Protein AF-A0A9P9BJK0-F1 (afdb_monomer_lite)

InterPro domains:
  IPR025870 Glyoxalase-like domain [PF13468] (67-119)
  IPR029068 Glyoxalase/Bleomycin resistance protein/Dihydroxybiphenyl dioxygenase [G3DSA:3.10.180.10] (59-170)

Secondary structure (DSSP, 8-state):
---PPPPPP------------TTEEEEEEEEEEE--GGGTTTSTTS----------TTHHHHTTTPPPPPHHHHHHS--EEEEEETTSSEEEEEEE-TTS-EEEEEEE-HHHHH--TTS-SS---GGGSTTTTSPTTEEEEEEEEEEETTSSSS-SSTTHHHHHIIIIIHHHHHHHHHHHHHHTS--SS--PPPS-------EEEE---EEEEEE-TTS-EEEEEEE-EEEE-TT------------------------PPP---EEP-TTSSPEEEEESS-HHHH--TTTS----TTT-EEEEEEEEEPPPTT--HHHHHHHHHHHSPBP---TT--HHHHHHH-TTEEEE--TTTTSSS--EEEEE--TTS-SS-PPTT-EEEEEEES-GGGTT-EEEEEEETTEEEEEEEEE-

Radius of gyration: 24.3 Å; chains: 1; bounding box: 73×77×83 Å

pLDDT: mean 75.07, std 24.51, range [24.98, 98.81]

Structure (mmCIF, N/CA/C/O backbone):
data_AF-A0A9P9BJK0-F1
#
_entry.id   AF-A0A9P9BJK0-F1
#
loop_
_atom_site.group_PDB
_atom_site.id
_atom_site.type_symbol
_atom_site.label_atom_id
_atom_site.label_alt_id
_atom_site.label_comp_id
_atom_site.label_asym_id
_atom_site.label_entity_id
_atom_site.label_seq_id
_atom_site.pdbx_PDB_ins_code
_atom_site.Cartn_x
_atom_site.Cartn_y
_atom_site.Cartn_z
_atom_site.occupancy
_atom_site.B_iso_or_equiv
_atom_site.auth_seq_id
_atom_site.auth_comp_id
_atom_site.auth_asym_id
_atom_site.auth_atom_id
_atom_site.pdbx_PDB_model_num
ATOM 1 N N . MET A 1 1 ? -26.603 -53.904 -31.105 1.00 40.66 1 MET A N 1
ATOM 2 C CA . MET A 1 1 ? -25.327 -53.683 -31.814 1.00 40.66 1 MET A CA 1
ATOM 3 C C . MET A 1 1 ? -24.809 -52.328 -31.373 1.00 40.66 1 MET A C 1
ATOM 5 O O . MET A 1 1 ? -25.394 -51.319 -31.738 1.00 40.66 1 MET A O 1
ATOM 9 N N . SER A 1 2 ? -23.832 -52.330 -30.464 1.00 31.14 2 SER A N 1
ATOM 10 C CA . SER A 1 2 ? -23.212 -51.124 -29.909 1.00 31.14 2 SER A CA 1
ATOM 11 C C . SER A 1 2 ? -22.466 -50.357 -30.995 1.00 31.14 2 SER A C 1
ATOM 13 O O . SER A 1 2 ? -21.632 -50.941 -31.680 1.00 31.14 2 SER A O 1
ATOM 15 N N . SER A 1 3 ? -22.735 -49.059 -31.120 1.00 31.17 3 SER A N 1
ATOM 16 C CA . SER A 1 3 ? -21.904 -48.137 -31.893 1.00 31.17 3 SER A CA 1
ATOM 17 C C . SER A 1 3 ? -21.030 -47.353 -30.920 1.00 31.17 3 SER A C 1
ATOM 19 O O . SER A 1 3 ? -21.527 -46.511 -30.175 1.00 31.17 3 SER A O 1
ATOM 21 N N . SER A 1 4 ? -19.735 -47.669 -30.903 1.00 29.45 4 SER A N 1
ATOM 22 C CA . SER A 1 4 ? -18.706 -46.916 -30.189 1.00 29.45 4 SER A CA 1
ATOM 23 C C . SER A 1 4 ? -18.395 -45.621 -30.941 1.00 29.45 4 SER A C 1
ATOM 25 O O . SER A 1 4 ? -17.955 -45.671 -32.089 1.00 29.45 4 SER A O 1
ATOM 27 N N . LEU A 1 5 ? -18.573 -44.473 -30.292 1.00 34.66 5 LEU A N 1
ATOM 28 C CA . LEU A 1 5 ? -18.016 -43.199 -30.743 1.00 34.66 5 LEU A CA 1
ATOM 29 C C . LEU A 1 5 ? -16.669 -42.986 -30.041 1.00 34.66 5 LEU A C 1
ATOM 31 O O . LEU A 1 5 ? -16.600 -42.959 -28.814 1.00 34.66 5 LEU A O 1
ATOM 35 N N . GLN A 1 6 ? -15.599 -42.876 -30.829 1.00 30.94 6 GLN A N 1
ATOM 36 C CA . GLN A 1 6 ? -14.299 -42.380 -30.374 1.00 30.94 6 GLN A CA 1
ATOM 37 C C . GLN A 1 6 ? -14.385 -40.864 -30.118 1.00 30.94 6 GLN A C 1
ATOM 39 O O . GLN A 1 6 ? -15.042 -40.170 -30.896 1.00 30.94 6 GLN A O 1
ATOM 44 N N . PRO A 1 7 ? -13.698 -40.312 -29.102 1.00 33.72 7 PRO A N 1
ATOM 45 C CA . PRO A 1 7 ? -13.546 -38.871 -28.975 1.00 33.72 7 PRO A CA 1
ATOM 46 C C . PRO A 1 7 ? -12.413 -38.368 -29.880 1.00 33.72 7 PRO A C 1
ATOM 48 O O . PRO A 1 7 ? -11.285 -38.862 -29.837 1.00 33.72 7 PRO A O 1
ATOM 51 N N . GLY A 1 8 ? -12.745 -37.378 -30.711 1.00 28.53 8 GLY A N 1
ATOM 52 C CA . GLY A 1 8 ? -11.813 -36.660 -31.572 1.00 28.53 8 GLY A CA 1
ATOM 53 C C . GLY A 1 8 ? -10.809 -35.835 -30.768 1.00 28.53 8 GLY A C 1
ATOM 54 O O . GLY A 1 8 ? -11.146 -35.169 -29.791 1.00 28.53 8 GLY A O 1
ATOM 55 N N . SER A 1 9 ? -9.559 -35.904 -31.207 1.00 27.81 9 SER A N 1
ATOM 56 C CA . SER A 1 9 ? -8.412 -35.190 -30.669 1.00 27.81 9 SER A CA 1
ATOM 57 C C . SER A 1 9 ? -8.407 -33.707 -31.048 1.00 27.81 9 SER A C 1
ATOM 59 O O . SER A 1 9 ? -8.573 -33.375 -32.218 1.00 27.81 9 SER A O 1
ATOM 61 N N . GLY A 1 10 ? -8.013 -32.863 -30.093 1.00 27.25 10 GLY A N 1
ATOM 62 C CA . GLY A 1 10 ? -7.001 -31.831 -30.341 1.00 27.25 10 GLY A CA 1
ATOM 63 C C . GLY A 1 10 ? -7.488 -30.476 -30.854 1.00 27.25 10 GLY A C 1
ATOM 64 O O . GLY A 1 10 ? -7.574 -30.244 -32.052 1.00 27.25 10 GLY A O 1
ATOM 65 N N . GLY A 1 11 ? -7.646 -29.535 -29.924 1.00 25.84 11 GLY A N 1
ATOM 66 C CA . GLY A 1 11 ? -7.784 -28.105 -30.210 1.00 25.84 11 GLY A CA 1
ATOM 67 C C . GLY A 1 11 ? -7.512 -27.252 -28.971 1.00 25.84 11 GLY A C 1
ATOM 68 O O . GLY A 1 11 ? -8.298 -26.377 -28.637 1.00 25.84 11 GLY A O 1
ATOM 69 N N . GLY A 1 12 ? -6.449 -27.562 -28.222 1.00 26.33 12 GLY A N 1
ATOM 70 C CA . GLY A 1 12 ? -6.067 -26.798 -27.035 1.00 26.33 12 GLY A CA 1
ATOM 71 C C . GLY A 1 12 ? -5.415 -25.472 -27.417 1.00 26.33 12 GLY A C 1
ATOM 72 O O . GLY A 1 12 ? -4.215 -25.430 -27.692 1.00 26.33 12 GLY A O 1
ATOM 73 N N . SER A 1 13 ? -6.191 -24.388 -27.404 1.00 30.02 13 SER A N 1
ATOM 74 C CA . SER A 1 13 ? -5.662 -23.023 -27.387 1.00 30.02 13 SER A CA 1
ATOM 75 C C . SER A 1 13 ? -4.800 -22.835 -26.139 1.00 30.02 13 SER A C 1
ATOM 77 O O . SER A 1 13 ? -5.299 -22.795 -25.015 1.00 30.02 13 SER A O 1
ATOM 79 N N . LYS A 1 14 ? -3.482 -22.732 -26.331 1.00 29.55 14 LYS A N 1
ATOM 80 C CA . LYS A 1 14 ? -2.535 -22.346 -25.281 1.00 29.55 14 LYS A CA 1
ATOM 81 C C . LYS A 1 14 ? -2.847 -20.913 -24.837 1.00 29.55 14 LYS A C 1
ATOM 83 O O . LYS A 1 14 ? -2.420 -19.965 -25.493 1.00 29.55 14 LYS A O 1
ATOM 88 N N . LYS A 1 15 ? -3.556 -20.750 -23.714 1.00 31.53 15 LYS A N 1
ATOM 89 C CA . LYS A 1 15 ? -3.546 -19.495 -22.949 1.00 31.53 15 LYS A CA 1
ATOM 90 C C . LYS A 1 15 ? -2.091 -19.213 -22.557 1.00 31.53 15 LYS A C 1
ATOM 92 O O . LYS A 1 15 ? -1.472 -20.011 -21.855 1.00 31.53 15 LYS A O 1
ATOM 97 N N . LYS A 1 16 ? -1.529 -18.099 -23.030 1.00 31.39 16 LYS A N 1
ATOM 98 C CA . LYS A 1 16 ? -0.279 -17.543 -22.495 1.00 31.39 16 LYS A CA 1
ATOM 99 C C . LYS A 1 16 ? -0.582 -16.954 -21.112 1.00 31.39 16 LYS A C 1
ATOM 101 O O . LYS A 1 16 ? -0.797 -15.757 -20.992 1.00 31.39 16 LYS A O 1
ATOM 106 N N . GLY A 1 17 ? -0.646 -17.805 -20.090 1.00 33.47 17 GLY A N 1
ATOM 107 C CA . GLY A 1 17 ? -0.447 -17.367 -18.710 1.00 33.47 17 GLY A CA 1
ATOM 108 C C . GLY A 1 17 ? 1.030 -17.023 -18.521 1.00 33.47 17 GLY A C 1
ATOM 109 O O . GLY A 1 17 ? 1.893 -17.732 -19.052 1.00 33.47 17 GLY A O 1
ATOM 110 N N . GLY A 1 18 ? 1.324 -15.918 -17.835 1.00 35.09 18 GLY A N 1
ATOM 111 C CA . GLY A 1 18 ? 2.690 -15.551 -17.468 1.00 35.09 18 GLY A CA 1
ATOM 112 C C . GLY A 1 18 ? 3.369 -16.726 -16.766 1.00 35.09 18 GLY A C 1
ATOM 113 O O . GLY A 1 18 ? 2.823 -17.288 -15.822 1.00 35.09 18 GLY A O 1
ATOM 114 N N . ARG A 1 19 ? 4.529 -17.159 -17.269 1.00 38.47 19 ARG A N 1
ATOM 115 C CA . ARG A 1 19 ? 5.331 -18.206 -16.622 1.00 38.47 19 ARG A CA 1
ATOM 116 C C . ARG A 1 19 ? 5.977 -17.608 -15.376 1.00 38.47 19 ARG A C 1
ATOM 118 O O . ARG A 1 19 ? 7.073 -17.065 -15.478 1.00 38.47 19 ARG A O 1
ATOM 125 N N . SER A 1 20 ? 5.319 -17.725 -14.229 1.00 42.66 20 SER A N 1
ATOM 126 C CA . SER A 1 20 ? 6.030 -17.881 -12.963 1.00 42.66 20 SER A CA 1
ATOM 127 C C . SER A 1 20 ? 6.443 -19.352 -12.818 1.00 42.66 20 SER A C 1
ATOM 129 O O . SER A 1 20 ? 5.767 -20.253 -13.325 1.00 42.66 20 SER A O 1
ATOM 131 N N . GLY A 1 21 ? 7.619 -19.607 -12.241 1.00 44.94 21 GLY A N 1
ATOM 132 C CA . GLY A 1 21 ? 8.039 -20.966 -11.885 1.00 44.94 21 GLY A CA 1
ATOM 133 C C . GLY A 1 21 ? 7.062 -21.586 -10.883 1.00 44.94 21 GLY A C 1
ATOM 134 O O . GLY A 1 21 ? 6.375 -20.851 -10.174 1.00 44.94 21 GLY A O 1
ATOM 135 N N . GLU A 1 22 ? 6.975 -22.921 -10.856 1.00 54.06 22 GLU A N 1
ATOM 136 C CA . GLU A 1 22 ? 6.134 -23.674 -9.910 1.00 54.06 22 GLU A CA 1
ATOM 137 C C . GLU A 1 22 ? 6.225 -23.074 -8.494 1.00 54.06 22 GLU A C 1
ATOM 139 O O . GLU A 1 22 ? 7.300 -23.047 -7.900 1.00 54.06 22 GLU A O 1
ATOM 144 N N . GLY A 1 23 ? 5.098 -22.564 -7.982 1.00 65.50 23 GLY A N 1
ATOM 145 C CA . GLY A 1 23 ? 4.943 -22.119 -6.595 1.00 65.50 23 GLY A CA 1
ATOM 146 C C . GLY A 1 23 ? 5.220 -20.645 -6.277 1.00 65.50 23 GLY A C 1
ATOM 147 O O . GLY A 1 23 ? 5.189 -20.310 -5.099 1.00 65.50 23 GLY A O 1
ATOM 148 N N . ARG A 1 24 ? 5.475 -19.750 -7.249 1.00 77.94 24 ARG A N 1
ATOM 149 C CA . ARG A 1 24 ? 5.655 -18.298 -6.988 1.00 77.94 24 ARG A CA 1
ATOM 150 C C . ARG A 1 24 ? 4.616 -17.440 -7.713 1.00 77.94 24 ARG A C 1
ATOM 152 O O . ARG A 1 24 ? 4.350 -17.663 -8.895 1.00 77.94 24 ARG A O 1
ATOM 159 N N . ARG A 1 25 ? 4.053 -16.426 -7.046 1.00 87.06 25 ARG A N 1
ATOM 160 C CA . ARG A 1 25 ? 3.060 -15.491 -7.613 1.00 87.06 25 ARG A CA 1
ATOM 161 C C . ARG A 1 25 ? 3.339 -14.051 -7.186 1.00 87.06 25 ARG A C 1
ATOM 163 O O . ARG A 1 25 ? 3.670 -13.804 -6.035 1.00 87.06 25 ARG A O 1
ATOM 170 N N . VAL A 1 26 ? 3.172 -13.094 -8.098 1.00 93.44 26 VAL A N 1
ATOM 171 C CA . VAL A 1 26 ? 3.159 -11.667 -7.739 1.00 93.44 26 VAL A CA 1
ATOM 172 C C . VAL A 1 26 ? 1.790 -11.346 -7.155 1.00 93.44 26 VAL A C 1
ATOM 174 O O . VAL A 1 26 ? 0.772 -11.645 -7.776 1.00 93.44 26 VAL A O 1
ATOM 177 N N . THR A 1 27 ? 1.763 -10.768 -5.959 1.00 95.62 27 THR A N 1
ATOM 178 C CA . THR A 1 27 ? 0.516 -10.406 -5.272 1.00 95.62 27 THR A CA 1
ATOM 179 C C . THR A 1 27 ? 0.618 -9.010 -4.676 1.00 95.62 27 THR A C 1
ATOM 181 O O . THR A 1 27 ? 1.721 -8.517 -4.426 1.00 95.62 27 THR A O 1
ATOM 184 N N . LEU A 1 28 ? -0.527 -8.366 -4.451 1.00 97.81 28 LEU A N 1
ATOM 185 C CA . LEU A 1 28 ? -0.598 -7.154 -3.647 1.00 97.81 28 LEU A CA 1
ATOM 186 C C . LEU A 1 28 ? -0.147 -7.477 -2.217 1.00 97.81 28 LEU A C 1
ATOM 188 O O . LEU A 1 28 ? -0.668 -8.397 -1.592 1.00 97.81 28 LEU A O 1
ATOM 192 N N . ASP A 1 29 ? 0.812 -6.712 -1.701 1.00 97.44 29 ASP A N 1
ATOM 193 C CA . ASP A 1 29 ? 1.295 -6.854 -0.329 1.00 97.44 29 ASP A CA 1
ATOM 194 C C . ASP A 1 29 ? 0.461 -5.989 0.616 1.00 97.44 29 ASP A C 1
ATOM 196 O O . ASP A 1 29 ? -0.205 -6.499 1.518 1.00 97.44 29 ASP A O 1
ATOM 200 N N . HIS A 1 30 ? 0.479 -4.675 0.383 1.00 98.38 30 HIS A N 1
ATOM 201 C CA . HIS A 1 30 ? -0.236 -3.709 1.207 1.00 98.38 30 HIS A CA 1
ATOM 202 C C . HIS A 1 30 ? -0.473 -2.369 0.517 1.00 98.38 30 HIS A C 1
ATOM 204 O O . HIS A 1 30 ? 0.153 -2.033 -0.489 1.00 98.38 30 HIS A O 1
ATOM 210 N N . ILE A 1 31 ? -1.369 -1.591 1.120 1.00 98.75 31 ILE A N 1
ATOM 211 C CA . ILE A 1 31 ? -1.639 -0.187 0.801 1.00 98.75 31 ILE A CA 1
ATOM 212 C C . ILE A 1 31 ? -1.102 0.681 1.938 1.00 98.75 31 ILE A C 1
ATOM 214 O O . ILE A 1 31 ? -1.378 0.392 3.102 1.00 98.75 31 ILE A O 1
ATOM 218 N N . VAL A 1 32 ? -0.385 1.757 1.616 1.00 98.56 32 VAL A N 1
ATOM 219 C CA . VAL A 1 32 ? 0.161 2.700 2.601 1.00 98.56 32 VAL A CA 1
ATOM 220 C C . VAL A 1 32 ? -0.735 3.932 2.684 1.00 98.56 32 VAL A C 1
ATOM 222 O O . VAL A 1 32 ? -0.887 4.673 1.711 1.00 98.56 32 VAL A O 1
ATOM 225 N N . VAL A 1 33 ? -1.303 4.179 3.862 1.00 98.38 33 VAL A N 1
ATOM 226 C CA . VAL A 1 33 ? -2.181 5.322 4.137 1.00 98.38 33 VAL A CA 1
ATOM 227 C C . VAL A 1 33 ? -1.510 6.232 5.156 1.00 98.38 33 VAL A C 1
ATOM 229 O O . VAL A 1 33 ? -1.344 5.862 6.318 1.00 98.38 33 VAL A O 1
ATOM 232 N N . LEU A 1 34 ? -1.124 7.435 4.731 1.00 97.31 34 LEU A N 1
ATOM 233 C CA . LEU A 1 34 ? -0.498 8.413 5.616 1.00 97.31 34 LEU A CA 1
ATOM 234 C C . LEU A 1 34 ? -1.572 9.105 6.456 1.00 97.31 34 LEU A C 1
ATOM 236 O O . LEU A 1 34 ? -2.495 9.705 5.909 1.00 97.31 34 LEU A O 1
ATOM 240 N N . VAL A 1 35 ? -1.431 9.072 7.776 1.00 96.25 35 VAL A N 1
ATOM 241 C CA . VAL A 1 35 ? -2.333 9.713 8.740 1.00 96.25 35 VAL A CA 1
ATOM 242 C C . VAL A 1 35 ? -1.565 10.636 9.689 1.00 96.25 35 VAL A C 1
ATOM 244 O O . VAL A 1 35 ? -0.353 10.476 9.863 1.00 96.25 35 VAL A O 1
ATOM 247 N N . PRO A 1 36 ? -2.241 11.604 10.331 1.00 94.31 36 PRO A N 1
ATOM 248 C CA . PRO A 1 36 ? -1.652 12.355 11.429 1.00 94.31 36 PRO A CA 1
ATOM 249 C C . PRO A 1 36 ? -1.253 11.412 12.570 1.00 94.31 36 PRO A C 1
ATOM 251 O O . PRO A 1 36 ? -1.964 10.455 12.863 1.00 94.31 36 PRO A O 1
ATOM 254 N N . TYR A 1 37 ? -0.165 11.707 13.283 1.00 92.38 37 TYR A N 1
ATOM 255 C CA . TYR A 1 37 ? 0.352 10.820 14.340 1.00 92.38 37 TYR A CA 1
ATOM 256 C C . TYR A 1 37 ? -0.679 10.456 15.422 1.00 92.38 37 TYR A C 1
ATOM 258 O O . TYR A 1 37 ? -0.718 9.329 15.916 1.00 92.38 37 TYR A O 1
ATOM 266 N N . HIS A 1 38 ? -1.574 11.387 15.749 1.00 90.56 38 HIS A N 1
ATOM 267 C CA . HIS A 1 38 ? -2.605 11.179 16.760 1.00 90.56 38 HIS A CA 1
ATOM 268 C C . HIS A 1 38 ? -3.638 10.093 16.373 1.00 90.56 38 HIS A C 1
ATOM 270 O O . HIS A 1 38 ? -4.240 9.484 17.253 1.00 90.56 38 HIS A O 1
ATOM 276 N N . PHE A 1 39 ? -3.773 9.750 15.083 1.00 93.62 39 PHE A N 1
ATOM 277 C CA . PHE A 1 39 ? -4.601 8.623 14.623 1.00 93.62 39 PHE A CA 1
ATOM 278 C C . PHE A 1 39 ? -4.053 7.262 15.055 1.00 93.62 39 PHE A C 1
ATOM 280 O O . PHE A 1 39 ? -4.802 6.292 15.120 1.00 93.62 39 PHE A O 1
ATOM 287 N N . LEU A 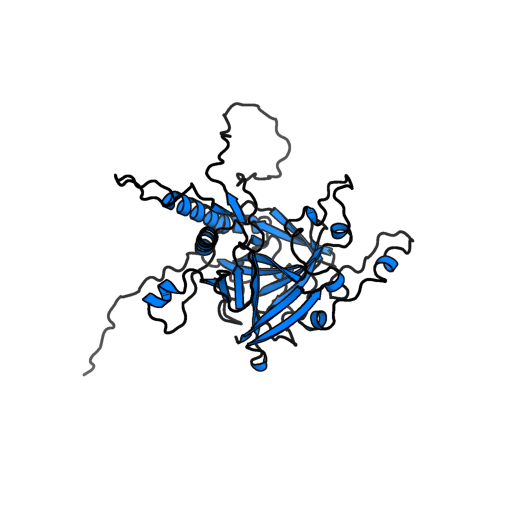1 40 ? -2.759 7.176 15.361 1.00 91.31 40 LEU A N 1
ATOM 288 C CA . LEU A 1 40 ? -2.155 5.953 15.880 1.00 91.31 40 LEU A CA 1
ATOM 289 C C . LEU A 1 40 ? -2.277 5.875 17.414 1.00 91.31 40 LEU A C 1
ATOM 291 O O . LEU A 1 40 ? -2.224 4.795 18.004 1.00 91.31 40 L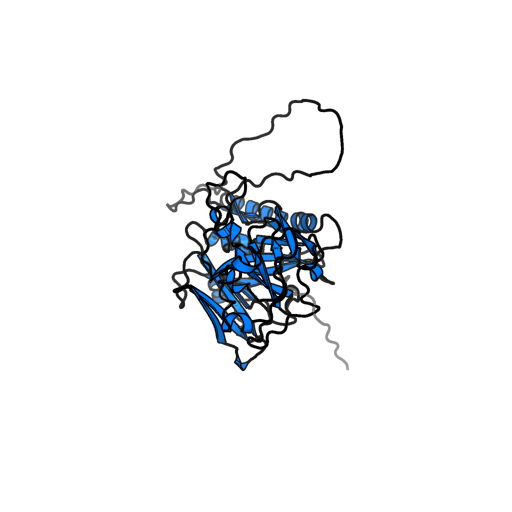EU A O 1
ATOM 295 N N . SER A 1 41 ? -2.466 7.018 18.082 1.00 82.69 41 SER A N 1
ATOM 296 C CA . SER A 1 41 ? -2.494 7.109 19.543 1.00 82.69 41 SER A CA 1
ATOM 297 C C . SER A 1 41 ? -3.682 6.364 20.153 1.00 82.69 41 SER A C 1
ATOM 299 O O . SER A 1 41 ? -4.844 6.584 19.809 1.00 82.69 41 SER A O 1
ATOM 301 N N . GLY A 1 42 ? -3.386 5.483 21.112 1.00 78.50 42 GLY A N 1
ATOM 302 C CA . GLY A 1 42 ? -4.397 4.687 21.812 1.00 78.50 42 GLY A CA 1
ATOM 303 C C . GLY A 1 42 ? -4.936 3.492 21.016 1.00 78.50 42 GLY A C 1
ATOM 304 O O . GLY A 1 42 ? -5.929 2.899 21.449 1.00 78.50 42 GLY A O 1
ATOM 305 N N . LEU A 1 43 ? -4.308 3.149 19.885 1.00 85.94 43 LEU A N 1
ATOM 306 C CA . LEU A 1 43 ? -4.501 1.887 19.170 1.00 85.94 43 LEU A CA 1
ATOM 307 C C . LEU A 1 43 ? -3.471 0.831 19.620 1.00 85.94 43 LEU A C 1
ATOM 309 O O . LEU A 1 43 ? -2.445 1.177 20.216 1.00 85.94 43 LEU A O 1
ATOM 313 N N . PRO A 1 44 ? -3.734 -0.469 19.387 1.00 73.12 44 PRO A N 1
ATOM 314 C CA . PRO A 1 44 ? -2.834 -1.538 19.801 1.00 73.12 44 PRO A CA 1
ATOM 315 C C . PRO A 1 44 ? -1.431 -1.379 19.209 1.00 73.12 44 PRO A C 1
ATOM 317 O O . PRO A 1 44 ? -1.273 -1.182 18.008 1.00 73.12 44 PRO A O 1
ATOM 320 N N . GLY A 1 45 ? -0.406 -1.566 20.041 1.00 59.97 45 GLY A N 1
ATOM 321 C CA . GLY A 1 45 ? 0.947 -1.817 19.553 1.00 59.97 45 GLY A CA 1
ATOM 322 C C . GLY A 1 45 ? 1.801 -0.605 19.196 1.00 59.97 45 GLY A C 1
ATOM 323 O O . GLY A 1 45 ? 2.821 -0.783 18.538 1.00 59.97 45 GLY A O 1
ATOM 324 N N . LEU A 1 46 ? 1.460 0.595 19.660 1.00 57.91 46 LEU A N 1
ATOM 325 C CA . LEU A 1 46 ? 2.480 1.630 19.819 1.00 57.91 46 LEU A CA 1
ATOM 326 C C . LEU A 1 46 ? 3.223 1.406 21.132 1.00 57.91 46 LEU A C 1
ATOM 328 O O . LEU A 1 46 ? 2.612 1.008 22.129 1.00 57.91 46 LEU A O 1
ATOM 332 N N . SER A 1 47 ? 4.536 1.657 21.156 1.00 47.56 47 SER A N 1
ATOM 333 C CA . SER A 1 47 ? 5.260 1.621 22.422 1.00 47.56 47 SER A CA 1
ATOM 334 C C . SER A 1 47 ? 4.630 2.663 23.343 1.00 47.56 47 SER A C 1
ATOM 336 O O . SER A 1 47 ? 4.721 3.864 23.084 1.00 47.56 47 SER A O 1
ATOM 338 N N . ALA A 1 48 ? 4.010 2.225 24.438 1.00 43.84 48 ALA A N 1
ATOM 339 C CA . ALA A 1 48 ? 3.984 3.075 25.612 1.00 43.84 48 ALA A CA 1
ATOM 340 C C . ALA A 1 48 ? 5.458 3.352 25.910 1.00 43.84 48 ALA A C 1
ATOM 342 O O . ALA A 1 48 ? 6.200 2.407 26.174 1.00 43.84 48 ALA A O 1
ATOM 343 N N . SER A 1 49 ? 5.894 4.601 25.736 1.00 40.84 49 SER A N 1
ATOM 344 C CA . SER A 1 49 ? 7.242 5.056 26.078 1.00 40.84 49 SER A CA 1
ATOM 345 C C . SER A 1 49 ? 7.718 4.343 27.350 1.00 40.84 49 SER A C 1
ATOM 347 O O . SER A 1 49 ? 7.135 4.510 28.422 1.00 40.84 49 SER A O 1
ATOM 349 N N . GLY A 1 50 ? 8.703 3.457 27.195 1.00 34.84 50 GLY A N 1
ATOM 350 C CA . GLY A 1 50 ? 9.064 2.466 28.201 1.00 34.84 50 GLY A CA 1
ATOM 351 C C . GLY A 1 50 ? 10.572 2.353 28.376 1.00 34.84 50 GLY A C 1
ATOM 352 O O . GLY A 1 50 ? 11.204 1.504 27.760 1.00 34.84 50 GLY A O 1
ATOM 353 N N . ASN A 1 51 ? 11.090 3.164 29.302 1.00 35.31 51 ASN A N 1
ATOM 354 C CA . ASN A 1 51 ? 12.344 3.018 30.052 1.00 35.31 51 ASN A CA 1
ATOM 355 C C . ASN A 1 51 ? 13.698 3.296 29.368 1.00 35.31 51 ASN A C 1
ATOM 357 O O . ASN A 1 51 ? 14.446 2.393 29.004 1.00 35.31 51 ASN A O 1
ATOM 361 N N . GLY A 1 52 ? 14.126 4.558 29.462 1.00 28.64 52 GLY A N 1
ATOM 362 C CA . GLY A 1 52 ? 15.465 4.877 29.963 1.00 28.64 52 GLY A CA 1
ATOM 363 C C . GLY A 1 52 ? 15.339 5.383 31.402 1.00 28.64 52 GLY A C 1
ATOM 364 O O . GLY A 1 52 ? 14.624 6.349 31.647 1.00 28.64 52 GLY A O 1
ATOM 365 N N . GLY A 1 53 ? 15.975 4.711 32.365 1.00 31.14 53 GLY A N 1
ATOM 366 C CA . GLY A 1 53 ? 15.977 5.120 33.769 1.00 31.14 53 GLY A CA 1
ATOM 367 C C . GLY A 1 53 ? 16.586 6.510 33.952 1.00 31.14 53 GLY A C 1
ATOM 368 O O . GLY A 1 53 ? 17.800 6.673 33.926 1.00 31.14 53 GLY A O 1
ATOM 369 N N . GLY A 1 54 ? 15.726 7.497 34.163 1.00 27.88 54 GLY A N 1
ATOM 370 C CA . GLY A 1 54 ? 16.065 8.855 34.552 1.00 27.88 54 GLY A CA 1
ATOM 371 C C . GLY A 1 54 ? 14.787 9.503 35.053 1.00 27.88 54 GLY A C 1
ATOM 372 O O . GLY A 1 54 ? 13.818 9.622 34.311 1.00 27.88 54 GLY A O 1
ATOM 373 N N . ALA A 1 55 ? 14.745 9.829 36.340 1.00 36.53 55 ALA A N 1
ATOM 374 C CA . ALA A 1 55 ? 13.636 10.555 36.927 1.00 36.53 55 ALA A CA 1
ATOM 375 C C . ALA A 1 55 ? 13.604 11.974 36.340 1.00 36.53 55 ALA A C 1
ATOM 377 O O . ALA A 1 55 ? 14.258 12.859 36.869 1.00 36.53 55 ALA A O 1
ATOM 378 N N . ASP A 1 56 ? 12.864 12.170 35.253 1.00 34.09 56 ASP A N 1
ATOM 379 C CA . ASP A 1 56 ? 12.361 13.479 34.846 1.00 34.09 56 ASP A CA 1
ATOM 380 C C . ASP A 1 56 ? 11.002 13.297 34.161 1.00 34.09 56 ASP A C 1
ATOM 382 O O . ASP A 1 56 ? 10.858 12.627 33.139 1.00 34.09 56 ASP A O 1
ATOM 386 N N . GLY A 1 57 ? 9.966 13.857 34.786 1.00 32.28 57 GLY A N 1
ATOM 387 C CA . GLY A 1 57 ? 8.552 13.670 34.453 1.00 32.28 57 GLY A CA 1
ATOM 388 C C . GLY A 1 57 ? 8.075 14.361 33.171 1.00 32.28 57 GLY A C 1
ATOM 389 O O . GLY A 1 57 ? 6.931 14.796 33.122 1.00 32.28 57 GLY A O 1
ATOM 390 N N . THR A 1 58 ? 8.911 14.478 32.140 1.00 38.56 58 THR A N 1
ATOM 391 C CA . THR A 1 58 ? 8.613 15.269 30.933 1.00 38.56 58 THR A CA 1
ATOM 392 C C . THR A 1 58 ? 7.998 14.448 29.791 1.00 38.56 58 THR A C 1
ATOM 394 O O . THR A 1 58 ? 7.150 14.964 29.066 1.00 38.56 58 THR A O 1
ATOM 397 N N . ALA A 1 59 ? 8.309 13.151 29.662 1.00 38.62 59 ALA A N 1
ATOM 398 C CA . ALA A 1 59 ? 7.766 12.309 28.581 1.00 38.62 59 ALA A CA 1
ATOM 399 C C . ALA A 1 59 ? 6.287 11.915 28.786 1.00 38.62 59 ALA A C 1
ATOM 401 O O . ALA A 1 59 ? 5.512 11.896 27.832 1.00 38.62 59 ALA A O 1
ATOM 402 N N . ALA A 1 60 ? 5.858 11.681 30.032 1.00 35.06 60 ALA A N 1
ATOM 403 C CA . ALA A 1 60 ? 4.447 11.434 30.356 1.00 35.06 60 ALA A CA 1
ATOM 404 C C . ALA A 1 60 ? 3.575 12.702 30.227 1.00 35.06 60 ALA A C 1
ATOM 406 O O . ALA A 1 60 ? 2.362 12.606 30.068 1.00 35.06 60 ALA A O 1
ATOM 407 N N . GLN A 1 61 ? 4.190 13.889 30.255 1.00 33.25 61 GLN A N 1
ATOM 408 C CA . GLN A 1 61 ? 3.515 15.169 30.023 1.00 33.25 61 GLN A CA 1
ATOM 409 C C . GLN A 1 61 ? 3.445 15.562 28.541 1.00 33.25 61 GLN A C 1
ATOM 411 O O . GLN A 1 61 ? 2.545 16.311 28.174 1.00 33.25 61 GLN A O 1
ATOM 416 N N . ALA A 1 62 ? 4.301 15.015 27.669 1.00 39.56 62 ALA A N 1
ATOM 417 C CA . ALA A 1 62 ? 4.217 15.249 26.222 1.00 39.56 62 ALA A CA 1
ATOM 418 C C . ALA A 1 62 ? 3.005 14.554 25.563 1.00 39.56 62 ALA A C 1
ATOM 420 O O . ALA A 1 62 ? 2.490 15.038 24.559 1.00 39.56 62 ALA A O 1
ATOM 421 N N . ALA A 1 63 ? 2.501 13.464 26.155 1.00 43.44 63 ALA A N 1
ATOM 422 C CA . ALA A 1 63 ? 1.268 12.796 25.723 1.00 43.44 63 ALA A CA 1
ATOM 423 C C . ALA A 1 63 ? -0.016 13.458 26.267 1.00 43.44 63 ALA A C 1
ATOM 425 O O . ALA A 1 63 ? -1.112 13.146 25.812 1.00 43.44 63 ALA A O 1
ATOM 426 N N . ALA A 1 64 ? 0.093 14.392 27.221 1.00 38.06 64 ALA A N 1
ATOM 427 C CA . ALA A 1 64 ? -1.046 14.967 27.947 1.00 38.06 64 ALA A CA 1
ATOM 428 C C . ALA A 1 64 ? -1.847 16.032 27.161 1.00 38.06 64 ALA A C 1
ATOM 430 O O . ALA A 1 64 ? -2.622 16.781 27.751 1.00 38.06 64 ALA A O 1
ATOM 431 N N . GLY A 1 65 ? -1.681 16.099 25.838 1.00 43.72 65 GLY A N 1
ATOM 432 C CA . GLY A 1 65 ? -2.407 17.026 24.964 1.00 43.72 65 GLY A CA 1
ATOM 433 C C . GLY A 1 65 ? -2.600 16.544 23.525 1.00 43.72 65 GLY A C 1
ATOM 434 O O . GLY A 1 65 ? -3.044 17.335 22.699 1.00 43.72 65 GLY A O 1
ATOM 435 N N . GLN A 1 66 ? -2.263 15.289 23.201 1.00 54.59 66 GLN A N 1
ATOM 436 C CA . GLN A 1 66 ? -2.588 14.718 21.892 1.00 54.59 66 GLN A CA 1
ATOM 437 C C . GLN A 1 66 ? -3.989 14.109 21.944 1.00 54.59 66 GLN A C 1
ATOM 439 O O . GLN A 1 66 ? -4.281 13.262 22.787 1.00 54.59 66 GLN A O 1
ATOM 444 N N . GLU A 1 67 ? -4.864 14.586 21.062 1.00 66.69 67 GLU A N 1
ATOM 445 C CA . GLU A 1 67 ? -6.212 14.054 20.889 1.00 66.69 67 GLU A CA 1
ATOM 446 C C . GLU A 1 67 ? -6.117 12.570 20.506 1.00 66.69 67 GLU A C 1
ATOM 448 O O . GLU A 1 67 ? -5.274 12.186 19.699 1.00 66.69 67 GLU A O 1
ATOM 453 N N . ALA A 1 68 ? -6.913 11.700 21.127 1.00 78.38 68 ALA A N 1
ATOM 454 C CA . ALA A 1 68 ? -6.923 10.293 20.736 1.00 78.38 68 ALA A CA 1
ATOM 455 C C . A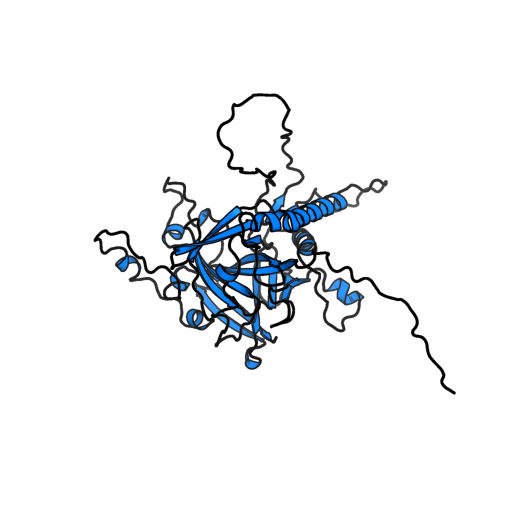LA A 1 68 ? -7.404 10.153 19.283 1.00 78.38 68 ALA A C 1
ATOM 457 O O . ALA A 1 68 ? -8.096 11.031 18.765 1.00 78.38 68 ALA A O 1
ATOM 458 N N . ALA A 1 69 ? -7.089 9.024 18.644 1.00 88.81 69 ALA A N 1
ATOM 459 C CA . ALA A 1 69 ? -7.639 8.714 17.331 1.00 88.81 69 ALA A CA 1
ATOM 460 C C . ALA A 1 69 ? -9.176 8.892 17.329 1.00 88.81 69 ALA A C 1
ATOM 462 O O . ALA A 1 69 ? -9.826 8.428 18.276 1.00 88.81 69 ALA A O 1
ATOM 463 N N . PRO A 1 70 ? -9.774 9.527 16.302 1.00 91.62 70 PRO A N 1
ATOM 464 C CA . PRO A 1 70 ? -11.218 9.732 16.254 1.00 91.62 70 PRO A CA 1
ATOM 465 C C . PRO A 1 70 ? -11.997 8.419 16.385 1.00 91.62 70 PRO A C 1
ATOM 467 O O . PRO A 1 70 ? -11.572 7.386 15.865 1.00 91.62 70 PRO A O 1
ATOM 470 N N . GLU A 1 71 ? -13.158 8.456 17.043 1.00 92.25 71 GLU A N 1
ATOM 471 C CA . GLU A 1 71 ? -13.993 7.267 17.287 1.00 92.25 71 GLU A CA 1
ATOM 472 C C . GLU A 1 71 ? -14.308 6.510 15.992 1.00 92.25 71 GLU A C 1
ATOM 474 O O . GLU A 1 71 ? -14.051 5.310 15.909 1.00 92.25 71 GLU A O 1
ATOM 479 N N . TRP A 1 72 ? -14.723 7.229 14.941 1.00 94.50 72 TRP A N 1
ATOM 480 C CA . TRP A 1 72 ? -14.997 6.634 13.630 1.00 94.50 72 TRP A CA 1
ATOM 481 C C . TRP A 1 72 ? -13.809 5.832 13.089 1.00 94.50 72 TRP A C 1
ATOM 483 O O . TRP A 1 72 ? -14.012 4.804 12.454 1.00 94.50 72 TRP A O 1
ATOM 493 N N . PHE A 1 73 ? -12.576 6.288 13.336 1.00 95.62 73 PHE A N 1
ATOM 494 C CA . PHE A 1 73 ? -11.364 5.632 12.858 1.00 95.62 73 PHE A CA 1
ATOM 495 C C . PHE A 1 73 ? -11.063 4.393 13.693 1.00 95.62 73 PHE A C 1
ATOM 497 O O . PHE A 1 73 ? -10.839 3.323 13.135 1.00 95.62 73 PHE A O 1
ATOM 504 N N . ARG A 1 74 ? -11.131 4.521 15.025 1.00 93.94 74 ARG A N 1
ATOM 505 C CA . ARG A 1 74 ? -10.921 3.420 15.982 1.00 93.94 74 ARG A CA 1
ATOM 506 C C . ARG A 1 74 ? -11.876 2.254 15.749 1.00 93.94 74 ARG A C 1
ATOM 508 O O . ARG A 1 74 ? -11.503 1.110 15.984 1.00 93.94 74 ARG A O 1
ATOM 515 N N . GLU A 1 75 ? -13.094 2.554 15.317 1.00 94.50 75 GLU A N 1
ATOM 516 C CA . GLU A 1 75 ? -14.144 1.568 15.076 1.00 94.50 75 GLU A CA 1
ATOM 517 C C . GLU A 1 75 ? -14.185 1.062 13.631 1.00 94.50 75 GLU A C 1
ATOM 519 O O . GLU A 1 75 ? -14.841 0.057 13.361 1.00 94.50 75 GLU A O 1
ATOM 524 N N . LEU A 1 76 ? -13.497 1.717 12.691 1.00 96.50 76 LEU A N 1
ATOM 525 C CA . LEU A 1 76 ? -13.573 1.363 11.274 1.00 96.50 76 LEU A CA 1
ATOM 526 C C . LEU A 1 76 ? -13.071 -0.062 11.006 1.00 96.50 76 LEU A C 1
ATOM 528 O O . LEU A 1 76 ? -13.682 -0.814 10.245 1.00 96.50 76 LEU A O 1
ATOM 532 N N . PHE A 1 77 ? -11.969 -0.440 11.652 1.00 97.06 77 PHE A N 1
ATOM 533 C CA . PHE A 1 77 ? -11.316 -1.731 11.474 1.00 97.06 77 PHE A CA 1
ATOM 534 C C . PHE A 1 77 ? -10.858 -2.321 12.803 1.00 97.06 77 PHE A C 1
ATOM 536 O O . PHE A 1 77 ? -10.725 -1.637 13.816 1.00 97.06 77 PHE A O 1
ATOM 543 N N . THR A 1 78 ? -10.537 -3.611 12.772 1.00 95.62 78 THR A N 1
ATOM 544 C CA . THR A 1 78 ? -9.734 -4.222 13.829 1.00 95.62 78 THR A CA 1
ATOM 545 C C . THR A 1 78 ? -8.264 -3.960 13.537 1.00 95.62 78 THR A C 1
ATOM 547 O O . THR A 1 78 ? -7.714 -4.473 12.566 1.00 95.62 78 THR A O 1
ATOM 550 N N . PHE A 1 79 ? -7.635 -3.153 14.389 1.00 94.56 79 PHE A N 1
ATOM 551 C CA . PHE A 1 79 ? -6.223 -2.810 14.267 1.00 94.56 79 PHE A CA 1
ATOM 552 C C . PHE A 1 79 ? -5.327 -3.853 14.932 1.00 94.56 79 PHE A C 1
ATOM 554 O O . PHE A 1 79 ? -5.579 -4.301 16.052 1.00 94.56 79 PHE A O 1
ATOM 561 N N . SER A 1 80 ? -4.244 -4.189 14.244 1.00 91.81 80 SER A N 1
ATOM 562 C CA . SER A 1 80 ? -3.155 -5.025 14.728 1.00 91.81 80 SER A CA 1
ATOM 563 C C . SER A 1 80 ? -1.914 -4.175 15.027 1.00 91.81 80 SER A C 1
ATOM 565 O O . SER A 1 80 ? -1.662 -3.192 14.320 1.00 91.81 80 SER A O 1
ATOM 567 N N . PRO A 1 81 ? -1.111 -4.559 16.039 1.00 89.19 81 PRO A N 1
ATOM 568 C CA . PRO A 1 81 ? 0.171 -3.928 16.329 1.00 89.19 81 PRO A CA 1
ATOM 569 C C . PRO A 1 81 ? 1.075 -3.806 15.103 1.00 89.19 81 PRO A C 1
ATOM 571 O O . PRO A 1 81 ? 1.338 -4.795 14.415 1.00 89.19 81 PRO A O 1
ATOM 574 N N . GLY A 1 82 ? 1.581 -2.598 14.874 1.00 89.12 82 GLY A N 1
ATOM 575 C CA . GLY A 1 82 ? 2.669 -2.336 13.941 1.00 89.12 82 GLY A CA 1
ATOM 576 C C . GLY A 1 82 ? 3.997 -2.172 14.681 1.00 89.12 82 GLY A C 1
ATOM 577 O O . GLY A 1 82 ? 4.439 -3.074 15.400 1.00 89.12 82 GLY A O 1
ATOM 578 N N . GLY A 1 83 ? 4.646 -1.027 14.490 1.00 88.69 83 GLY A N 1
ATOM 579 C CA . GLY A 1 83 ? 5.875 -0.645 15.175 1.00 88.69 83 GLY A CA 1
ATOM 580 C C . GLY A 1 83 ? 6.564 0.560 14.539 1.00 88.69 83 GLY A C 1
ATOM 581 O O . GLY A 1 83 ? 6.049 1.183 13.610 1.00 88.69 83 GLY A O 1
ATOM 582 N N . ARG A 1 84 ? 7.764 0.869 15.037 1.00 90.00 84 ARG A N 1
ATOM 583 C CA . ARG A 1 84 ? 8.619 1.927 14.487 1.00 90.00 84 ARG A CA 1
ATOM 584 C C . ARG A 1 84 ? 9.509 1.374 13.385 1.00 90.00 84 ARG A C 1
ATOM 586 O O . ARG A 1 84 ? 10.152 0.334 13.574 1.00 90.00 84 ARG A O 1
ATOM 593 N N . HIS A 1 85 ? 9.548 2.069 12.251 1.00 90.19 85 HIS A N 1
ATOM 594 C CA . HIS A 1 85 ? 10.440 1.724 11.150 1.00 90.19 85 HIS A CA 1
ATOM 595 C C . HIS A 1 85 ? 11.905 1.942 11.523 1.00 90.19 85 HIS A C 1
ATOM 597 O O . HIS A 1 85 ? 12.230 2.739 12.403 1.00 90.19 85 HIS A O 1
ATOM 603 N N . ALA A 1 86 ? 12.794 1.200 10.862 1.00 87.12 86 ALA A N 1
ATOM 604 C CA . ALA A 1 86 ? 14.224 1.183 11.168 1.00 87.12 86 ALA A CA 1
ATOM 605 C C . ALA A 1 86 ? 14.906 2.561 11.052 1.00 87.12 86 ALA A C 1
ATOM 607 O O . ALA A 1 86 ? 15.892 2.808 11.743 1.00 87.12 86 ALA A O 1
ATOM 608 N N . ASP A 1 87 ? 14.371 3.464 10.224 1.00 83.88 87 ASP A N 1
ATOM 609 C CA . ASP A 1 87 ? 14.841 4.850 10.100 1.00 83.88 87 ASP A CA 1
ATOM 610 C C . ASP A 1 87 ? 14.451 5.742 11.293 1.00 83.88 87 ASP A C 1
ATOM 612 O O . ASP A 1 87 ? 14.975 6.843 11.458 1.00 83.88 87 ASP A O 1
ATOM 616 N N . GLY A 1 88 ? 13.533 5.269 12.136 1.00 88.44 88 GLY A N 1
ATOM 617 C CA . GLY A 1 88 ? 12.997 5.991 13.275 1.00 88.44 88 GLY A CA 1
ATOM 618 C C . GLY A 1 88 ? 12.070 7.153 12.912 1.00 88.44 88 GLY A C 1
ATOM 619 O O . GLY A 1 88 ? 11.638 7.851 13.827 1.00 88.44 88 GLY A O 1
ATOM 620 N N . LEU A 1 89 ? 11.748 7.382 11.639 1.00 90.94 89 LEU A N 1
ATOM 621 C CA . LEU A 1 89 ? 10.993 8.559 11.198 1.00 90.94 89 LEU A CA 1
ATOM 622 C C . LEU A 1 89 ? 9.485 8.344 11.214 1.00 90.94 89 LEU A C 1
ATOM 624 O O . LEU A 1 89 ? 8.726 9.309 11.311 1.00 90.94 89 LEU A O 1
ATOM 628 N N . THR A 1 90 ? 9.053 7.091 11.095 1.00 93.00 90 THR A N 1
ATOM 629 C CA . THR A 1 90 ? 7.642 6.731 10.979 1.00 93.00 90 THR A CA 1
ATOM 630 C C . THR A 1 90 ? 7.271 5.548 11.868 1.00 93.00 90 THR A C 1
ATOM 632 O O . THR A 1 90 ? 8.097 4.685 12.181 1.00 93.00 90 THR A O 1
ATOM 635 N N . GLU A 1 91 ? 6.006 5.523 12.272 1.00 93.25 91 GLU A N 1
ATOM 636 C CA . GLU A 1 91 ? 5.365 4.435 13.009 1.00 93.25 91 GLU A CA 1
ATOM 637 C C . GLU A 1 91 ? 4.084 4.018 12.294 1.00 93.25 91 GLU A C 1
ATOM 639 O O . GLU A 1 91 ? 3.473 4.827 11.591 1.00 93.25 91 GLU A O 1
ATOM 644 N N . ASN A 1 92 ? 3.682 2.759 12.466 1.00 94.44 92 ASN A N 1
ATOM 645 C CA . ASN A 1 92 ? 2.478 2.223 11.848 1.00 94.44 92 ASN A CA 1
ATOM 646 C C . ASN A 1 92 ? 1.588 1.434 12.815 1.00 94.44 92 ASN A C 1
ATOM 648 O O . ASN A 1 92 ? 2.021 0.917 13.846 1.00 94.44 92 ASN A O 1
ATOM 652 N N . VAL A 1 93 ? 0.328 1.304 12.410 1.00 94.44 93 VAL A N 1
ATOM 653 C CA . VAL A 1 93 ? -0.605 0.255 12.837 1.00 94.44 93 VAL A CA 1
ATOM 654 C C . VAL A 1 93 ? -1.164 -0.422 11.591 1.00 94.44 93 VAL A C 1
ATOM 656 O O . VAL A 1 93 ? -1.184 0.163 10.506 1.00 94.44 93 VAL A O 1
ATOM 659 N N . LEU A 1 94 ? -1.609 -1.666 11.733 1.00 95.75 94 LEU A N 1
ATOM 660 C CA . LEU A 1 94 ? -1.988 -2.493 10.590 1.00 95.75 94 LEU A CA 1
ATOM 661 C C . LEU A 1 94 ? -3.464 -2.860 10.643 1.00 95.75 94 LEU A C 1
ATOM 663 O O . LEU A 1 94 ? -4.008 -3.101 11.717 1.00 95.75 94 LEU A O 1
ATOM 667 N N . VAL A 1 95 ? -4.082 -2.993 9.478 1.00 97.50 95 VAL A N 1
ATOM 668 C CA . VAL A 1 95 ? -5.369 -3.675 9.303 1.00 97.50 95 VAL A CA 1
ATOM 669 C C . VAL A 1 95 ? -5.111 -4.883 8.421 1.00 97.50 95 VAL A C 1
ATOM 671 O O . VAL A 1 95 ? -4.759 -4.726 7.256 1.00 97.50 95 VAL A O 1
ATOM 674 N N . LEU A 1 96 ? -5.210 -6.080 8.993 1.00 97.38 96 LEU A N 1
ATOM 675 C CA . LEU A 1 96 ? -4.906 -7.330 8.300 1.00 97.38 96 LEU A CA 1
ATOM 676 C C . LEU A 1 96 ? -6.180 -7.875 7.665 1.00 97.38 96 LEU A C 1
ATOM 678 O O . LEU A 1 96 ? -7.186 -7.972 8.353 1.00 97.38 96 LEU A O 1
ATOM 682 N N . PHE A 1 97 ? -6.137 -8.307 6.409 1.00 97.81 97 PHE A N 1
ATOM 683 C CA . PHE A 1 97 ? -7.290 -8.932 5.766 1.00 97.81 97 PHE A CA 1
ATOM 684 C C . PHE A 1 97 ? -7.135 -10.447 5.631 1.00 97.81 97 PHE A C 1
ATOM 686 O O . PHE A 1 97 ? -6.022 -10.969 5.546 1.00 97.81 97 PHE A O 1
ATOM 693 N N . LYS A 1 98 ? -8.267 -11.162 5.538 1.00 95.25 98 LYS A N 1
ATOM 694 C CA . LYS A 1 98 ? -8.295 -12.618 5.293 1.00 95.25 98 LYS A CA 1
ATOM 695 C C . LYS A 1 98 ? -7.561 -13.013 4.013 1.00 95.25 98 LYS A C 1
ATOM 697 O O . LYS A 1 98 ? -6.964 -14.076 3.968 1.00 95.25 98 LYS A O 1
ATOM 702 N N . SER A 1 99 ? -7.561 -12.142 3.008 1.00 95.12 99 SER A N 1
ATOM 703 C CA . SER A 1 99 ? -6.840 -12.330 1.744 1.00 95.12 99 SER A CA 1
ATOM 704 C C . SER A 1 99 ? -5.309 -12.342 1.853 1.00 95.12 99 SER A C 1
ATOM 706 O O . SER A 1 99 ? -4.638 -12.689 0.882 1.00 95.12 99 SER A O 1
ATOM 708 N N . GLY A 1 100 ? -4.747 -11.952 3.003 1.00 94.12 100 GLY A N 1
ATOM 709 C CA . GLY A 1 100 ? -3.305 -11.823 3.238 1.00 94.12 100 GLY A CA 1
ATOM 710 C C . GLY A 1 100 ? -2.700 -10.474 2.830 1.00 94.12 100 GLY A C 1
ATOM 711 O O . GLY A 1 100 ? -1.517 -10.228 3.092 1.00 94.12 100 GLY A O 1
ATOM 712 N N . VAL A 1 101 ? -3.511 -9.597 2.231 1.00 96.88 101 VAL A N 1
ATOM 713 C CA . VAL A 1 101 ? -3.217 -8.169 2.031 1.00 96.88 101 VAL A CA 1
ATOM 714 C C . VAL A 1 101 ? -3.441 -7.417 3.349 1.00 96.88 101 VAL A C 1
ATOM 716 O O . VAL A 1 101 ? -4.273 -7.825 4.161 1.00 96.88 101 VAL A O 1
ATOM 719 N N . TYR A 1 102 ? -2.750 -6.298 3.571 1.00 97.69 102 TYR A N 1
ATOM 720 C CA . TYR A 1 102 ? -3.035 -5.410 4.703 1.00 97.69 102 TYR A CA 1
ATOM 721 C C . TYR A 1 102 ? -3.083 -3.925 4.316 1.00 97.69 102 TYR A C 1
ATOM 723 O O . TYR A 1 102 ? -2.532 -3.512 3.296 1.00 97.69 102 TYR A O 1
ATOM 731 N N . LEU A 1 103 ? -3.747 -3.105 5.134 1.00 98.50 103 LEU A N 1
ATOM 732 C CA . LEU A 1 103 ? -3.555 -1.652 5.122 1.00 98.50 103 LEU A CA 1
ATOM 733 C C . LEU A 1 103 ? -2.513 -1.286 6.170 1.00 98.50 103 LEU A C 1
ATOM 735 O O . LEU A 1 103 ? -2.577 -1.741 7.315 1.00 98.50 103 LEU A O 1
ATOM 739 N N . GLU A 1 104 ? -1.579 -0.434 5.784 1.00 97.88 104 GLU A N 1
ATOM 740 C CA . GLU A 1 104 ? -0.609 0.177 6.671 1.00 97.88 104 GLU A CA 1
ATOM 741 C C . GLU A 1 104 ? -1.004 1.628 6.923 1.00 97.88 104 GLU A C 1
ATOM 743 O O . GLU A 1 104 ? -0.792 2.497 6.076 1.00 97.88 104 GLU A O 1
ATOM 748 N N . PHE A 1 105 ? -1.572 1.899 8.096 1.00 97.81 105 PHE A N 1
ATOM 749 C CA . PHE A 1 105 ? -1.767 3.271 8.541 1.00 97.81 105 PHE A CA 1
ATOM 750 C C . PHE A 1 105 ? -0.474 3.748 9.173 1.00 97.81 105 PHE A C 1
ATOM 752 O O . PHE A 1 105 ? -0.080 3.264 10.236 1.00 97.81 105 PHE A O 1
ATOM 759 N N . ILE A 1 106 ? 0.186 4.679 8.497 1.00 96.25 106 ILE A N 1
ATOM 760 C CA . ILE A 1 106 ? 1.508 5.168 8.861 1.00 96.25 106 ILE A CA 1
ATOM 761 C C . ILE A 1 106 ? 1.450 6.642 9.241 1.00 96.25 106 ILE A C 1
ATOM 763 O O . ILE A 1 106 ? 0.705 7.417 8.645 1.00 96.25 106 ILE A O 1
ATOM 767 N N . ALA A 1 107 ? 2.269 7.053 10.201 1.00 95.50 107 ALA A N 1
ATOM 768 C CA . ALA A 1 107 ? 2.459 8.453 10.544 1.00 95.50 107 ALA A CA 1
ATOM 769 C C . ALA A 1 107 ? 3.935 8.771 10.785 1.00 95.50 107 ALA A C 1
ATOM 771 O O . ALA A 1 107 ? 4.702 7.927 11.247 1.00 95.50 107 ALA A O 1
ATOM 772 N N . PHE A 1 108 ? 4.326 10.017 10.515 1.00 94.38 108 PHE A N 1
ATOM 773 C CA . PHE A 1 108 ? 5.611 10.538 10.978 1.00 94.38 108 PHE A CA 1
ATOM 774 C C . PHE A 1 108 ? 5.597 10.691 12.495 1.00 94.38 108 PHE A C 1
ATOM 776 O O . PHE A 1 108 ? 4.611 11.174 13.054 1.00 94.38 108 PHE A O 1
ATOM 783 N N . THR A 1 109 ? 6.695 10.328 13.158 1.00 91.19 109 THR A N 1
ATOM 784 C CA . THR A 1 109 ? 6.809 10.543 14.605 1.00 91.19 109 THR A CA 1
ATOM 785 C C . THR A 1 109 ? 6.801 12.043 14.917 1.00 91.19 109 THR A C 1
ATOM 787 O O . THR A 1 109 ? 7.181 12.853 14.060 1.00 91.19 109 THR A O 1
ATOM 790 N N . PRO A 1 110 ? 6.423 12.453 16.141 1.00 89.25 110 PRO A N 1
ATOM 791 C CA . PRO A 1 110 ? 6.475 13.854 16.542 1.00 89.25 110 PRO A CA 1
ATOM 792 C C . PRO A 1 110 ? 7.861 14.479 16.329 1.00 89.25 110 PRO A C 1
ATOM 794 O O . PRO A 1 110 ? 7.960 15.624 15.888 1.00 89.25 110 PRO A O 1
ATOM 797 N N . GLU A 1 111 ? 8.937 13.719 16.564 1.00 88.38 111 GLU A N 1
ATOM 798 C CA . GLU A 1 111 ? 10.307 14.186 16.333 1.00 88.38 111 GLU A CA 1
ATOM 799 C C . GLU A 1 111 ? 10.592 14.390 14.844 1.00 88.38 111 GLU A C 1
ATOM 801 O O . GLU A 1 111 ? 11.139 15.422 14.462 1.00 88.38 111 GLU A O 1
ATOM 806 N N . ALA A 1 112 ? 10.196 13.444 13.989 1.00 88.38 112 ALA A N 1
ATOM 807 C CA . ALA A 1 112 ? 10.405 13.553 12.549 1.00 88.38 112 ALA A CA 1
ATOM 808 C C . ALA A 1 112 ? 9.584 14.692 11.928 1.00 88.38 112 ALA A C 1
ATOM 810 O O . ALA A 1 112 ? 10.066 15.366 11.014 1.00 88.38 112 ALA A O 1
ATOM 811 N N . ALA A 1 113 ? 8.368 14.926 12.429 1.00 86.38 113 ALA A N 1
ATOM 812 C CA . ALA A 1 113 ? 7.504 16.022 12.003 1.00 86.38 113 ALA A CA 1
ATOM 813 C C . ALA A 1 113 ? 8.028 17.394 12.464 1.00 86.38 113 ALA A C 1
ATOM 815 O O . ALA A 1 113 ? 7.945 18.362 11.709 1.00 86.38 113 ALA A O 1
ATOM 816 N N . GLY A 1 114 ? 8.585 17.477 13.679 1.00 79.94 114 GLY A N 1
ATOM 817 C CA . GLY A 1 114 ? 9.145 18.705 14.253 1.00 79.94 114 GLY A CA 1
ATOM 818 C C . GLY A 1 114 ? 10.584 19.023 13.825 1.00 79.94 114 GLY A C 1
ATOM 819 O O . GLY A 1 114 ? 11.040 20.155 14.002 1.00 79.94 114 GLY A O 1
ATOM 820 N N . ALA A 1 115 ? 11.314 18.055 13.264 1.00 71.56 115 ALA A N 1
ATOM 821 C CA . ALA A 1 115 ? 12.688 18.243 12.814 1.00 71.56 115 ALA A CA 1
ATOM 822 C C . ALA A 1 115 ? 12.762 19.251 11.654 1.00 71.56 115 ALA A C 1
ATOM 824 O O . ALA A 1 115 ? 12.325 18.988 10.532 1.00 71.56 115 ALA A O 1
ATOM 825 N N . THR A 1 116 ? 13.364 20.413 11.917 1.00 55.22 116 THR A N 1
ATOM 826 C CA . THR A 1 116 ? 13.743 21.372 10.872 1.00 55.22 116 THR A CA 1
ATOM 827 C C . THR A 1 116 ? 15.095 20.978 10.278 1.00 55.22 116 THR A C 1
ATOM 829 O O . THR A 1 116 ? 15.963 20.460 10.980 1.00 55.22 116 THR A O 1
ATOM 832 N N . ALA A 1 117 ? 15.313 21.272 8.993 1.00 51.34 117 ALA A N 1
ATOM 833 C CA . ALA A 1 117 ? 16.558 20.984 8.268 1.00 51.34 117 ALA A CA 1
ATOM 834 C C . ALA A 1 117 ? 17.839 21.612 8.883 1.00 51.34 117 ALA A C 1
ATOM 836 O O . ALA A 1 117 ? 18.935 21.391 8.375 1.00 51.34 117 ALA A O 1
ATOM 837 N N . ALA A 1 118 ? 17.715 22.401 9.958 1.00 45.03 118 ALA A N 1
ATOM 838 C CA . ALA A 1 118 ? 18.790 23.150 10.604 1.00 45.03 118 ALA A CA 1
ATOM 839 C C . ALA A 1 118 ? 19.504 22.404 11.751 1.00 45.03 118 ALA A C 1
ATOM 841 O O . ALA A 1 118 ? 20.546 22.868 12.217 1.00 45.03 118 ALA A O 1
ATOM 842 N N . ALA A 1 119 ? 18.990 21.265 12.226 1.00 44.78 119 ALA A N 1
ATOM 843 C CA . ALA A 1 119 ? 19.677 20.478 13.248 1.00 44.78 119 ALA A CA 1
ATOM 844 C C . ALA A 1 119 ? 20.739 19.595 12.575 1.00 44.78 119 ALA A C 1
ATOM 846 O O . ALA A 1 119 ? 20.419 18.535 12.048 1.00 44.78 119 ALA A O 1
ATOM 847 N N . GLY A 1 120 ? 21.996 20.055 12.562 1.00 38.91 120 GLY A N 1
ATOM 848 C CA . GLY A 1 120 ? 23.169 19.443 11.913 1.00 38.91 120 GLY A CA 1
ATOM 849 C C . GLY A 1 120 ? 23.596 18.048 12.403 1.00 38.91 120 GLY A C 1
ATOM 850 O O . GLY A 1 120 ? 24.787 17.768 12.487 1.00 38.91 120 GLY A O 1
ATOM 851 N N . GLY A 1 121 ? 22.648 17.169 12.720 1.00 40.28 121 GLY A N 1
ATOM 852 C CA . GLY A 1 121 ? 22.842 15.773 13.085 1.00 40.28 121 GLY A CA 1
ATOM 853 C C . GLY A 1 121 ? 22.186 14.830 12.081 1.00 40.28 121 GLY A C 1
ATOM 854 O O . GLY A 1 121 ? 21.302 14.089 12.474 1.00 40.28 121 GLY A O 1
ATOM 855 N N . GLY A 1 122 ? 22.583 14.881 10.803 1.00 45.19 122 GLY A N 1
ATOM 856 C CA . GLY A 1 122 ? 22.480 13.796 9.801 1.00 45.19 122 GLY A CA 1
ATOM 857 C C . GLY A 1 122 ? 21.118 13.151 9.462 1.00 45.19 122 GLY A C 1
ATOM 858 O O . GLY A 1 122 ? 21.041 12.442 8.464 1.00 45.19 122 GLY A O 1
ATOM 859 N N . GLY A 1 123 ? 20.055 13.367 10.234 1.00 52.94 123 GLY A N 1
ATOM 860 C CA . GLY A 1 123 ? 18.743 12.760 10.045 1.00 52.94 123 GLY A CA 1
ATOM 861 C C . GLY A 1 123 ? 17.857 13.636 9.172 1.00 52.94 123 GLY A C 1
ATOM 862 O O . GLY A 1 123 ? 17.519 14.761 9.536 1.00 52.94 123 GLY A O 1
ATOM 863 N N . LYS A 1 124 ? 17.454 13.114 8.015 1.00 66.69 124 LYS A N 1
ATOM 864 C CA . LYS A 1 124 ? 16.389 13.704 7.206 1.00 66.69 124 LYS A CA 1
ATOM 865 C C . LYS A 1 124 ? 15.081 13.569 7.997 1.00 66.69 124 LYS A C 1
ATOM 867 O O . LYS A 1 124 ? 14.564 12.469 8.106 1.00 66.69 124 LYS A O 1
ATOM 872 N N . GLY A 1 125 ? 14.564 14.656 8.578 1.00 83.56 125 GLY A N 1
ATOM 873 C CA . GLY A 1 125 ? 13.201 14.688 9.135 1.00 83.56 125 GLY A CA 1
ATOM 874 C C . GLY A 1 125 ? 12.145 14.420 8.054 1.00 83.56 125 GLY A C 1
ATOM 875 O O . GLY A 1 125 ? 12.494 14.092 6.917 1.00 83.56 125 GLY A O 1
ATOM 876 N N . ARG A 1 126 ? 10.855 14.630 8.351 1.00 90.88 126 ARG A N 1
ATOM 877 C CA . ARG A 1 126 ? 9.748 14.387 7.399 1.00 90.88 126 ARG A CA 1
ATOM 878 C C . ARG A 1 126 ? 10.056 14.886 5.984 1.00 90.88 126 ARG A C 1
ATOM 880 O O . ARG A 1 126 ? 9.859 14.150 5.029 1.00 90.88 126 ARG A O 1
ATOM 887 N N . GLN A 1 127 ? 10.595 16.099 5.853 1.00 87.56 127 GLN A N 1
ATOM 888 C CA . GLN A 1 127 ? 10.877 16.739 4.560 1.00 87.56 127 GLN A CA 1
ATOM 889 C C . GLN A 1 127 ? 11.842 15.959 3.655 1.00 87.56 127 GLN A C 1
ATOM 891 O O . GLN A 1 127 ? 11.766 16.096 2.440 1.00 87.56 127 GLN A O 1
ATOM 896 N N . GLY A 1 128 ? 12.757 15.169 4.220 1.00 85.00 128 GLY A N 1
ATOM 897 C CA . GLY A 1 128 ? 13.702 14.375 3.433 1.00 85.00 128 GLY A CA 1
ATOM 898 C C . GLY A 1 128 ? 13.286 12.914 3.249 1.00 85.00 128 GLY A C 1
ATOM 899 O O . GLY A 1 128 ? 14.056 12.143 2.680 1.00 85.00 128 GLY A O 1
ATOM 900 N N . HIS A 1 129 ? 12.102 12.534 3.733 1.00 89.50 129 HIS A N 1
ATOM 901 C CA . HIS A 1 129 ? 11.518 11.212 3.540 1.00 89.50 129 HIS A CA 1
ATOM 902 C C . HIS A 1 129 ? 10.706 11.162 2.232 1.00 89.50 129 HIS A C 1
ATOM 904 O O . HIS A 1 129 ? 10.077 12.152 1.861 1.00 89.50 129 HIS A O 1
ATOM 910 N N . LYS A 1 130 ? 10.645 10.004 1.555 1.00 90.00 130 LYS A N 1
ATOM 911 C CA . LYS A 1 130 ? 9.929 9.840 0.266 1.00 90.00 130 LYS A CA 1
ATOM 912 C C . LYS A 1 130 ? 8.438 10.209 0.328 1.00 90.00 130 LYS A C 1
ATOM 914 O O . LYS A 1 130 ? 7.890 10.746 -0.624 1.00 90.00 130 LYS A O 1
ATOM 919 N N . TRP A 1 131 ? 7.800 9.983 1.477 1.00 92.75 131 TRP A N 1
ATOM 920 C CA . TRP A 1 131 ? 6.403 10.368 1.741 1.00 92.75 131 TRP A CA 1
ATOM 921 C C . TRP A 1 131 ? 6.256 11.755 2.389 1.00 92.75 131 TRP A C 1
ATOM 923 O O . TRP A 1 131 ? 5.163 12.159 2.771 1.00 92.75 131 TRP A O 1
ATOM 933 N N . GLY A 1 132 ? 7.353 12.497 2.549 1.00 90.94 132 GLY A N 1
ATOM 934 C CA . GLY A 1 132 ? 7.399 13.747 3.304 1.00 90.94 132 GLY A CA 1
ATOM 935 C C . GLY A 1 132 ? 6.493 14.848 2.772 1.00 90.94 132 GLY A C 1
ATOM 936 O O . GLY A 1 132 ? 5.882 15.577 3.557 1.00 90.94 132 GLY A O 1
ATOM 937 N N . GLY A 1 133 ? 6.403 14.935 1.442 1.00 89.81 133 GLY A N 1
ATOM 938 C CA . GLY A 1 133 ? 5.579 15.906 0.722 1.00 89.81 133 GLY A CA 1
ATOM 939 C C . GLY A 1 133 ? 4.102 15.528 0.614 1.00 89.81 133 GLY A C 1
ATOM 940 O O . GLY A 1 133 ? 3.312 16.346 0.148 1.00 89.81 133 GLY A O 1
ATOM 941 N N . PHE A 1 134 ? 3.713 14.323 1.041 1.00 91.62 134 PHE A N 1
ATOM 942 C CA . PHE A 1 134 ? 2.332 13.879 0.921 1.00 91.62 134 PHE A CA 1
ATOM 943 C C . PHE A 1 134 ? 1.433 14.501 1.980 1.00 91.62 134 PHE A C 1
ATOM 945 O O . PHE A 1 134 ? 1.814 14.784 3.126 1.00 91.62 134 PHE A O 1
ATOM 952 N N . ALA A 1 135 ? 0.189 14.666 1.558 1.00 90.94 135 ALA A N 1
ATOM 953 C CA . ALA A 1 135 ? -0.919 15.015 2.406 1.00 90.94 135 ALA A CA 1
ATOM 954 C C . ALA A 1 135 ? -1.245 13.871 3.378 1.00 90.94 135 ALA A C 1
ATOM 956 O O . ALA A 1 135 ? -1.500 12.748 2.957 1.00 90.94 135 ALA A O 1
ATOM 957 N N . GLU A 1 136 ? -1.313 14.156 4.676 1.00 93.94 136 GLU A N 1
ATOM 958 C CA . GLU A 1 136 ? -1.986 13.252 5.616 1.00 93.94 136 GLU A CA 1
ATOM 959 C C . GLU A 1 136 ? -3.468 13.121 5.245 1.00 93.94 136 GLU A C 1
ATOM 961 O O . GLU A 1 136 ? -4.083 14.092 4.799 1.00 93.94 136 GLU A O 1
ATOM 966 N N . GLY A 1 137 ? -4.027 11.927 5.430 1.00 94.31 137 GLY A N 1
ATOM 967 C CA . GLY A 1 137 ? -5.360 11.552 4.977 1.00 94.31 137 GLY A CA 1
ATOM 968 C C . GLY A 1 137 ? -5.415 11.051 3.533 1.00 94.31 137 GLY A C 1
ATOM 969 O O . GLY A 1 137 ? -6.455 11.198 2.903 1.00 94.31 137 GLY A O 1
ATOM 970 N N . SER A 1 138 ? -4.321 10.497 3.001 1.00 92.50 138 SER A N 1
ATOM 971 C CA . SER A 1 138 ? -4.259 9.985 1.625 1.00 92.50 138 SER A CA 1
ATOM 972 C C . SER A 1 138 ? -3.549 8.634 1.537 1.00 92.50 138 SER A C 1
ATOM 974 O O . SER A 1 138 ? -2.738 8.281 2.400 1.00 92.50 138 SER A O 1
ATOM 976 N N . VAL A 1 139 ? -3.858 7.873 0.485 1.00 96.75 139 VAL A N 1
ATOM 977 C CA . VAL A 1 139 ? -3.045 6.726 0.072 1.00 96.75 139 VAL A CA 1
ATOM 978 C C . VAL A 1 139 ? -1.795 7.280 -0.606 1.00 96.75 139 VAL A C 1
ATOM 980 O O . VAL A 1 139 ? -1.893 7.976 -1.613 1.00 96.75 139 VAL A O 1
ATOM 983 N N . VAL A 1 140 ? -0.626 7.004 -0.033 1.00 96.00 140 VAL A N 1
ATOM 984 C CA . VAL A 1 140 ? 0.648 7.605 -0.471 1.00 96.00 140 VAL A CA 1
ATOM 985 C C . VAL A 1 140 ? 1.528 6.639 -1.248 1.00 96.00 140 VAL A C 1
ATOM 987 O O . VAL A 1 140 ? 2.452 7.060 -1.940 1.00 96.00 140 VAL A O 1
ATOM 990 N N . ASP A 1 141 ? 1.272 5.341 -1.103 1.00 97.75 141 ASP A N 1
ATOM 991 C CA . ASP A 1 141 ? 2.024 4.291 -1.772 1.00 97.75 141 ASP A CA 1
ATOM 992 C C . ASP A 1 141 ? 1.274 2.960 -1.708 1.00 97.75 141 ASP A C 1
ATOM 994 O O . ASP A 1 141 ? 0.306 2.799 -0.960 1.00 97.75 141 ASP A O 1
ATOM 998 N N . TRP A 1 142 ? 1.747 1.985 -2.469 1.00 98.62 142 TRP A N 1
ATOM 999 C CA . TRP A 1 142 ? 1.266 0.611 -2.395 1.00 98.62 142 TRP A CA 1
ATOM 1000 C C . TRP A 1 142 ? 2.360 -0.345 -2.855 1.00 98.62 142 TRP A C 1
ATOM 1002 O O . TRP A 1 142 ? 3.249 0.023 -3.626 1.00 98.62 142 TRP A O 1
ATOM 1012 N N . ALA A 1 143 ? 2.312 -1.571 -2.346 1.00 98.44 143 ALA A N 1
ATOM 1013 C CA . ALA A 1 143 ? 3.379 -2.536 -2.529 1.00 98.44 143 ALA A CA 1
ATOM 1014 C C . ALA A 1 143 ? 2.883 -3.846 -3.119 1.00 98.44 143 ALA A C 1
ATOM 1016 O O . ALA A 1 143 ? 1.787 -4.312 -2.808 1.00 98.44 143 ALA A O 1
ATOM 1017 N N . VAL A 1 144 ? 3.750 -4.484 -3.895 1.00 98.31 144 VAL A N 1
ATOM 1018 C CA . VAL A 1 144 ? 3.612 -5.883 -4.303 1.00 98.31 144 VAL A CA 1
ATOM 1019 C C . VAL A 1 144 ? 4.696 -6.734 -3.656 1.00 98.31 144 VAL A C 1
ATOM 1021 O O . VAL A 1 144 ? 5.728 -6.231 -3.210 1.00 98.31 144 VAL A O 1
ATOM 1024 N N . THR A 1 145 ? 4.469 -8.038 -3.608 1.00 95.62 145 THR A N 1
ATOM 1025 C CA . THR A 1 145 ? 5.438 -9.013 -3.106 1.00 95.62 145 THR A CA 1
ATOM 1026 C C . THR A 1 145 ? 5.471 -10.256 -3.989 1.00 95.62 145 THR A C 1
ATOM 1028 O O . THR A 1 145 ? 4.574 -10.479 -4.811 1.00 95.62 145 THR A O 1
ATOM 1031 N N . VAL A 1 146 ? 6.507 -11.072 -3.808 1.00 92.75 146 VAL A N 1
ATOM 1032 C CA . VAL A 1 146 ? 6.572 -12.429 -4.348 1.00 92.75 146 VAL A CA 1
ATOM 1033 C C . VAL A 1 146 ? 6.022 -13.365 -3.277 1.00 92.75 146 VAL A C 1
ATOM 1035 O O . VAL A 1 146 ? 6.618 -13.563 -2.225 1.00 92.75 146 VAL A O 1
ATOM 1038 N N . PHE A 1 147 ? 4.840 -13.916 -3.527 1.00 88.00 147 PHE A N 1
ATOM 1039 C CA . PHE A 1 147 ? 4.199 -14.868 -2.634 1.00 88.00 147 PHE A CA 1
ATOM 1040 C C . PHE A 1 147 ? 4.512 -16.302 -3.063 1.00 88.00 147 PHE A C 1
ATOM 1042 O O . PHE A 1 147 ? 4.471 -16.621 -4.255 1.00 88.00 147 PHE A O 1
ATOM 1049 N N . HIS A 1 148 ? 4.807 -17.165 -2.092 1.00 84.06 148 HIS A N 1
ATOM 1050 C CA . HIS A 1 148 ? 5.134 -18.571 -2.314 1.00 84.06 148 HIS A CA 1
ATOM 1051 C C . HIS A 1 148 ? 3.968 -19.474 -1.890 1.00 84.06 148 HIS A C 1
ATOM 1053 O O . HIS A 1 148 ? 3.473 -19.383 -0.765 1.00 84.06 148 HIS A O 1
ATOM 1059 N N . ASP A 1 149 ? 3.506 -20.337 -2.798 1.00 69.62 149 ASP A N 1
ATOM 1060 C CA . ASP A 1 149 ? 2.446 -21.306 -2.514 1.00 69.62 149 ASP A CA 1
ATOM 1061 C C . ASP A 1 149 ? 2.958 -22.373 -1.524 1.00 69.62 149 ASP A C 1
ATOM 1063 O O . ASP A 1 149 ? 4.099 -22.822 -1.615 1.00 69.62 149 ASP A O 1
ATOM 1067 N N . GLY A 1 150 ? 2.108 -22.823 -0.593 1.00 59.09 150 GLY A N 1
ATOM 1068 C CA . GLY A 1 150 ? 2.465 -23.874 0.376 1.00 59.09 150 GLY A CA 1
ATOM 1069 C C . GLY A 1 150 ? 2.861 -23.391 1.776 1.00 59.09 150 GLY A C 1
ATOM 1070 O O . GLY A 1 150 ? 3.154 -24.229 2.626 1.00 59.09 150 GLY A O 1
ATOM 1071 N N . GLY A 1 151 ? 2.774 -22.086 2.044 1.00 51.16 151 GLY A N 1
ATOM 1072 C CA . GLY A 1 151 ? 2.759 -21.536 3.401 1.00 51.16 151 GLY A CA 1
ATOM 1073 C C . GLY A 1 151 ? 3.796 -20.445 3.628 1.00 51.16 151 GLY A C 1
ATOM 1074 O O . GLY A 1 151 ? 4.936 -20.761 3.934 1.00 51.16 151 GLY A O 1
ATOM 1075 N N . GLY A 1 152 ? 3.338 -19.189 3.563 1.00 46.84 152 GLY A N 1
ATOM 1076 C CA . GLY A 1 152 ? 4.036 -18.010 4.085 1.00 46.84 152 GLY A CA 1
ATOM 1077 C C . GLY A 1 152 ? 5.238 -17.573 3.248 1.00 46.84 152 GLY A C 1
ATOM 1078 O O . GLY A 1 152 ? 6.106 -18.364 2.910 1.00 46.84 152 GLY A O 1
ATOM 1079 N N . GLY A 1 153 ? 5.288 -16.295 2.879 1.00 45.06 153 GLY A N 1
ATOM 1080 C CA . GLY A 1 153 ? 6.416 -15.719 2.143 1.00 45.06 153 GLY A CA 1
ATOM 1081 C C . GLY A 1 153 ? 7.776 -15.972 2.810 1.00 45.06 153 GLY A C 1
ATOM 1082 O O . GLY A 1 153 ? 7.891 -15.946 4.036 1.00 45.06 153 GLY A O 1
ATOM 1083 N N . GLY A 1 154 ? 8.786 -16.171 1.957 1.00 44.34 154 GLY A N 1
ATOM 1084 C CA . GLY A 1 154 ? 10.187 -16.414 2.306 1.00 44.34 154 GLY A CA 1
ATOM 1085 C C . GLY A 1 154 ? 10.475 -17.839 2.787 1.00 44.34 154 GLY A C 1
ATOM 1086 O O . GLY A 1 154 ? 9.986 -18.268 3.828 1.00 44.34 154 GLY A O 1
ATOM 1087 N N . GLU A 1 155 ? 11.350 -18.570 2.083 1.00 44.88 155 GLU A N 1
ATOM 1088 C CA . GLU A 1 155 ? 12.085 -19.650 2.755 1.00 44.88 155 GLU A CA 1
ATOM 1089 C C . GLU A 1 155 ? 12.795 -19.045 3.975 1.00 44.88 155 GLU A C 1
ATOM 1091 O O . GLU A 1 155 ? 13.405 -17.980 3.878 1.00 44.88 155 GLU A O 1
ATOM 1096 N N . SER A 1 156 ? 12.736 -19.708 5.131 1.00 42.84 156 SER A N 1
ATOM 1097 C CA . SER A 1 156 ? 13.493 -19.266 6.300 1.00 42.84 156 SER A CA 1
ATOM 1098 C C . SER A 1 156 ? 14.993 -19.281 5.976 1.00 42.84 156 SER A C 1
ATOM 1100 O O . SER A 1 156 ? 15.580 -20.357 5.837 1.00 42.84 156 SER A O 1
ATOM 1102 N N . GLY A 1 157 ? 15.631 -18.116 5.874 1.00 47.47 157 GLY A N 1
ATOM 1103 C CA . GLY A 1 157 ? 17.068 -18.039 5.625 1.00 47.47 157 GLY A CA 1
ATOM 1104 C C . GLY A 1 157 ? 17.534 -16.665 5.158 1.00 47.47 157 GLY A C 1
ATOM 1105 O O . GLY A 1 157 ? 16.806 -15.934 4.498 1.00 47.47 157 GLY A O 1
ATOM 1106 N N . THR A 1 158 ? 18.781 -16.331 5.486 1.00 54.25 158 THR A N 1
ATOM 1107 C CA . THR A 1 158 ? 19.434 -15.110 5.001 1.00 54.25 158 THR A CA 1
ATOM 1108 C C . THR A 1 158 ? 19.473 -15.097 3.471 1.00 54.25 158 THR A C 1
ATOM 1110 O O . THR A 1 158 ? 20.018 -16.032 2.876 1.00 54.25 158 THR A O 1
ATOM 1113 N N . GLY A 1 159 ? 18.973 -14.037 2.843 1.00 65.44 159 GLY A N 1
ATOM 1114 C CA . GLY A 1 159 ? 18.979 -13.837 1.395 1.00 65.44 159 GLY A CA 1
ATOM 1115 C C . GLY A 1 159 ? 17.663 -14.157 0.683 1.00 65.44 159 GLY A C 1
ATOM 1116 O O . GLY A 1 159 ? 17.656 -14.140 -0.548 1.00 65.44 159 GLY A O 1
ATOM 1117 N N . ALA A 1 160 ? 16.567 -14.414 1.406 1.00 82.00 160 ALA A N 1
ATOM 1118 C CA . ALA A 1 160 ? 15.247 -14.645 0.810 1.00 82.00 160 ALA A CA 1
ATOM 1119 C C . ALA A 1 160 ? 14.805 -13.463 -0.072 1.00 82.00 160 ALA A C 1
ATOM 1121 O O . ALA A 1 160 ? 14.502 -13.653 -1.252 1.00 82.00 160 ALA A O 1
ATOM 1122 N N . ALA A 1 161 ? 14.924 -12.232 0.436 1.00 88.06 161 ALA A N 1
ATOM 1123 C CA . ALA A 1 161 ? 14.581 -11.028 -0.316 1.00 88.06 161 ALA A CA 1
ATOM 1124 C C . ALA A 1 161 ? 15.427 -10.872 -1.591 1.00 88.06 161 ALA A C 1
ATOM 1126 O O . ALA A 1 161 ? 14.951 -10.421 -2.637 1.00 88.06 161 ALA A O 1
ATOM 1127 N N . LYS A 1 162 ? 16.703 -11.271 -1.522 1.00 90.94 162 LYS A N 1
ATOM 1128 C CA . LYS A 1 162 ? 17.613 -11.232 -2.669 1.00 90.94 162 LYS A CA 1
ATOM 1129 C C . LYS A 1 162 ? 17.227 -12.251 -3.742 1.00 90.94 162 LYS A C 1
ATOM 1131 O O . LYS A 1 162 ? 17.341 -11.936 -4.925 1.00 90.94 162 LYS A O 1
ATOM 1136 N N . ASN A 1 163 ? 16.779 -13.441 -3.350 1.00 91.25 163 ASN A N 1
ATOM 1137 C CA . ASN A 1 163 ? 16.339 -14.464 -4.296 1.00 91.25 163 ASN A CA 1
ATOM 1138 C C . ASN A 1 163 ? 15.096 -13.996 -5.061 1.00 91.25 163 ASN A C 1
ATOM 1140 O O . ASN A 1 163 ? 15.095 -14.028 -6.290 1.00 91.25 163 ASN A O 1
ATOM 1144 N N . ASP A 1 164 ? 14.097 -13.457 -4.359 1.00 92.38 164 ASP A N 1
ATOM 1145 C CA . ASP A 1 164 ? 12.890 -12.905 -4.989 1.00 92.38 164 ASP A CA 1
ATOM 1146 C C . ASP A 1 164 ? 13.224 -11.748 -5.939 1.00 92.38 164 ASP A C 1
ATOM 1148 O O . ASP A 1 164 ? 12.696 -11.655 -7.054 1.00 92.38 164 ASP A O 1
ATOM 1152 N N . TYR A 1 165 ? 14.165 -10.889 -5.543 1.00 93.44 165 TYR A N 1
ATOM 1153 C CA . TYR A 1 165 ? 14.666 -9.831 -6.412 1.00 93.44 165 TYR A CA 1
ATOM 1154 C C . TYR A 1 165 ? 15.317 -10.374 -7.685 1.00 93.44 165 TYR A C 1
ATOM 1156 O O . TYR A 1 165 ? 14.972 -9.944 -8.786 1.00 93.44 165 TYR A O 1
ATOM 1164 N N . ASP A 1 166 ? 16.257 -11.310 -7.558 1.00 93.81 166 ASP A N 1
ATOM 1165 C CA . ASP A 1 166 ? 17.019 -11.828 -8.693 1.00 93.81 166 ASP A CA 1
ATOM 1166 C C . ASP A 1 166 ? 16.167 -12.666 -9.650 1.00 93.81 166 ASP A C 1
ATOM 1168 O O . ASP A 1 166 ? 16.406 -12.640 -10.860 1.00 93.81 166 ASP A O 1
ATOM 1172 N N . GLU A 1 167 ? 15.174 -13.386 -9.132 1.00 92.25 167 GLU A N 1
ATOM 1173 C CA . GLU A 1 167 ? 14.352 -14.307 -9.916 1.00 92.25 167 GLU A CA 1
ATOM 1174 C C . GLU A 1 167 ? 13.076 -13.675 -10.481 1.00 92.25 167 GLU A C 1
ATOM 1176 O O . GLU A 1 167 ? 12.564 -14.152 -11.498 1.00 92.25 167 GLU A O 1
ATOM 1181 N N . VAL A 1 168 ? 12.564 -12.602 -9.867 1.00 92.94 168 VAL A N 1
ATOM 1182 C CA . VAL A 1 168 ? 11.300 -11.968 -10.279 1.00 92.94 168 VAL A CA 1
ATOM 1183 C C . VAL A 1 168 ? 11.499 -10.508 -10.670 1.00 92.94 168 VAL A C 1
ATOM 1185 O O . VAL A 1 168 ? 11.261 -10.142 -11.826 1.00 92.94 168 VAL A O 1
ATOM 1188 N N . VAL A 1 169 ? 11.971 -9.675 -9.741 1.00 94.00 169 VAL A N 1
ATOM 1189 C CA . VAL A 1 169 ? 12.004 -8.212 -9.916 1.00 94.00 169 VAL A CA 1
ATOM 1190 C C . VAL A 1 169 ? 13.003 -7.789 -10.996 1.00 94.00 169 VAL A C 1
ATOM 1192 O O . VAL A 1 169 ? 12.664 -7.045 -11.919 1.00 94.00 169 VAL A O 1
ATOM 1195 N N . ARG A 1 170 ? 14.229 -8.316 -10.949 1.00 94.00 170 ARG A N 1
ATOM 1196 C CA . ARG A 1 170 ? 15.288 -8.017 -11.920 1.00 94.00 170 ARG A CA 1
ATOM 1197 C C . ARG A 1 170 ? 14.895 -8.454 -13.344 1.00 94.00 170 ARG A C 1
ATOM 1199 O O . ARG A 1 170 ? 15.063 -7.647 -14.264 1.00 94.00 170 ARG A O 1
ATOM 1206 N N . PRO A 1 171 ? 14.337 -9.659 -13.580 1.00 94.75 171 PRO A N 1
ATOM 1207 C CA . PRO A 1 171 ? 13.807 -10.030 -14.890 1.00 94.75 171 PRO A CA 1
ATOM 1208 C C . PRO A 1 171 ? 12.685 -9.119 -15.400 1.00 94.75 171 PRO A C 1
ATOM 1210 O O . PRO A 1 171 ? 12.643 -8.862 -16.603 1.00 94.75 171 PRO A O 1
ATOM 1213 N N . ILE A 1 172 ? 11.798 -8.618 -14.530 1.00 93.94 172 ILE A N 1
ATOM 1214 C CA . ILE A 1 172 ? 10.780 -7.619 -14.909 1.00 93.94 172 ILE A CA 1
ATOM 1215 C C . ILE A 1 172 ? 11.466 -6.354 -15.438 1.00 93.94 172 ILE A C 1
ATOM 1217 O O . ILE A 1 172 ? 11.213 -5.958 -16.576 1.00 93.94 172 ILE A O 1
ATOM 1221 N N . THR A 1 173 ? 12.411 -5.785 -14.681 1.00 93.06 173 THR A N 1
ATOM 1222 C CA . THR A 1 173 ? 13.194 -4.611 -15.112 1.00 93.06 173 THR A CA 1
ATOM 1223 C C . THR A 1 173 ? 13.861 -4.831 -16.472 1.00 93.06 173 THR A C 1
ATOM 1225 O O . THR A 1 173 ? 13.774 -3.981 -17.360 1.00 93.06 173 THR A O 1
ATOM 1228 N N . GLN A 1 174 ? 14.485 -5.993 -16.685 1.00 92.38 174 GLN A N 1
ATOM 1229 C CA . GLN A 1 174 ? 15.128 -6.320 -17.961 1.00 92.38 174 GLN A CA 1
ATOM 1230 C C . GLN A 1 174 ? 14.134 -6.363 -19.129 1.00 92.38 174 GLN A C 1
ATOM 1232 O O . GLN A 1 174 ? 14.451 -5.864 -20.212 1.00 92.38 174 GLN A O 1
ATOM 1237 N N . ARG A 1 175 ? 12.933 -6.925 -18.934 1.00 93.50 175 ARG A N 1
ATOM 1238 C CA . ARG A 1 175 ? 11.904 -6.984 -19.984 1.00 93.50 175 ARG A CA 1
ATOM 1239 C C . ARG A 1 175 ? 11.355 -5.605 -20.329 1.00 93.50 175 ARG A C 1
ATOM 1241 O O . ARG A 1 175 ? 11.264 -5.301 -21.519 1.00 93.50 175 ARG A O 1
ATOM 1248 N N . VAL A 1 176 ? 11.113 -4.748 -19.333 1.00 90.62 176 VAL A N 1
ATOM 1249 C CA . VAL A 1 176 ? 10.696 -3.354 -19.564 1.00 90.62 176 VAL A CA 1
ATOM 1250 C C . VAL A 1 176 ? 11.751 -2.599 -20.383 1.00 90.62 176 VAL A C 1
ATOM 1252 O O . VAL A 1 176 ? 11.423 -1.990 -21.404 1.00 90.62 176 VAL A O 1
ATOM 1255 N N . LEU A 1 177 ? 13.033 -2.699 -20.007 1.00 89.75 177 LEU A N 1
ATOM 1256 C CA . LEU A 1 177 ? 14.139 -2.063 -20.736 1.00 89.75 177 LEU A CA 1
ATOM 1257 C C . LEU A 1 177 ? 14.259 -2.568 -22.181 1.00 89.75 177 LEU A C 1
ATOM 1259 O O . LEU A 1 177 ? 14.437 -1.777 -23.110 1.00 89.75 177 LEU A O 1
ATOM 1263 N N . LEU A 1 178 ? 14.151 -3.882 -22.392 1.00 87.81 178 LEU A N 1
ATOM 1264 C CA . LEU A 1 178 ? 14.186 -4.484 -23.728 1.00 87.81 178 LEU A CA 1
ATOM 1265 C C . LEU A 1 178 ? 12.976 -4.069 -24.577 1.00 87.81 178 LEU A C 1
ATOM 1267 O O . LEU A 1 178 ? 13.122 -3.803 -25.770 1.00 87.81 178 LEU A O 1
ATOM 1271 N N . GLY A 1 179 ? 11.785 -3.999 -23.978 1.00 85.50 179 GLY A N 1
ATOM 1272 C CA . GLY A 1 179 ? 10.573 -3.490 -24.617 1.00 85.50 179 GLY A CA 1
ATOM 1273 C C . GLY A 1 179 ? 10.733 -2.041 -25.066 1.00 85.50 179 GLY A C 1
ATOM 1274 O O . GLY A 1 179 ? 10.479 -1.730 -26.228 1.00 85.50 179 GLY A O 1
ATOM 1275 N N . HIS A 1 180 ? 11.245 -1.184 -24.182 1.00 83.50 180 HIS A N 1
ATOM 1276 C CA . HIS A 1 180 ? 11.477 0.227 -24.476 1.00 83.50 180 HIS A CA 1
ATOM 1277 C C . HIS A 1 180 ? 12.449 0.432 -25.653 1.00 83.50 180 HIS A C 1
ATOM 1279 O O . HIS A 1 180 ? 12.139 1.193 -26.570 1.00 83.50 180 HIS A O 1
ATOM 1285 N N . ARG A 1 181 ? 13.574 -0.304 -25.685 1.00 81.69 181 ARG A N 1
ATOM 1286 C CA . ARG A 1 181 ? 14.556 -0.238 -26.789 1.00 81.69 181 ARG A CA 1
ATOM 1287 C C . ARG A 1 181 ? 13.962 -0.631 -28.140 1.00 81.69 181 ARG A C 1
ATOM 1289 O O . ARG A 1 181 ? 14.259 0.021 -29.131 1.00 81.69 181 ARG A O 1
ATOM 1296 N N . ARG A 1 182 ? 13.117 -1.668 -28.186 1.00 79.38 182 ARG A N 1
ATOM 1297 C CA . ARG A 1 182 ? 12.464 -2.109 -29.434 1.00 79.38 182 ARG A CA 1
ATOM 1298 C C . ARG A 1 182 ? 11.499 -1.067 -29.994 1.00 79.38 182 ARG A C 1
ATOM 1300 O O . ARG A 1 182 ? 11.411 -0.937 -31.204 1.00 79.38 182 ARG A O 1
ATOM 1307 N N . HIS A 1 183 ? 10.805 -0.324 -29.133 1.00 70.88 183 HIS A N 1
ATOM 1308 C CA . HIS A 1 183 ? 9.891 0.739 -29.563 1.00 70.88 183 HIS A CA 1
ATOM 1309 C C . HIS A 1 183 ? 10.597 2.019 -30.031 1.00 70.88 183 HIS A C 1
ATOM 1311 O O . HIS A 1 183 ? 9.978 2.817 -30.724 1.00 70.88 183 HIS A O 1
ATOM 1317 N N . HIS A 1 184 ? 11.860 2.223 -29.648 1.00 66.44 184 HIS A N 1
ATOM 1318 C CA . HIS A 1 184 ? 12.652 3.410 -29.999 1.00 66.44 184 HIS A CA 1
ATOM 1319 C C . HIS A 1 184 ? 13.766 3.122 -31.017 1.00 66.44 184 HIS A C 1
ATOM 1321 O O . HIS A 1 184 ? 14.598 3.991 -31.280 1.00 66.44 184 HIS A O 1
ATOM 1327 N N . GLN A 1 185 ? 13.816 1.918 -31.592 1.00 55.16 185 GLN A N 1
ATOM 1328 C CA . GLN A 1 185 ? 14.724 1.634 -32.696 1.00 55.16 185 GLN A CA 1
ATOM 1329 C C . GLN A 1 185 ? 14.183 2.339 -33.954 1.00 55.16 185 GLN A C 1
ATOM 1331 O O . GLN A 1 185 ? 13.009 2.154 -34.266 1.00 55.16 185 GLN A O 1
ATOM 1336 N N . PRO A 1 186 ? 14.979 3.169 -34.656 1.00 51.66 186 PRO A N 1
ATOM 1337 C CA . PRO A 1 186 ? 14.528 3.772 -35.902 1.00 51.66 186 PRO A CA 1
ATOM 1338 C C . PRO A 1 186 ? 14.255 2.653 -36.908 1.00 51.66 186 PRO A C 1
ATOM 1340 O O . PRO A 1 186 ? 15.106 1.780 -37.093 1.00 51.66 186 PRO A O 1
ATOM 1343 N N . ASP A 1 187 ? 13.073 2.671 -37.522 1.00 48.91 187 ASP A N 1
ATOM 1344 C CA . ASP A 1 187 ? 12.745 1.767 -38.617 1.00 48.91 187 ASP A CA 1
ATOM 1345 C C . ASP A 1 187 ? 13.812 1.926 -39.710 1.00 48.91 187 ASP A C 1
ATOM 1347 O O . ASP A 1 187 ? 13.975 2.998 -40.301 1.00 48.91 187 ASP A O 1
ATOM 1351 N N . ASP A 1 188 ? 14.574 0.862 -39.956 1.00 46.75 188 ASP A N 1
ATOM 1352 C CA . ASP A 1 188 ? 15.542 0.778 -41.047 1.00 46.75 188 ASP A CA 1
ATOM 1353 C C . ASP A 1 188 ? 14.782 0.549 -42.358 1.00 46.75 188 ASP A C 1
ATOM 1355 O O . ASP A 1 188 ? 14.860 -0.523 -42.935 1.00 46.75 188 ASP A O 1
ATOM 1359 N N . GLU A 1 189 ? 13.955 1.515 -42.775 1.00 44.78 189 GLU A N 1
ATOM 1360 C CA . GLU A 1 189 ? 13.336 1.561 -44.106 1.00 44.78 189 GLU A CA 1
ATOM 1361 C C . GLU A 1 189 ? 12.699 2.944 -44.381 1.00 44.78 189 GLU A C 1
ATOM 1363 O O . GLU A 1 189 ? 11.524 3.198 -44.146 1.00 44.78 189 GLU A O 1
ATOM 1368 N N . GLY A 1 190 ? 13.499 3.877 -44.909 1.00 45.41 190 GLY A N 1
ATOM 1369 C CA . GLY A 1 190 ? 13.108 4.793 -45.998 1.00 45.41 190 GLY A CA 1
ATOM 1370 C C . GLY A 1 190 ? 11.859 5.696 -45.907 1.00 45.41 190 GLY A C 1
ATOM 1371 O O . GLY A 1 190 ? 11.491 6.268 -46.937 1.00 45.41 190 GLY A O 1
ATOM 1372 N N . GLN A 1 191 ? 11.204 5.887 -44.762 1.00 40.62 191 GLN A N 1
ATOM 1373 C CA . GLN A 1 191 ? 10.055 6.796 -44.640 1.00 40.62 191 GLN A CA 1
ATOM 1374 C C . GLN A 1 191 ? 10.365 7.969 -43.700 1.00 40.62 191 GLN A C 1
ATOM 1376 O O . GLN A 1 191 ? 10.642 7.793 -42.518 1.00 40.62 191 GLN A O 1
ATOM 1381 N N . GLN A 1 192 ? 10.319 9.194 -44.236 1.00 37.56 192 GLN A N 1
ATOM 1382 C CA . GLN A 1 192 ? 10.399 10.414 -43.428 1.00 37.56 192 GLN A CA 1
ATOM 1383 C C . GLN A 1 192 ? 9.277 10.424 -42.376 1.00 37.56 192 GLN A C 1
ATOM 1385 O O . GLN A 1 192 ? 8.117 10.218 -42.745 1.00 37.56 192 GLN A O 1
ATOM 1390 N N . PRO A 1 193 ? 9.568 10.716 -41.096 1.00 41.16 193 PRO A N 1
ATOM 1391 C CA . PRO A 1 193 ? 8.529 10.799 -40.086 1.00 41.16 193 PRO A CA 1
ATOM 1392 C C . PRO A 1 193 ? 7.705 12.075 -40.292 1.00 41.16 193 PRO A C 1
ATOM 1394 O O . PRO A 1 193 ? 8.221 13.195 -40.249 1.00 41.16 193 PRO A O 1
ATOM 1397 N N . GLY A 1 194 ? 6.400 11.897 -40.505 1.00 34.75 194 GLY A N 1
ATOM 1398 C CA . GLY A 1 194 ? 5.413 12.953 -40.313 1.00 34.75 194 GLY A CA 1
ATOM 1399 C C . GLY A 1 194 ? 5.438 13.412 -38.854 1.00 34.75 194 GLY A C 1
ATOM 1400 O O . GLY A 1 194 ? 5.536 12.595 -37.942 1.00 34.75 194 GLY A O 1
ATOM 1401 N N . GLY A 1 195 ? 5.406 14.727 -38.646 1.00 34.69 195 GLY A N 1
ATOM 1402 C CA . GLY A 1 195 ? 5.630 15.367 -37.353 1.00 34.69 195 GLY A CA 1
ATOM 1403 C C . GLY A 1 195 ? 4.739 14.844 -36.223 1.00 34.69 195 GLY A C 1
ATOM 1404 O O . GLY A 1 195 ? 3.556 15.155 -36.151 1.00 34.69 195 GLY A O 1
ATOM 1405 N N . GLY A 1 196 ? 5.363 14.124 -35.298 1.00 32.09 196 GLY A N 1
ATOM 1406 C CA . GLY A 1 196 ? 4.900 13.869 -33.940 1.00 32.09 196 GLY A CA 1
ATOM 1407 C C . GLY A 1 196 ? 6.147 13.645 -33.092 1.00 32.09 196 GLY A C 1
ATOM 1408 O O . GLY A 1 196 ? 6.903 12.717 -33.353 1.00 32.09 196 GLY A O 1
ATOM 1409 N N . GLY A 1 197 ? 6.439 14.554 -32.161 1.00 34.22 197 GLY A N 1
ATOM 1410 C CA . GLY A 1 197 ? 7.686 14.559 -31.395 1.00 34.22 197 GLY A CA 1
ATOM 1411 C C . GLY A 1 197 ? 7.847 13.319 -30.512 1.00 34.22 197 GLY A C 1
ATOM 1412 O O . GLY A 1 197 ? 7.359 13.300 -29.390 1.00 34.22 197 GLY A O 1
ATOM 1413 N N . GLY A 1 198 ? 8.553 12.302 -31.003 1.00 35.66 198 GLY A N 1
ATOM 1414 C CA . GLY A 1 198 ? 9.026 11.164 -30.216 1.00 35.66 198 GLY A CA 1
ATOM 1415 C C . GLY A 1 198 ? 10.457 11.407 -29.749 1.00 35.66 198 GLY A C 1
ATOM 1416 O O . GLY A 1 198 ? 11.400 10.929 -30.373 1.00 35.66 198 GLY A O 1
ATOM 1417 N N . GLY A 1 199 ? 10.632 12.208 -28.696 1.00 38.62 199 GLY A N 1
ATOM 1418 C CA . GLY A 1 199 ? 11.912 12.281 -27.985 1.00 38.62 199 GLY A CA 1
ATOM 1419 C C . GLY A 1 199 ? 12.191 10.948 -27.291 1.00 38.62 199 GLY A C 1
ATOM 1420 O O . GLY A 1 199 ? 11.245 10.320 -26.826 1.00 38.62 199 GLY A O 1
ATOM 1421 N N . GLY A 1 200 ? 13.460 10.521 -27.240 1.00 48.91 200 GLY A N 1
ATOM 1422 C CA . GLY A 1 200 ? 13.905 9.295 -26.565 1.00 48.91 200 GLY A CA 1
ATOM 1423 C C . GLY A 1 200 ? 13.360 9.216 -25.141 1.00 48.91 200 GLY A C 1
ATOM 1424 O O . GLY A 1 200 ? 13.886 9.868 -24.243 1.00 48.91 200 GLY A O 1
ATOM 1425 N N . GLY A 1 201 ? 12.247 8.500 -24.984 1.00 61.75 201 GLY A N 1
ATOM 1426 C CA . GLY A 1 201 ? 11.362 8.654 -23.841 1.00 61.75 201 GLY A CA 1
ATOM 1427 C C . GLY A 1 201 ? 11.979 8.121 -22.560 1.00 61.75 201 GLY A C 1
ATOM 1428 O O . GLY A 1 201 ? 12.791 7.202 -22.568 1.00 61.75 201 GLY A O 1
ATOM 1429 N N . GLN A 1 202 ? 11.553 8.681 -21.438 1.00 76.31 202 GLN A N 1
ATOM 1430 C CA . GLN A 1 202 ? 11.858 8.119 -20.132 1.00 76.31 202 GLN A CA 1
ATOM 1431 C C . GLN A 1 202 ? 11.293 6.697 -20.013 1.00 76.31 202 GLN A C 1
ATOM 1433 O O . GLN A 1 202 ? 10.349 6.307 -20.706 1.00 76.31 202 GLN A O 1
ATOM 1438 N N . VAL A 1 203 ? 11.894 5.895 -19.139 1.00 87.69 203 VAL A N 1
ATOM 1439 C CA . VAL A 1 203 ? 11.416 4.542 -18.848 1.00 87.69 203 VAL A CA 1
ATOM 1440 C C . VAL A 1 203 ? 11.326 4.343 -17.344 1.00 87.69 203 VAL A C 1
ATOM 1442 O O . VAL A 1 203 ? 12.247 4.698 -16.609 1.00 87.69 203 VAL A O 1
ATOM 1445 N N . VAL A 1 204 ? 10.205 3.788 -16.886 1.00 91.06 204 VAL A N 1
ATOM 1446 C CA . VAL A 1 204 ? 10.011 3.411 -15.484 1.00 91.06 204 VAL A CA 1
ATOM 1447 C C . VAL A 1 204 ? 10.421 1.957 -15.302 1.00 91.06 204 VAL A C 1
ATOM 1449 O O . VAL A 1 204 ? 9.927 1.087 -16.013 1.00 91.06 204 VAL A O 1
ATOM 1452 N N . VAL A 1 205 ? 11.316 1.693 -14.357 1.00 93.62 205 VAL A N 1
ATOM 1453 C CA . VAL A 1 205 ? 11.814 0.353 -14.015 1.00 93.62 205 VAL A CA 1
ATOM 1454 C C . VAL A 1 205 ? 11.943 0.199 -12.503 1.00 93.62 205 VAL A C 1
ATOM 1456 O O . VAL A 1 205 ? 11.714 1.155 -11.770 1.00 93.62 205 VAL A O 1
ATOM 1459 N N . TYR A 1 206 ? 12.341 -0.979 -12.023 1.00 95.38 206 TYR A N 1
ATOM 1460 C CA . TYR A 1 206 ? 12.710 -1.165 -10.620 1.00 95.38 206 TYR A CA 1
ATOM 1461 C C . TYR A 1 206 ? 14.202 -0.942 -10.395 1.00 95.38 206 TYR A C 1
ATOM 1463 O O . TYR A 1 206 ? 15.019 -1.430 -11.181 1.00 95.38 206 TYR A O 1
ATOM 1471 N N . GLY A 1 207 ? 14.513 -0.192 -9.334 1.00 93.19 207 GLY A N 1
ATOM 1472 C CA . GLY A 1 207 ? 15.872 0.054 -8.859 1.00 93.19 207 GLY A CA 1
ATOM 1473 C C . GLY A 1 207 ? 16.402 -1.091 -7.995 1.00 93.19 207 GLY A C 1
ATOM 1474 O O . GLY A 1 207 ? 15.998 -2.240 -8.156 1.00 93.19 207 GLY A O 1
ATOM 1475 N N . ASP A 1 208 ? 17.294 -0.763 -7.064 1.00 90.12 208 ASP A N 1
ATOM 1476 C CA . ASP A 1 208 ? 17.960 -1.744 -6.207 1.00 90.12 208 ASP A CA 1
ATOM 1477 C C . ASP A 1 208 ? 17.211 -2.057 -4.906 1.00 90.12 208 ASP A C 1
ATOM 1479 O O . ASP A 1 208 ? 16.305 -1.340 -4.476 1.00 90.12 208 ASP A O 1
ATOM 1483 N N . LEU A 1 209 ? 17.622 -3.158 -4.270 1.00 92.88 209 LEU A N 1
ATOM 1484 C CA . LEU A 1 209 ? 17.150 -3.559 -2.950 1.00 92.88 209 LEU A CA 1
ATOM 1485 C C . LEU A 1 209 ? 17.619 -2.573 -1.883 1.00 92.88 209 LEU A C 1
ATOM 1487 O O . LEU A 1 209 ? 18.814 -2.357 -1.686 1.00 92.88 209 LEU A O 1
ATOM 1491 N N . ILE A 1 210 ? 16.662 -2.056 -1.128 1.00 92.69 210 ILE A N 1
ATOM 1492 C CA . ILE A 1 210 ? 16.885 -1.189 0.021 1.00 92.69 210 ILE A CA 1
ATOM 1493 C C . ILE A 1 210 ? 16.468 -1.966 1.271 1.00 92.69 210 ILE A C 1
ATOM 1495 O O . ILE A 1 210 ? 15.269 -2.222 1.437 1.00 92.69 210 ILE A O 1
ATOM 1499 N N . PRO A 1 211 ? 17.414 -2.347 2.153 1.00 92.56 211 PRO A N 1
ATOM 1500 C CA . PRO A 1 211 ? 17.086 -2.993 3.415 1.00 92.56 211 PRO A CA 1
ATOM 1501 C C . PRO A 1 211 ? 16.112 -2.146 4.233 1.00 92.56 211 PRO A C 1
ATOM 1503 O O . PRO A 1 211 ? 16.281 -0.935 4.379 1.00 92.56 211 PRO A O 1
ATOM 1506 N N . GLY A 1 212 ? 15.092 -2.802 4.763 1.00 90.44 212 GLY A N 1
ATOM 1507 C CA . GLY A 1 212 ? 14.043 -2.209 5.568 1.00 90.44 212 GLY A CA 1
ATOM 1508 C C . GLY A 1 212 ? 13.711 -3.092 6.760 1.00 90.44 212 GLY A C 1
ATOM 1509 O O . GLY A 1 212 ? 14.212 -4.206 6.921 1.00 90.44 212 GLY A O 1
ATOM 1510 N N . GLY A 1 213 ? 12.868 -2.570 7.637 1.00 90.25 213 GLY A N 1
ATOM 1511 C CA . GLY A 1 213 ? 12.477 -3.305 8.820 1.00 90.25 213 GLY A CA 1
ATOM 1512 C C . GLY A 1 213 ? 11.662 -2.474 9.789 1.00 90.25 213 GLY A C 1
ATOM 1513 O O . GLY A 1 213 ? 11.602 -1.242 9.702 1.00 90.25 213 GLY A O 1
ATOM 1514 N N . ARG A 1 214 ? 11.078 -3.163 10.765 1.00 89.12 214 ARG A N 1
ATOM 1515 C CA . ARG A 1 214 ? 10.502 -2.548 11.961 1.00 89.12 214 ARG A CA 1
ATOM 1516 C C . ARG A 1 214 ? 10.816 -3.374 13.187 1.00 89.12 214 ARG A C 1
ATOM 1518 O O . ARG A 1 214 ? 11.022 -4.584 13.113 1.00 89.12 214 ARG A O 1
ATOM 1525 N N . THR A 1 215 ? 10.782 -2.710 14.331 1.00 85.31 215 THR A N 1
ATOM 1526 C CA . THR A 1 215 ? 10.797 -3.390 15.626 1.00 85.31 215 THR A CA 1
ATOM 1527 C C . THR A 1 215 ? 9.386 -3.379 16.193 1.00 85.31 215 THR A C 1
ATOM 1529 O O . THR A 1 215 ? 8.780 -2.315 16.332 1.00 85.31 215 THR A O 1
ATOM 1532 N N . ARG A 1 216 ? 8.853 -4.567 16.488 1.00 82.38 216 ARG A N 1
ATOM 1533 C CA . ARG A 1 216 ? 7.560 -4.720 17.160 1.00 82.38 216 ARG A CA 1
ATOM 1534 C C . ARG A 1 216 ? 7.657 -4.287 18.632 1.00 82.38 216 ARG A C 1
ATOM 1536 O O . ARG A 1 216 ? 8.752 -4.294 19.196 1.00 82.38 216 ARG A O 1
ATOM 1543 N N . PRO A 1 217 ? 6.529 -3.994 19.301 1.00 77.25 217 PRO A N 1
ATOM 1544 C CA . PRO A 1 217 ? 6.512 -3.652 20.729 1.00 77.25 217 PRO A CA 1
ATOM 1545 C C . PRO A 1 217 ? 7.113 -4.716 21.654 1.00 77.25 217 PRO A C 1
ATOM 1547 O O . PRO A 1 217 ? 7.604 -4.386 22.727 1.00 77.25 217 PRO A O 1
ATOM 1550 N N . ASP A 1 218 ? 7.088 -5.986 21.243 1.00 80.56 218 ASP A N 1
ATOM 1551 C CA . ASP A 1 218 ? 7.698 -7.105 21.971 1.00 80.56 218 ASP A CA 1
ATOM 1552 C C . ASP A 1 218 ? 9.224 -7.214 21.766 1.00 80.56 218 ASP A C 1
ATOM 1554 O O . ASP A 1 218 ? 9.856 -8.127 22.293 1.00 80.56 218 ASP A O 1
ATOM 1558 N N . GLY A 1 219 ? 9.828 -6.289 21.012 1.00 79.69 219 GLY A N 1
ATOM 1559 C CA . GLY A 1 219 ? 11.261 -6.241 20.729 1.00 79.69 219 GLY A CA 1
ATOM 1560 C C . GLY A 1 219 ? 11.708 -7.129 19.567 1.00 79.69 219 GLY A C 1
ATOM 1561 O O . GLY A 1 219 ? 12.887 -7.100 19.207 1.00 79.69 219 GLY A O 1
ATOM 1562 N N . VAL A 1 220 ? 10.799 -7.892 18.948 1.00 84.25 220 VAL A N 1
ATOM 1563 C CA . VAL A 1 220 ? 11.131 -8.696 17.768 1.00 84.25 220 VAL A CA 1
ATOM 1564 C C . VAL A 1 220 ? 11.402 -7.772 16.586 1.00 84.25 220 VAL A C 1
ATOM 1566 O O . VAL A 1 220 ? 10.577 -6.927 16.222 1.00 84.25 220 VAL A O 1
ATOM 1569 N N . LYS A 1 221 ? 12.577 -7.947 15.980 1.00 87.19 221 LYS A N 1
ATOM 1570 C CA . LYS A 1 221 ? 12.962 -7.272 14.743 1.00 87.19 221 LYS A CA 1
ATOM 1571 C C . LYS A 1 221 ? 12.428 -8.058 13.557 1.00 87.19 221 LYS A C 1
ATOM 1573 O O . LYS A 1 221 ? 12.616 -9.268 13.482 1.00 87.19 221 LYS A O 1
ATOM 1578 N N . LEU A 1 222 ? 11.757 -7.347 12.666 1.00 90.19 222 LEU A N 1
ATOM 1579 C CA . LEU A 1 222 ? 11.266 -7.853 11.398 1.00 90.19 222 LEU A CA 1
ATOM 1580 C C . LEU A 1 222 ? 12.030 -7.134 10.295 1.00 90.19 222 LEU A C 1
ATOM 1582 O O . LEU A 1 222 ? 12.107 -5.904 10.309 1.00 90.19 222 LEU A O 1
ATOM 1586 N N . GLU A 1 223 ? 12.567 -7.898 9.358 1.00 92.75 223 GLU A N 1
ATOM 1587 C CA . GLU A 1 223 ? 13.401 -7.415 8.262 1.00 92.75 223 GLU A CA 1
ATOM 1588 C C . GLU A 1 223 ? 12.757 -7.763 6.917 1.00 92.75 223 GLU A C 1
ATOM 1590 O O . GLU A 1 223 ? 12.109 -8.800 6.755 1.00 92.75 223 GLU A O 1
ATOM 1595 N N . TRP A 1 224 ? 12.934 -6.870 5.954 1.00 93.75 224 TRP A N 1
ATOM 1596 C CA . TRP A 1 224 ? 12.532 -7.028 4.558 1.00 93.75 224 TRP A CA 1
ATOM 1597 C C . TRP A 1 224 ? 13.461 -6.185 3.689 1.00 93.75 224 TRP A C 1
ATOM 1599 O O . TRP A 1 224 ? 14.294 -5.430 4.194 1.00 93.75 224 TRP A O 1
ATOM 1609 N N . ALA A 1 225 ? 13.299 -6.260 2.376 1.00 94.44 225 ALA A N 1
ATOM 1610 C CA . ALA A 1 225 ? 13.868 -5.268 1.479 1.00 94.44 225 ALA A CA 1
ATOM 1611 C C . ALA A 1 225 ? 12.776 -4.644 0.617 1.00 94.44 225 ALA A C 1
ATOM 1613 O O . ALA A 1 225 ? 11.808 -5.298 0.225 1.00 94.44 225 ALA A O 1
ATOM 1614 N N . THR A 1 226 ? 12.933 -3.353 0.338 1.00 95.88 226 THR A N 1
ATOM 1615 C CA . THR A 1 226 ? 12.070 -2.636 -0.596 1.00 95.88 226 THR A CA 1
ATOM 1616 C C . THR A 1 226 ? 12.776 -2.401 -1.920 1.00 95.88 226 THR A C 1
ATOM 1618 O O . THR A 1 226 ? 13.988 -2.213 -1.935 1.00 95.88 226 THR A O 1
ATOM 1621 N N . VAL A 1 227 ? 12.030 -2.390 -3.023 1.00 96.69 227 VAL A N 1
ATOM 1622 C CA . VAL A 1 227 ? 12.565 -2.029 -4.342 1.00 96.69 227 VAL A CA 1
ATOM 1623 C C . VAL A 1 227 ? 11.689 -0.939 -4.952 1.00 96.69 227 VAL A C 1
ATOM 1625 O O . VAL A 1 227 ? 10.545 -1.222 -5.324 1.00 96.69 227 VAL A O 1
ATOM 1628 N N . PRO A 1 228 ? 12.171 0.310 -5.041 1.00 95.31 228 PRO A N 1
ATOM 1629 C CA . PRO A 1 228 ? 11.385 1.407 -5.581 1.00 95.31 228 PRO A CA 1
ATOM 1630 C C . PRO A 1 228 ? 11.313 1.346 -7.109 1.00 95.31 228 PRO A C 1
ATOM 1632 O O . PRO A 1 228 ? 12.219 0.843 -7.779 1.00 95.31 228 PRO A O 1
ATOM 1635 N N . ALA A 1 229 ? 10.253 1.929 -7.665 1.00 94.25 229 ALA A N 1
ATOM 1636 C CA . ALA A 1 229 ? 10.223 2.282 -9.075 1.00 94.25 229 ALA A CA 1
ATOM 1637 C C . ALA A 1 229 ? 11.049 3.557 -9.316 1.00 94.25 229 ALA A C 1
ATOM 1639 O O . ALA A 1 229 ? 10.902 4.554 -8.603 1.00 94.25 229 ALA A O 1
ATOM 1640 N N . VAL A 1 230 ? 11.901 3.534 -10.334 1.00 92.62 230 VAL A N 1
ATOM 1641 C CA . VAL A 1 230 ? 12.769 4.642 -10.740 1.00 92.62 230 VAL A CA 1
ATOM 1642 C C . VAL A 1 230 ? 12.547 4.976 -12.208 1.00 92.62 230 VAL A C 1
ATOM 1644 O O . VAL A 1 230 ? 12.253 4.106 -13.031 1.00 92.62 230 VAL A O 1
ATOM 1647 N N . ARG A 1 231 ? 12.684 6.256 -12.537 1.00 89.62 231 ARG A N 1
ATOM 1648 C CA . ARG A 1 231 ? 12.682 6.778 -13.893 1.00 89.62 231 ARG A CA 1
ATOM 1649 C C . ARG A 1 231 ? 14.119 6.891 -14.375 1.00 89.62 231 ARG A C 1
ATOM 1651 O O . ARG A 1 231 ? 14.925 7.611 -13.788 1.00 89.62 231 ARG A O 1
ATOM 1658 N N . LEU A 1 232 ? 14.414 6.207 -15.471 1.00 86.56 232 LEU A N 1
ATOM 1659 C CA . LEU A 1 232 ? 15.678 6.340 -16.177 1.00 86.56 232 LEU A CA 1
ATOM 1660 C C . LEU A 1 232 ? 15.497 7.276 -17.367 1.00 86.56 232 LEU A C 1
ATOM 1662 O O . LEU A 1 232 ? 14.518 7.166 -18.113 1.00 86.56 232 LEU A O 1
ATOM 1666 N N . ASP A 1 233 ? 16.463 8.170 -17.547 1.00 76.00 233 ASP A N 1
ATOM 1667 C CA . ASP A 1 233 ? 16.623 8.931 -18.777 1.00 76.00 233 ASP A CA 1
ATOM 1668 C C . ASP A 1 233 ? 17.670 8.217 -19.650 1.00 76.00 233 ASP A C 1
ATOM 1670 O O . ASP A 1 233 ? 18.867 8.266 -19.358 1.00 76.00 233 ASP A O 1
ATOM 1674 N N . PRO A 1 234 ? 17.263 7.504 -20.714 1.00 59.66 234 PRO A N 1
ATOM 1675 C CA . PRO A 1 234 ? 18.210 6.786 -21.559 1.00 59.66 234 PRO A CA 1
ATOM 1676 C C . PRO A 1 234 ? 19.168 7.721 -22.318 1.00 59.66 234 PRO A C 1
ATOM 1678 O O . PRO A 1 234 ? 20.169 7.242 -22.850 1.00 59.66 234 PRO A O 1
ATOM 1681 N N . SER A 1 235 ? 18.904 9.034 -22.360 1.00 56.91 235 SER A N 1
ATOM 1682 C CA . SER A 1 235 ? 19.820 10.025 -22.933 1.00 56.91 235 SER A CA 1
ATOM 1683 C C . SER A 1 235 ? 20.910 10.486 -21.955 1.00 56.91 235 SER A C 1
ATOM 1685 O O . SER A 1 235 ? 21.901 11.079 -22.382 1.00 56.91 235 SER A O 1
ATOM 1687 N N . SER A 1 236 ? 20.779 10.177 -20.659 1.00 52.91 236 SER A N 1
ATOM 1688 C CA . SER A 1 236 ? 21.688 10.638 -19.607 1.00 52.91 236 SER A CA 1
ATOM 1689 C C . SER A 1 236 ? 22.815 9.656 -19.278 1.00 52.91 236 SER A C 1
ATOM 1691 O O . SER A 1 236 ? 23.358 9.724 -18.176 1.00 52.91 236 SER A O 1
ATOM 1693 N N . SER A 1 237 ? 23.195 8.747 -20.187 1.00 46.75 237 SER A N 1
ATOM 1694 C CA . SER A 1 237 ? 24.354 7.874 -19.967 1.00 46.75 237 SER A CA 1
ATOM 1695 C C . SER A 1 237 ? 25.634 8.715 -19.883 1.00 46.75 237 SER A C 1
ATOM 1697 O O . SER A 1 237 ? 26.300 8.976 -20.889 1.00 46.75 237 SER A O 1
ATOM 1699 N N . SER A 1 238 ? 25.990 9.157 -18.680 1.00 38.59 238 SER A N 1
ATOM 1700 C CA . SER A 1 238 ? 27.340 9.593 -18.380 1.00 38.59 238 SER A CA 1
ATOM 1701 C C . SER A 1 238 ? 28.249 8.375 -18.542 1.00 38.59 238 SER A C 1
ATOM 1703 O O . SER A 1 238 ? 28.024 7.288 -18.016 1.00 38.59 238 SER A O 1
ATOM 1705 N N . SER A 1 239 ? 29.248 8.538 -19.396 1.00 38.66 239 SER A N 1
ATOM 1706 C CA . SER A 1 239 ? 30.241 7.529 -19.714 1.00 38.66 239 SER A CA 1
ATOM 1707 C C . SER A 1 239 ? 31.127 7.253 -18.498 1.00 38.66 239 SER A C 1
ATOM 1709 O O . SER A 1 239 ? 32.088 7.981 -18.249 1.00 38.66 239 SER A O 1
ATOM 1711 N N . SER A 1 240 ? 30.862 6.177 -17.775 1.00 31.81 240 SER A N 1
ATOM 1712 C CA . SER A 1 240 ? 31.826 5.584 -16.846 1.00 31.81 240 SER A CA 1
ATOM 1713 C C . SER A 1 240 ? 32.005 4.105 -17.173 1.00 31.81 240 SER A C 1
ATOM 1715 O O . SER A 1 240 ? 31.640 3.210 -16.419 1.00 31.81 240 SER A O 1
ATOM 1717 N N . SER A 1 241 ? 32.621 3.841 -18.328 1.00 29.12 241 SER A N 1
ATOM 1718 C CA . SER A 1 241 ? 33.322 2.574 -18.549 1.00 29.12 241 SER A CA 1
ATOM 1719 C C . SER A 1 241 ? 34.495 2.490 -17.562 1.00 29.12 241 SER A C 1
ATOM 1721 O O . SER A 1 241 ? 35.342 3.387 -17.582 1.00 29.12 241 SER A O 1
ATOM 1723 N N . PRO A 1 242 ? 34.618 1.449 -16.721 1.00 31.83 242 PRO A N 1
ATOM 1724 C CA . PRO A 1 242 ? 35.826 1.268 -15.933 1.00 31.83 242 PRO A CA 1
ATOM 1725 C C . PRO A 1 242 ? 36.951 0.761 -16.847 1.00 31.83 242 PRO A C 1
ATOM 1727 O O . PRO A 1 242 ? 36.890 -0.343 -17.388 1.00 31.83 242 PRO A O 1
ATOM 1730 N N . SER A 1 243 ? 37.986 1.583 -17.033 1.00 26.62 243 SER A N 1
ATOM 1731 C CA . SER A 1 243 ? 39.255 1.153 -17.632 1.00 26.62 243 SER A CA 1
ATOM 1732 C C . SER A 1 243 ? 39.942 0.114 -16.734 1.00 26.62 243 SER A C 1
ATOM 1734 O O . SER A 1 243 ? 40.019 0.323 -15.521 1.00 26.62 243 SER A O 1
ATOM 1736 N N . PRO A 1 244 ? 40.495 -0.980 -17.288 1.00 35.62 244 PRO A N 1
ATOM 1737 C CA . PRO A 1 244 ? 41.207 -1.978 -16.507 1.00 35.62 244 PRO A CA 1
ATOM 1738 C C . PRO A 1 244 ? 42.669 -1.551 -16.331 1.00 35.62 244 PRO A C 1
ATOM 1740 O O . PRO A 1 244 ? 43.490 -1.741 -17.225 1.00 35.62 244 PRO A O 1
ATOM 1743 N N . SER A 1 245 ? 43.015 -0.987 -15.174 1.00 30.55 245 SER A N 1
ATOM 1744 C CA . SER A 1 245 ? 44.414 -0.917 -14.733 1.00 30.55 245 SER A CA 1
ATOM 1745 C C . SER A 1 245 ? 44.521 -0.848 -13.207 1.00 30.55 245 SER A C 1
ATOM 1747 O O . SER A 1 245 ? 44.318 0.202 -12.604 1.00 30.55 245 SER A O 1
ATOM 1749 N N . GLU A 1 246 ? 44.805 -2.017 -12.633 1.00 33.28 246 GLU A N 1
ATOM 1750 C CA . GLU A 1 246 ? 45.703 -2.303 -11.505 1.00 33.28 246 GLU A CA 1
ATOM 1751 C C . GLU A 1 246 ? 45.806 -1.297 -10.344 1.00 33.28 246 GLU A C 1
ATOM 1753 O O . GLU A 1 246 ? 46.366 -0.209 -10.477 1.00 33.28 246 GLU A O 1
ATOM 1758 N N . LYS A 1 247 ? 45.452 -1.774 -9.142 1.00 31.52 247 LYS A N 1
ATOM 1759 C CA . LYS A 1 247 ? 46.364 -1.783 -7.985 1.00 31.52 247 LYS A CA 1
ATOM 1760 C C . LYS A 1 247 ? 45.910 -2.812 -6.948 1.00 31.52 247 LYS A C 1
ATOM 1762 O O . LYS A 1 247 ? 44.785 -2.768 -6.461 1.00 31.52 247 LYS A O 1
ATOM 1767 N N . GLU A 1 248 ? 46.813 -3.745 -6.657 1.00 33.06 248 GLU A N 1
ATOM 1768 C CA . GLU A 1 248 ? 46.733 -4.736 -5.584 1.00 33.06 248 GLU A CA 1
ATOM 1769 C C . GLU A 1 248 ? 46.370 -4.097 -4.236 1.00 33.06 248 GLU A C 1
ATOM 1771 O O . GLU A 1 248 ? 46.989 -3.118 -3.815 1.00 33.06 248 GLU A O 1
ATOM 1776 N N . ALA A 1 249 ? 45.435 -4.721 -3.519 1.00 31.02 249 ALA A N 1
ATOM 1777 C CA . ALA A 1 249 ? 45.291 -4.575 -2.078 1.00 31.02 249 ALA A CA 1
ATOM 1778 C C . ALA A 1 249 ? 45.236 -5.970 -1.438 1.00 31.02 249 ALA A C 1
ATOM 1780 O O . ALA A 1 249 ? 44.558 -6.879 -1.916 1.00 31.02 249 ALA A O 1
ATOM 1781 N N . THR A 1 250 ? 46.022 -6.126 -0.380 1.00 28.02 250 THR A N 1
ATOM 1782 C CA . THR A 1 250 ? 46.244 -7.339 0.412 1.00 28.02 250 THR A CA 1
ATOM 1783 C C . THR A 1 250 ? 45.002 -7.766 1.218 1.00 28.02 250 THR A C 1
ATOM 1785 O O . THR A 1 250 ? 44.107 -6.953 1.449 1.00 28.02 250 THR A O 1
ATOM 1788 N N . PRO A 1 251 ? 44.905 -9.041 1.655 1.00 32.81 251 PRO A N 1
ATOM 1789 C CA . PRO A 1 251 ? 43.640 -9.630 2.082 1.00 32.81 251 PRO A CA 1
ATOM 1790 C C . PRO A 1 251 ? 43.407 -9.481 3.591 1.00 32.81 251 PRO A C 1
ATOM 1792 O O . PRO A 1 251 ? 44.157 -10.052 4.379 1.00 32.81 251 PRO A O 1
ATOM 1795 N N . VAL A 1 252 ? 42.324 -8.809 4.000 1.00 29.78 252 VAL A N 1
ATOM 1796 C CA . VAL A 1 252 ? 41.728 -8.988 5.336 1.00 29.78 252 VAL A CA 1
ATOM 1797 C C . VAL A 1 252 ? 40.196 -8.953 5.250 1.00 29.78 252 VAL A C 1
ATOM 1799 O O . VAL A 1 252 ? 39.602 -7.978 4.812 1.00 29.78 252 VAL A O 1
ATOM 1802 N N . ASP A 1 253 ? 39.627 -10.065 5.714 1.00 26.73 253 ASP A N 1
ATOM 1803 C CA . ASP A 1 253 ? 38.252 -10.380 6.116 1.00 26.73 253 ASP A CA 1
ATOM 1804 C C . ASP A 1 253 ? 37.110 -10.365 5.076 1.00 26.73 253 ASP A C 1
ATOM 1806 O O . ASP A 1 253 ? 36.639 -9.345 4.578 1.00 26.73 253 ASP A O 1
ATOM 1810 N N . ARG A 1 254 ? 36.617 -11.579 4.800 1.00 35.22 254 ARG A N 1
ATOM 1811 C CA . ARG A 1 254 ? 35.434 -11.877 3.994 1.00 35.22 254 ARG A CA 1
ATOM 1812 C C . ARG A 1 254 ? 34.197 -11.818 4.889 1.00 35.22 254 ARG A C 1
ATOM 1814 O O . ARG A 1 254 ? 33.926 -12.761 5.628 1.00 35.22 254 ARG A O 1
ATOM 1821 N N . ARG A 1 255 ? 33.358 -10.806 4.689 1.00 27.58 255 ARG A N 1
ATOM 1822 C CA . ARG A 1 255 ? 31.899 -10.930 4.828 1.00 27.58 255 ARG A CA 1
ATOM 1823 C C . ARG A 1 255 ? 31.261 -10.156 3.679 1.00 27.58 255 ARG A C 1
ATOM 1825 O O . ARG A 1 255 ? 31.346 -8.938 3.611 1.00 27.58 255 ARG A O 1
ATOM 1832 N N . GLY A 1 256 ? 30.781 -10.917 2.697 1.00 24.98 256 GLY A N 1
ATOM 1833 C CA . GLY A 1 256 ? 30.449 -10.446 1.358 1.00 24.98 256 GLY A CA 1
ATOM 1834 C C . GLY A 1 256 ? 29.254 -9.501 1.324 1.00 24.98 256 GLY A C 1
ATOM 1835 O O . GLY A 1 256 ? 28.120 -9.936 1.477 1.00 24.98 256 GLY A O 1
ATOM 1836 N N . GLY A 1 257 ? 29.523 -8.231 1.032 1.00 26.97 257 GLY A N 1
ATOM 1837 C CA . GLY A 1 257 ? 28.589 -7.362 0.329 1.00 26.97 257 GLY A CA 1
ATOM 1838 C C . GLY A 1 257 ? 28.827 -7.537 -1.167 1.00 26.97 257 GLY A C 1
ATOM 1839 O O . GLY A 1 257 ? 29.845 -7.089 -1.690 1.00 26.97 257 GLY A O 1
ATOM 1840 N N . ALA A 1 258 ? 27.933 -8.244 -1.853 1.00 26.94 258 ALA A N 1
ATOM 1841 C CA . ALA A 1 258 ? 27.929 -8.263 -3.308 1.00 26.94 258 ALA A CA 1
ATOM 1842 C C . ALA A 1 258 ? 27.272 -6.963 -3.788 1.00 26.94 258 ALA A C 1
ATOM 1844 O O . ALA A 1 258 ? 26.049 -6.847 -3.769 1.00 26.94 258 ALA A O 1
ATOM 1845 N N . ALA A 1 259 ? 28.093 -5.987 -4.181 1.00 31.23 259 ALA A N 1
ATOM 1846 C CA . ALA A 1 259 ? 27.646 -4.814 -4.920 1.00 31.23 259 ALA A CA 1
ATOM 1847 C C . ALA A 1 259 ? 27.059 -5.284 -6.263 1.00 31.23 259 ALA A C 1
ATOM 1849 O O . ALA A 1 259 ? 27.785 -5.747 -7.145 1.00 31.23 259 ALA A O 1
ATOM 1850 N N . ALA A 1 260 ? 25.731 -5.253 -6.375 1.00 30.23 260 ALA A N 1
ATOM 1851 C CA . ALA A 1 260 ? 25.024 -5.413 -7.637 1.00 30.23 260 ALA A CA 1
ATOM 1852 C C . ALA A 1 260 ? 25.042 -4.067 -8.379 1.00 30.23 260 ALA A C 1
ATOM 1854 O O . ALA A 1 260 ? 24.990 -3.018 -7.750 1.00 30.23 260 ALA A O 1
ATOM 1855 N N . ALA A 1 261 ? 25.185 -4.117 -9.704 1.00 30.59 261 ALA A N 1
ATOM 1856 C CA . ALA A 1 261 ? 25.334 -2.948 -10.565 1.00 30.59 261 ALA A CA 1
ATOM 1857 C C . ALA A 1 261 ? 24.147 -1.974 -10.453 1.00 30.59 261 ALA A C 1
ATOM 1859 O O . ALA A 1 261 ? 23.001 -2.393 -10.605 1.00 30.59 261 ALA A O 1
ATOM 1860 N N . GLU A 1 262 ? 24.479 -0.701 -10.235 1.00 38.38 262 GLU A N 1
ATOM 1861 C CA . GLU A 1 262 ? 23.586 0.416 -9.915 1.00 38.38 262 GLU A CA 1
ATOM 1862 C C . GLU A 1 262 ? 22.634 0.751 -11.076 1.00 38.38 262 GLU A C 1
ATOM 1864 O O . GLU A 1 262 ? 23.068 1.051 -12.193 1.00 38.38 262 GLU A O 1
ATOM 1869 N N . ALA A 1 263 ? 21.326 0.743 -10.815 1.00 44.41 263 ALA A N 1
ATOM 1870 C CA . ALA A 1 263 ? 20.358 1.442 -11.658 1.00 44.41 263 ALA A CA 1
ATOM 1871 C C . ALA A 1 263 ? 20.141 2.858 -11.094 1.00 44.41 263 ALA A C 1
ATOM 1873 O O . ALA A 1 263 ? 19.172 3.116 -10.385 1.00 44.41 263 ALA A O 1
ATOM 1874 N N . GLU A 1 264 ? 21.066 3.771 -11.394 1.00 55.03 264 GLU A N 1
ATOM 1875 C CA . GLU A 1 264 ? 20.992 5.194 -11.027 1.00 55.03 264 GLU A CA 1
ATOM 1876 C C . GLU A 1 264 ? 19.815 5.878 -11.760 1.00 55.03 264 GLU A C 1
ATOM 1878 O O . GLU A 1 264 ? 19.890 6.155 -12.959 1.00 55.03 264 GLU A O 1
ATOM 1883 N N . GLY A 1 265 ? 18.706 6.133 -11.055 1.00 64.75 265 GLY A N 1
ATOM 1884 C CA . GLY A 1 265 ? 17.502 6.774 -11.597 1.00 64.75 265 GLY A CA 1
ATOM 1885 C C . GLY A 1 265 ? 16.749 7.605 -10.560 1.00 64.75 265 GLY A C 1
ATOM 1886 O O . GLY A 1 265 ? 16.831 7.347 -9.360 1.00 64.75 265 GLY A O 1
ATOM 1887 N N . GLU A 1 266 ? 15.994 8.608 -11.012 1.00 82.25 266 GLU A N 1
ATOM 1888 C CA . GLU A 1 266 ? 15.150 9.419 -10.125 1.00 82.25 266 GLU A CA 1
ATOM 1889 C C . GLU A 1 266 ? 13.935 8.594 -9.689 1.00 82.25 266 GLU A C 1
ATOM 1891 O O . GLU A 1 266 ? 13.263 7.998 -10.528 1.00 82.25 266 GLU A O 1
ATOM 1896 N N . GLN A 1 267 ? 13.630 8.533 -8.392 1.00 82.00 267 GLN A N 1
ATOM 1897 C CA . GLN A 1 267 ? 12.471 7.776 -7.920 1.00 82.00 267 GLN A CA 1
ATOM 1898 C C . GLN A 1 267 ? 11.183 8.318 -8.557 1.00 82.00 267 GLN A C 1
ATOM 1900 O O . GLN A 1 267 ? 10.931 9.523 -8.545 1.00 82.00 267 GLN A O 1
ATOM 1905 N N . VAL A 1 268 ? 10.347 7.427 -9.097 1.00 86.12 268 VAL A N 1
ATOM 1906 C CA . VAL A 1 268 ? 9.009 7.822 -9.549 1.00 86.12 268 VAL A CA 1
ATOM 1907 C C . VAL A 1 268 ? 8.205 8.286 -8.339 1.00 86.12 268 VAL A C 1
ATOM 1909 O O . VAL A 1 268 ? 8.318 7.703 -7.261 1.00 86.12 268 VAL A O 1
ATOM 1912 N N . HIS A 1 269 ? 7.387 9.326 -8.517 1.00 87.06 269 HIS A N 1
ATOM 1913 C CA . HIS A 1 269 ? 6.482 9.810 -7.477 1.00 87.06 269 HIS A CA 1
ATOM 1914 C C . HIS A 1 269 ? 5.757 8.625 -6.795 1.00 87.06 269 HIS A C 1
ATOM 1916 O O . HIS A 1 269 ? 5.131 7.831 -7.505 1.00 87.06 269 HIS A O 1
ATOM 1922 N N . PRO A 1 270 ? 5.846 8.462 -5.457 1.00 92.38 270 PRO A N 1
ATOM 1923 C CA . PRO A 1 270 ? 5.230 7.332 -4.756 1.00 92.38 270 PRO A CA 1
ATOM 1924 C C . PRO A 1 270 ? 3.733 7.178 -5.061 1.00 92.38 270 PRO A C 1
ATOM 1926 O O . PRO A 1 270 ? 3.061 8.146 -5.433 1.00 92.38 270 PRO A O 1
ATOM 1929 N N . GLY A 1 271 ? 3.234 5.941 -4.989 1.00 93.81 271 GLY A N 1
ATOM 1930 C CA . GLY A 1 271 ? 1.859 5.587 -5.358 1.00 93.81 271 GLY A CA 1
ATOM 1931 C C . GLY A 1 271 ? 1.601 5.415 -6.860 1.00 93.81 271 GLY A C 1
ATOM 1932 O O . GLY A 1 271 ? 0.616 4.788 -7.239 1.00 93.81 271 GLY A O 1
ATOM 1933 N N . GLN A 1 272 ? 2.491 5.892 -7.734 1.00 94.75 272 GLN A N 1
ATOM 1934 C CA . GLN A 1 272 ? 2.311 5.783 -9.188 1.00 94.75 272 GLN A CA 1
ATOM 1935 C C . GLN A 1 272 ? 2.689 4.409 -9.739 1.00 94.75 272 GLN A C 1
ATOM 1937 O O . GLN A 1 272 ? 2.076 3.922 -10.679 1.00 94.75 272 GLN A O 1
ATOM 1942 N N . ALA A 1 273 ? 3.695 3.764 -9.165 1.00 96.25 273 ALA A N 1
ATOM 1943 C CA . ALA A 1 273 ? 4.057 2.386 -9.458 1.00 96.25 273 ALA A CA 1
ATOM 1944 C C . ALA A 1 273 ? 4.248 1.656 -8.130 1.00 96.25 273 ALA A C 1
ATOM 1946 O O . ALA A 1 273 ? 4.768 2.269 -7.195 1.00 96.25 273 ALA A O 1
ATOM 1947 N N . PRO A 1 274 ? 3.862 0.374 -8.032 1.00 97.69 274 PRO A N 1
ATOM 1948 C CA . PRO A 1 274 ? 4.022 -0.343 -6.784 1.00 97.69 274 PRO A CA 1
ATOM 1949 C C . PRO A 1 274 ? 5.499 -0.537 -6.508 1.00 97.69 274 PRO A C 1
ATOM 1951 O O . PRO A 1 274 ? 6.223 -0.972 -7.405 1.00 97.69 274 PRO A O 1
ATOM 1954 N N . PHE A 1 275 ? 5.943 -0.285 -5.282 1.00 97.75 275 PHE A N 1
ATOM 1955 C CA . PHE A 1 275 ? 7.256 -0.763 -4.861 1.00 97.75 275 PHE A CA 1
ATOM 1956 C C . PHE A 1 275 ? 7.182 -2.252 -4.502 1.00 97.75 275 PHE A C 1
ATOM 1958 O O . PHE A 1 275 ? 6.120 -2.773 -4.163 1.00 97.75 275 PHE A O 1
ATOM 1965 N N . TRP A 1 276 ? 8.306 -2.958 -4.563 1.00 97.94 276 TRP A N 1
ATOM 1966 C CA . TRP A 1 276 ? 8.355 -4.328 -4.047 1.00 97.94 276 TRP A CA 1
ATOM 1967 C C . TRP A 1 276 ? 8.639 -4.307 -2.559 1.00 97.94 276 TRP A C 1
ATOM 1969 O O . TRP A 1 276 ? 9.533 -3.583 -2.135 1.00 97.94 276 TRP A O 1
ATOM 1979 N N . CYS A 1 277 ? 7.930 -5.120 -1.789 1.00 96.38 277 CYS A N 1
ATOM 1980 C CA . CYS A 1 277 ? 8.238 -5.440 -0.402 1.00 96.38 277 CYS A CA 1
ATOM 1981 C C . CYS A 1 277 ? 8.509 -6.945 -0.332 1.00 96.38 277 CYS A C 1
ATOM 1983 O O . CYS A 1 277 ? 7.577 -7.750 -0.327 1.00 96.38 277 CYS A O 1
ATOM 1985 N N . VAL A 1 278 ? 9.783 -7.329 -0.369 1.00 94.12 278 VAL A N 1
ATOM 1986 C CA . VAL A 1 278 ? 10.210 -8.735 -0.367 1.00 94.12 278 VAL A CA 1
ATOM 1987 C C . VAL A 1 278 ? 10.684 -9.133 1.025 1.00 94.12 278 VAL A C 1
ATOM 1989 O O . VAL A 1 278 ? 11.465 -8.421 1.662 1.00 94.12 278 VAL A O 1
ATOM 1992 N N . ASP A 1 279 ? 10.158 -10.251 1.507 1.00 91.88 279 ASP A N 1
ATOM 1993 C CA . ASP A 1 279 ? 10.344 -10.724 2.873 1.00 91.88 279 ASP A CA 1
ATOM 1994 C C . ASP A 1 279 ? 11.772 -11.254 3.087 1.00 91.88 279 ASP A C 1
ATOM 1996 O O . ASP A 1 279 ? 12.265 -12.080 2.324 1.00 91.88 279 ASP A O 1
ATOM 2000 N N . GLU A 1 280 ? 12.437 -10.782 4.144 1.00 90.94 280 GLU A N 1
ATOM 2001 C CA . GLU A 1 280 ? 13.685 -11.383 4.644 1.00 90.94 280 GLU A CA 1
ATOM 2002 C C . GLU A 1 280 ? 13.394 -12.205 5.908 1.00 90.94 280 GLU A C 1
ATOM 2004 O O . GLU A 1 280 ? 13.879 -13.319 6.086 1.00 90.94 280 GLU A O 1
ATOM 2009 N N . THR A 1 281 ? 12.540 -11.672 6.784 1.00 89.31 281 THR A N 1
ATOM 2010 C CA . THR A 1 281 ? 11.897 -12.430 7.861 1.00 89.31 281 THR A CA 1
ATOM 2011 C C . THR A 1 281 ? 10.655 -13.152 7.325 1.00 89.31 281 THR A C 1
ATOM 2013 O O . THR A 1 281 ? 9.918 -12.528 6.561 1.00 89.31 281 THR A O 1
ATOM 2016 N N . PRO A 1 282 ? 10.358 -14.398 7.760 1.00 86.25 282 PRO A N 1
ATOM 2017 C CA . PRO A 1 282 ? 9.152 -15.113 7.345 1.00 86.25 282 PRO A CA 1
ATOM 2018 C C . PRO A 1 282 ? 7.888 -14.264 7.464 1.00 86.25 282 PRO A C 1
ATOM 2020 O O . PRO A 1 282 ? 7.642 -13.614 8.494 1.00 86.25 282 PRO A O 1
ATOM 2023 N N . ARG A 1 283 ? 7.090 -14.259 6.395 1.00 88.00 283 ARG A N 1
ATOM 2024 C CA . ARG A 1 283 ? 5.963 -13.337 6.239 1.00 88.00 283 ARG A CA 1
ATOM 2025 C C . ARG A 1 283 ? 4.984 -13.425 7.394 1.00 88.00 283 ARG A C 1
ATOM 2027 O O . ARG A 1 283 ? 4.509 -12.395 7.848 1.00 88.00 283 ARG A O 1
ATOM 2034 N N . GLU A 1 284 ? 4.674 -14.614 7.890 1.00 85.50 284 GLU A N 1
ATOM 2035 C CA . GLU A 1 284 ? 3.713 -14.835 8.971 1.00 85.50 284 GLU A CA 1
ATOM 2036 C C . GLU A 1 284 ? 4.107 -14.144 10.285 1.00 85.50 284 GLU A C 1
ATOM 2038 O O . GLU A 1 284 ? 3.247 -13.881 11.124 1.00 85.50 284 GLU A O 1
ATOM 2043 N N . LEU A 1 285 ? 5.387 -13.792 10.459 1.00 86.00 285 LEU A N 1
ATOM 2044 C CA . LEU A 1 285 ? 5.859 -12.990 11.590 1.00 86.00 285 LEU A CA 1
ATOM 2045 C C . LEU A 1 285 ? 5.656 -11.490 11.355 1.00 86.00 285 LEU A C 1
ATOM 2047 O O . LEU A 1 285 ? 5.385 -10.748 12.310 1.00 86.00 285 LEU A O 1
ATOM 2051 N N . ARG A 1 286 ? 5.780 -11.043 10.097 1.00 87.25 286 ARG A N 1
ATOM 2052 C CA . ARG A 1 286 ? 5.515 -9.659 9.683 1.00 87.25 286 ARG A CA 1
ATOM 2053 C C . ARG A 1 286 ? 4.017 -9.379 9.581 1.00 87.25 286 ARG A C 1
ATOM 2055 O O . ARG A 1 286 ? 3.564 -8.333 10.034 1.00 87.25 286 ARG A O 1
ATOM 2062 N N . VAL A 1 287 ? 3.252 -10.308 9.030 1.00 87.88 287 VAL A N 1
ATOM 2063 C CA . VAL A 1 287 ? 1.831 -10.192 8.705 1.00 87.88 287 VAL A CA 1
ATOM 2064 C C . VAL A 1 287 ? 1.120 -11.465 9.192 1.00 87.88 287 VAL A C 1
ATOM 2066 O O . VAL A 1 287 ? 0.908 -12.395 8.415 1.00 87.88 287 VAL A O 1
ATOM 2069 N N . PRO A 1 288 ? 0.744 -11.553 10.481 1.00 87.06 288 PRO A N 1
ATOM 2070 C CA . PRO A 1 288 ? 0.175 -12.768 11.075 1.00 87.06 288 PRO A C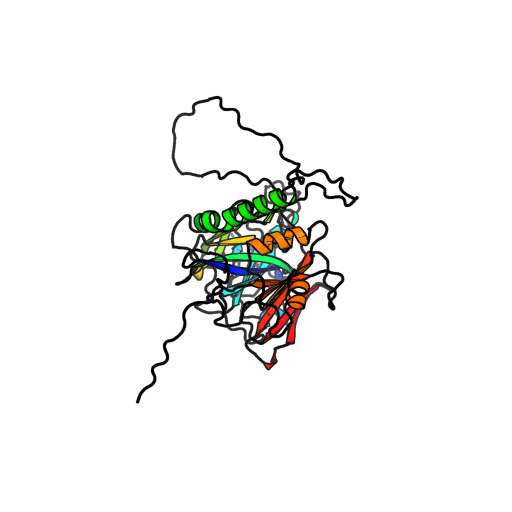A 1
ATOM 2071 C C . PRO A 1 288 ? -1.317 -12.981 10.736 1.00 87.06 288 PRO A C 1
ATOM 2073 O O . PRO A 1 288 ? -2.102 -13.382 11.596 1.00 87.06 288 PRO A O 1
ATOM 2076 N N . TYR A 1 289 ? -1.723 -12.740 9.485 1.00 85.25 289 TYR A N 1
ATOM 2077 C CA . TYR A 1 289 ? -3.131 -12.725 9.056 1.00 85.25 289 TYR A CA 1
ATOM 2078 C C . TYR A 1 289 ? -3.846 -14.082 9.210 1.00 85.25 289 TYR A C 1
ATOM 2080 O O . TYR A 1 289 ? -5.060 -14.128 9.392 1.00 85.25 289 TYR A O 1
ATOM 2088 N N . ALA A 1 290 ? -3.101 -15.190 9.201 1.00 83.31 290 ALA A N 1
ATOM 2089 C CA . ALA A 1 290 ? -3.651 -16.533 9.388 1.00 83.31 290 ALA A CA 1
ATOM 2090 C C . ALA A 1 290 ? -4.052 -16.854 10.844 1.00 83.31 290 ALA A C 1
ATOM 2092 O O . ALA A 1 290 ? -4.727 -17.853 11.082 1.00 83.31 290 ALA A O 1
ATOM 2093 N N . HIS A 1 291 ? -3.630 -16.046 11.826 1.00 73.81 291 HIS A N 1
ATOM 2094 C CA . HIS A 1 291 ? -3.759 -16.389 13.247 1.00 73.81 291 HIS A CA 1
ATOM 2095 C C . HIS A 1 291 ? -4.861 -15.602 13.970 1.00 73.81 291 HIS A C 1
ATOM 2097 O O . HIS A 1 291 ? -5.576 -16.181 14.786 1.00 73.81 291 HIS A O 1
ATOM 2103 N N . ALA A 1 292 ? -4.986 -14.295 13.714 1.00 76.06 292 ALA A N 1
ATOM 2104 C CA . ALA A 1 292 ? -5.996 -13.425 14.326 1.00 76.06 292 ALA A CA 1
ATOM 2105 C C . ALA A 1 292 ? -6.034 -12.040 13.650 1.00 76.06 292 ALA A C 1
ATOM 2107 O O . ALA A 1 292 ? -5.141 -11.684 12.886 1.00 76.06 292 ALA A O 1
ATOM 2108 N N . GLY A 1 293 ? -7.039 -11.228 14.000 1.00 84.56 293 GLY A N 1
ATOM 2109 C CA . GLY A 1 293 ? -7.071 -9.796 13.670 1.00 84.56 293 GLY A CA 1
ATOM 2110 C C . GLY A 1 293 ? -7.575 -9.451 12.267 1.00 84.56 293 GLY A C 1
ATOM 2111 O O . GLY A 1 293 ? -7.428 -8.305 11.855 1.00 84.56 293 GLY A O 1
ATOM 2112 N N . THR A 1 294 ? -8.172 -10.417 11.561 1.00 93.31 294 THR A N 1
ATOM 2113 C CA . THR A 1 294 ? -8.683 -10.269 10.185 1.00 93.31 294 THR A CA 1
ATOM 2114 C C . THR A 1 294 ? -10.200 -10.137 10.072 1.00 93.31 294 THR A C 1
ATOM 2116 O O . THR A 1 294 ? -10.739 -10.050 8.972 1.00 93.31 294 THR A O 1
ATOM 2119 N N . GLU A 1 295 ? -10.908 -10.127 11.202 1.00 95.12 295 GLU A N 1
ATOM 2120 C CA . GLU A 1 295 ? -12.347 -9.863 11.251 1.00 95.12 295 GLU A CA 1
ATOM 2121 C C . GLU A 1 295 ? -12.581 -8.367 11.464 1.00 95.12 295 GLU A C 1
ATOM 2123 O O . GLU A 1 295 ? -11.985 -7.773 12.360 1.00 95.12 295 GLU A O 1
ATOM 2128 N N . HIS A 1 296 ? -13.457 -7.745 10.674 1.00 97.06 296 HIS A N 1
ATOM 2129 C CA . HIS A 1 296 ? -13.728 -6.306 10.759 1.00 97.06 296 HIS A CA 1
ATOM 2130 C C . HIS A 1 296 ? -15.224 -6.047 10.920 1.00 97.06 296 HIS A C 1
ATOM 2132 O O . HIS A 1 296 ? -15.970 -5.936 9.950 1.00 97.06 296 HIS A O 1
ATOM 2138 N N . ALA A 1 297 ? -15.679 -5.948 12.170 1.00 96.81 297 ALA A N 1
ATOM 2139 C CA . ALA A 1 297 ? -17.103 -5.959 12.505 1.00 96.81 297 ALA A CA 1
ATOM 2140 C C . ALA A 1 297 ? -17.927 -4.847 11.830 1.00 96.81 297 ALA A C 1
ATOM 2142 O O . ALA A 1 297 ? -19.085 -5.083 11.499 1.00 96.81 297 ALA A O 1
ATOM 2143 N N . ASN A 1 298 ? -17.358 -3.667 11.584 1.00 97.50 298 ASN A N 1
ATOM 2144 C CA . ASN A 1 298 ? -18.105 -2.530 11.033 1.00 97.50 298 ASN A CA 1
ATOM 2145 C C . ASN A 1 298 ? -18.037 -2.413 9.505 1.00 97.50 298 ASN A C 1
ATOM 2147 O O . ASN A 1 298 ? -18.831 -1.681 8.921 1.00 97.50 298 ASN A O 1
ATOM 2151 N N . THR A 1 299 ? -17.138 -3.149 8.850 1.00 98.12 299 THR A N 1
ATOM 2152 C CA . THR A 1 299 ? -16.928 -3.053 7.395 1.00 98.12 299 THR A CA 1
ATOM 2153 C C . THR A 1 299 ? -17.084 -4.381 6.669 1.00 98.12 299 THR A C 1
ATOM 2155 O O . THR A 1 299 ? -17.361 -4.375 5.475 1.00 98.12 299 THR A O 1
ATOM 2158 N N . GLY A 1 300 ? -16.912 -5.515 7.354 1.00 98.00 300 GLY A N 1
ATOM 2159 C CA . GLY A 1 300 ? -16.831 -6.833 6.718 1.00 98.00 300 GLY A CA 1
ATOM 2160 C C . GLY A 1 300 ? -15.655 -6.950 5.750 1.00 98.00 300 GLY A C 1
ATOM 2161 O O . GLY A 1 300 ? -15.689 -7.776 4.847 1.00 98.00 300 GLY A O 1
ATOM 2162 N N . ALA A 1 301 ? -14.657 -6.066 5.849 1.00 98.38 301 ALA A N 1
ATOM 2163 C CA . ALA A 1 301 ? -13.611 -5.997 4.843 1.00 98.38 301 ALA A CA 1
ATOM 2164 C C . ALA A 1 301 ? -12.748 -7.273 4.852 1.00 98.38 301 ALA A C 1
ATOM 2166 O O . ALA A 1 301 ? -12.256 -7.687 5.898 1.00 98.38 301 ALA A O 1
ATOM 2167 N N . VAL A 1 302 ? -12.554 -7.891 3.685 1.00 98.12 302 VAL A N 1
ATOM 2168 C CA . VAL A 1 302 ? -11.799 -9.155 3.535 1.00 98.12 302 VAL A CA 1
ATOM 2169 C C . VAL A 1 302 ? -10.597 -9.050 2.596 1.00 98.12 302 VAL A C 1
ATOM 2171 O O . VAL A 1 302 ? -9.802 -9.989 2.494 1.00 98.12 302 VAL A O 1
ATOM 2174 N N . GLY A 1 303 ? -10.421 -7.907 1.933 1.00 98.12 303 GLY A N 1
ATOM 2175 C CA . GLY A 1 303 ? -9.306 -7.638 1.030 1.00 98.12 303 GLY A CA 1
ATOM 2176 C C . GLY A 1 303 ? -9.510 -6.376 0.201 1.00 98.12 303 GLY A C 1
ATOM 2177 O O . GLY A 1 303 ? -10.458 -5.621 0.421 1.00 98.12 303 GLY A O 1
ATOM 2178 N N . VAL A 1 304 ? -8.619 -6.155 -0.764 1.00 98.62 304 VAL A N 1
ATOM 2179 C CA . VAL A 1 304 ? -8.643 -4.989 -1.659 1.00 98.62 304 VAL A CA 1
ATOM 2180 C C . VAL A 1 304 ? -9.349 -5.353 -2.963 1.00 98.62 304 VAL A C 1
ATOM 2182 O O . VAL A 1 304 ? -8.978 -6.318 -3.626 1.00 98.62 304 VAL A O 1
ATOM 2185 N N . ALA A 1 305 ? -10.365 -4.570 -3.326 1.00 98.44 305 ALA A N 1
ATOM 2186 C CA . ALA A 1 305 ? -11.141 -4.749 -4.549 1.00 98.44 305 ALA A CA 1
ATOM 2187 C C . ALA A 1 305 ? -10.544 -3.999 -5.736 1.00 98.44 305 ALA A C 1
ATOM 2189 O O . ALA A 1 305 ? -10.518 -4.527 -6.848 1.00 98.44 305 ALA A O 1
ATOM 2190 N N . SER A 1 306 ? -10.032 -2.791 -5.515 1.00 97.94 306 SER A N 1
ATOM 2191 C CA . SER A 1 306 ? -9.341 -2.052 -6.564 1.00 97.94 306 SER A CA 1
ATOM 2192 C C . SER A 1 306 ? -8.288 -1.101 -6.025 1.00 97.94 306 SER A C 1
ATOM 2194 O O . SER A 1 306 ? -8.375 -0.619 -4.894 1.00 97.94 306 SER A O 1
ATOM 2196 N N . VAL A 1 307 ? -7.305 -0.831 -6.880 1.00 98.00 307 VAL A N 1
ATOM 2197 C CA . VAL A 1 307 ? -6.358 0.275 -6.761 1.00 98.00 307 VAL A CA 1
ATOM 2198 C C . VAL A 1 307 ? -6.470 1.070 -8.053 1.00 98.00 307 VAL A C 1
ATOM 2200 O O . VAL A 1 307 ? -6.157 0.567 -9.129 1.00 98.00 307 VAL A O 1
ATOM 2203 N N . GLN A 1 308 ? -6.954 2.298 -7.959 1.00 96.19 308 GLN A N 1
ATOM 2204 C CA . GLN A 1 308 ? -7.050 3.215 -9.085 1.00 96.19 308 GLN A CA 1
ATOM 2205 C C . GLN A 1 308 ? -5.939 4.247 -8.969 1.00 96.19 308 GLN A C 1
ATOM 2207 O O . GLN A 1 308 ? -5.808 4.891 -7.931 1.00 96.19 308 GLN A O 1
ATOM 2212 N N . VAL A 1 309 ? -5.146 4.400 -10.024 1.00 95.62 309 VAL A N 1
ATOM 2213 C CA . VAL A 1 309 ? -4.015 5.328 -10.069 1.00 95.62 309 VAL A CA 1
ATOM 2214 C C . VAL A 1 309 ? -4.306 6.402 -11.102 1.00 95.62 309 VAL A C 1
ATOM 2216 O O . VAL A 1 309 ? -4.488 6.101 -12.282 1.00 95.62 309 VAL A O 1
ATOM 2219 N N . THR A 1 310 ? -4.296 7.660 -10.670 1.00 93.62 310 THR A N 1
ATOM 2220 C CA . THR A 1 310 ? -4.313 8.807 -11.579 1.00 93.62 310 THR A CA 1
ATOM 2221 C C . THR A 1 310 ? -2.879 9.305 -11.761 1.00 93.62 310 THR A C 1
ATOM 2223 O O . THR A 1 310 ? -2.232 9.652 -10.765 1.00 93.62 310 THR A O 1
ATOM 2226 N N . PRO A 1 311 ? -2.348 9.368 -12.998 1.00 92.00 311 PRO A N 1
ATOM 2227 C CA . PRO A 1 311 ? -0.989 9.831 -13.249 1.00 92.00 311 PRO A CA 1
ATOM 2228 C C . PRO A 1 311 ? -0.683 11.189 -12.603 1.00 92.00 311 PRO A C 1
ATOM 2230 O O . PRO A 1 311 ? -1.420 12.162 -12.776 1.00 92.00 311 PRO A O 1
ATOM 2233 N N . ALA A 1 312 ? 0.420 11.263 -11.862 1.00 90.19 312 ALA A N 1
ATOM 2234 C CA . ALA A 1 312 ? 0.950 12.502 -11.310 1.00 90.19 312 ALA A CA 1
ATOM 2235 C C . ALA A 1 312 ? 1.527 13.392 -12.428 1.00 90.19 312 ALA A C 1
ATOM 2237 O O . ALA A 1 312 ? 1.943 12.886 -13.478 1.00 90.19 312 ALA A O 1
ATOM 2238 N N . PRO A 1 313 ? 1.622 14.719 -12.222 1.00 86.56 313 PRO A N 1
ATOM 2239 C CA . PRO A 1 313 ? 2.274 15.605 -13.181 1.00 86.56 313 PRO A CA 1
ATOM 2240 C C . PRO A 1 313 ? 3.690 15.123 -13.535 1.00 86.56 313 PRO A C 1
ATOM 2242 O O . PRO A 1 313 ? 4.518 14.888 -12.658 1.00 86.56 313 PRO A O 1
ATOM 2245 N N . GLY A 1 314 ? 3.972 14.980 -14.832 1.00 83.31 314 GLY A N 1
ATOM 2246 C CA . GLY A 1 314 ? 5.270 14.502 -15.324 1.00 83.31 314 GLY A CA 1
ATOM 2247 C C . GLY A 1 314 ? 5.454 12.979 -15.319 1.00 83.31 314 GLY A C 1
ATOM 2248 O O . GLY A 1 314 ? 6.522 12.510 -15.717 1.00 83.31 314 GLY A O 1
ATOM 2249 N N . VAL A 1 315 ? 4.434 12.208 -14.924 1.00 86.00 315 VAL A N 1
ATOM 2250 C CA . VAL A 1 315 ? 4.414 10.744 -15.023 1.00 86.00 315 VAL A CA 1
ATOM 2251 C C . VAL A 1 315 ? 3.572 10.324 -16.228 1.00 86.00 315 VAL A C 1
ATOM 2253 O O . VAL A 1 315 ? 2.400 10.671 -16.350 1.00 86.00 315 VAL A O 1
ATOM 2256 N N . SER A 1 316 ? 4.180 9.582 -17.154 1.00 87.50 316 SER A N 1
ATOM 2257 C CA . SER A 1 316 ? 3.519 9.114 -18.377 1.00 87.50 316 SER A CA 1
ATOM 2258 C C . SER A 1 316 ? 2.622 7.909 -18.091 1.00 87.50 316 SER A C 1
ATOM 2260 O O . SER A 1 316 ? 3.097 6.857 -17.659 1.00 87.50 316 SER A O 1
ATOM 2262 N N . ALA A 1 317 ? 1.333 8.030 -18.420 1.00 89.06 317 ALA A N 1
ATOM 2263 C CA . ALA A 1 317 ? 0.377 6.925 -18.352 1.00 89.06 317 ALA A CA 1
ATOM 2264 C C . ALA A 1 317 ? 0.819 5.718 -19.201 1.00 89.06 317 ALA A C 1
ATOM 2266 O O . ALA A 1 317 ? 0.678 4.568 -18.791 1.00 89.06 317 ALA A O 1
ATOM 2267 N N . GLY A 1 318 ? 1.407 5.975 -20.374 1.00 88.19 318 GLY A N 1
ATOM 2268 C CA . GLY A 1 318 ? 1.921 4.921 -21.247 1.00 88.19 318 GLY A CA 1
ATOM 2269 C C . GLY A 1 318 ? 3.127 4.192 -20.653 1.00 88.19 318 GLY A C 1
ATOM 2270 O O . GLY A 1 318 ? 3.284 2.994 -20.881 1.00 88.19 318 GLY A O 1
ATOM 2271 N N . ASP A 1 319 ? 3.973 4.886 -19.890 1.00 88.56 319 ASP A N 1
ATOM 2272 C CA . ASP A 1 319 ? 5.148 4.283 -19.251 1.00 88.56 319 ASP A CA 1
ATOM 2273 C C . ASP A 1 319 ? 4.726 3.419 -18.062 1.00 88.56 319 ASP A C 1
ATOM 2275 O O . ASP A 1 319 ? 5.205 2.293 -17.932 1.00 88.56 319 ASP A O 1
ATOM 2279 N N . LEU A 1 320 ? 3.772 3.908 -17.258 1.00 91.94 320 LEU A N 1
ATOM 2280 C CA . LEU A 1 320 ? 3.142 3.128 -16.191 1.00 91.94 320 LEU A CA 1
ATOM 2281 C C . LEU A 1 320 ? 2.440 1.888 -16.745 1.00 91.94 320 LEU A C 1
ATOM 2283 O O . LEU A 1 320 ? 2.672 0.794 -16.247 1.00 91.94 320 LEU A O 1
ATOM 2287 N N . GLY A 1 321 ? 1.659 2.027 -17.819 1.00 92.25 321 GLY A N 1
ATOM 2288 C CA . GLY A 1 321 ? 0.982 0.893 -18.449 1.00 92.25 321 GLY A CA 1
ATOM 2289 C C . GLY A 1 321 ? 1.952 -0.192 -18.929 1.00 92.25 321 GLY A C 1
ATOM 2290 O O . GLY A 1 321 ? 1.704 -1.374 -18.710 1.00 92.25 321 GLY A O 1
ATOM 2291 N N . ARG A 1 322 ? 3.098 0.192 -19.514 1.00 91.19 322 ARG A N 1
ATOM 2292 C CA . ARG A 1 322 ? 4.143 -0.769 -19.918 1.00 91.19 322 ARG A CA 1
ATOM 2293 C C . ARG A 1 322 ? 4.814 -1.454 -18.732 1.00 91.19 322 ARG A C 1
ATOM 2295 O O . ARG A 1 322 ? 5.155 -2.627 -18.841 1.00 91.19 322 ARG A O 1
ATOM 2302 N N . LEU A 1 323 ? 5.020 -0.745 -17.621 1.00 94.50 323 LEU A N 1
ATOM 2303 C CA . LEU A 1 323 ? 5.500 -1.372 -16.390 1.00 94.50 323 LEU A CA 1
ATOM 2304 C C . LEU A 1 323 ? 4.461 -2.367 -15.860 1.00 94.50 323 LEU A C 1
ATOM 2306 O O . LEU A 1 323 ? 4.803 -3.507 -15.558 1.00 94.50 323 LEU A O 1
ATOM 2310 N N . TYR A 1 324 ? 3.198 -1.952 -15.772 1.00 95.81 324 TYR A N 1
ATOM 2311 C CA . TYR A 1 324 ? 2.115 -2.783 -15.254 1.00 95.81 324 TYR A CA 1
ATOM 2312 C C . TYR A 1 324 ? 1.905 -4.047 -16.088 1.00 95.81 324 TYR A C 1
ATOM 2314 O O . TYR A 1 324 ? 1.667 -5.100 -15.512 1.00 95.81 324 TYR A O 1
ATOM 2322 N N . ASP A 1 325 ? 2.092 -3.986 -17.407 1.00 93.88 325 ASP A N 1
ATOM 2323 C CA . ASP A 1 325 ? 2.069 -5.161 -18.290 1.00 93.88 325 ASP A CA 1
ATOM 2324 C C . ASP A 1 325 ? 3.108 -6.230 -17.949 1.00 93.88 325 ASP A C 1
ATOM 2326 O O . ASP A 1 325 ? 2.897 -7.411 -18.223 1.00 93.88 325 ASP A O 1
ATOM 2330 N N . GLU A 1 326 ? 4.236 -5.825 -17.371 1.00 94.69 326 GLU A N 1
ATOM 2331 C CA . GLU A 1 326 ? 5.309 -6.742 -16.994 1.00 94.69 326 GLU A CA 1
ATOM 2332 C C . GLU A 1 326 ? 5.156 -7.278 -15.565 1.00 94.69 326 GLU A C 1
ATOM 2334 O O . GLU A 1 326 ? 5.727 -8.327 -15.250 1.00 94.69 326 GLU A O 1
ATOM 2339 N N . VAL A 1 327 ? 4.395 -6.576 -14.716 1.00 95.06 327 VAL A N 1
ATOM 2340 C CA . VAL A 1 327 ? 4.156 -6.928 -13.305 1.00 95.06 327 VAL A CA 1
ATOM 2341 C C . VAL A 1 327 ? 2.858 -7.719 -13.128 1.00 95.06 327 VAL A C 1
ATOM 2343 O O . VAL A 1 327 ? 2.828 -8.682 -12.363 1.00 95.06 327 VAL A O 1
ATOM 2346 N N . PHE A 1 328 ? 1.798 -7.340 -13.840 1.00 94.25 328 PHE A N 1
ATOM 2347 C CA . PHE A 1 328 ? 0.441 -7.838 -13.641 1.00 94.25 328 PHE A CA 1
ATOM 2348 C C . PHE A 1 328 ? -0.116 -8.515 -14.892 1.00 94.25 328 PHE A C 1
ATOM 2350 O O . PHE A 1 328 ? 0.148 -8.117 -16.027 1.00 94.25 328 PHE A O 1
ATOM 2357 N N . ALA A 1 329 ? -0.969 -9.518 -14.686 1.00 87.56 329 ALA A N 1
ATOM 2358 C CA . ALA A 1 329 ? -1.784 -10.051 -15.768 1.00 87.56 329 ALA A CA 1
ATOM 2359 C C . ALA A 1 329 ? -2.846 -9.021 -16.182 1.00 87.56 329 ALA A C 1
ATOM 2361 O O . ALA A 1 329 ? -3.374 -8.282 -15.352 1.00 87.56 329 ALA A O 1
ATOM 2362 N N . ARG A 1 330 ? -3.196 -8.979 -17.470 1.00 83.00 330 ARG A N 1
ATOM 2363 C CA . ARG A 1 330 ? -4.331 -8.171 -17.938 1.00 83.00 330 ARG A CA 1
ATOM 2364 C C . ARG A 1 330 ? -5.629 -8.687 -17.321 1.00 83.00 330 ARG A C 1
ATOM 2366 O O . ARG A 1 330 ? -5.802 -9.896 -17.209 1.00 83.00 330 ARG A O 1
ATOM 2373 N N . GLY A 1 331 ? -6.517 -7.768 -16.945 1.00 65.19 331 GLY A N 1
ATOM 2374 C CA . GLY A 1 331 ? -7.817 -8.125 -16.385 1.00 65.19 331 GLY A CA 1
ATOM 2375 C C . GLY A 1 331 ? -8.710 -8.814 -17.418 1.00 65.19 331 GLY A C 1
ATOM 2376 O O . GLY A 1 331 ? -8.742 -8.423 -18.592 1.00 65.19 331 GLY A O 1
ATOM 2377 N N . ASP A 1 332 ? -9.461 -9.814 -16.967 1.00 56.69 332 ASP A N 1
ATOM 2378 C CA . ASP A 1 332 ? -10.515 -10.452 -17.746 1.00 56.69 332 ASP A CA 1
ATOM 2379 C C . ASP A 1 332 ? -11.625 -9.408 -17.945 1.00 56.69 332 ASP A C 1
ATOM 2381 O O . ASP A 1 332 ? -12.284 -9.001 -16.994 1.00 56.69 332 ASP A O 1
ATOM 2385 N N . GLY A 1 333 ? -11.784 -8.865 -19.156 1.00 51.75 333 GLY A N 1
ATOM 2386 C CA . GLY A 1 333 ? -12.847 -7.884 -19.420 1.00 51.75 333 GLY A CA 1
ATOM 2387 C C . GLY A 1 333 ? -14.217 -8.447 -19.090 1.00 51.75 333 GLY A C 1
ATOM 2388 O O . GLY A 1 333 ? -14.411 -9.652 -19.262 1.00 51.75 333 GLY A O 1
ATOM 2389 N N . GLU A 1 334 ? -15.133 -7.569 -18.665 1.00 49.97 334 GLU A N 1
ATOM 2390 C CA . GLU A 1 334 ? -16.483 -7.914 -18.200 1.00 49.97 334 GLU A CA 1
ATOM 2391 C C . GLU A 1 334 ? -17.095 -9.063 -19.016 1.00 49.97 334 GLU A C 1
ATOM 2393 O O . GLU A 1 334 ? -17.066 -9.080 -20.259 1.00 49.97 334 GLU A O 1
ATOM 2398 N N . ASP A 1 335 ? -17.593 -10.079 -18.312 1.00 43.00 335 ASP A N 1
ATOM 2399 C CA . ASP A 1 335 ? -18.233 -11.232 -18.933 1.00 43.00 335 ASP A CA 1
ATOM 2400 C C . ASP A 1 335 ? -19.418 -10.765 -19.790 1.00 43.00 335 ASP A C 1
ATOM 2402 O O . ASP A 1 335 ? -20.345 -10.126 -19.301 1.00 43.00 335 ASP A O 1
ATOM 2406 N N . GLY A 1 336 ? -19.375 -11.072 -21.093 1.00 47.38 336 GLY A N 1
ATOM 2407 C CA . GLY A 1 336 ? -20.418 -10.704 -22.059 1.00 47.38 336 GLY A CA 1
ATOM 2408 C C . GLY A 1 336 ? -20.097 -9.554 -23.023 1.00 47.38 336 GLY A C 1
ATOM 2409 O O . GLY A 1 336 ? -20.844 -9.394 -23.984 1.00 47.38 336 GLY A O 1
ATOM 2410 N N . ALA A 1 337 ? -19.003 -8.800 -22.846 1.00 52.62 337 ALA A N 1
ATOM 2411 C CA . ALA A 1 337 ? -18.616 -7.756 -23.809 1.00 52.62 337 ALA A CA 1
ATOM 2412 C C . ALA A 1 337 ? -18.048 -8.341 -25.124 1.00 52.62 337 ALA A C 1
ATOM 2414 O O . ALA A 1 337 ? -17.334 -9.350 -25.112 1.00 52.62 337 ALA A O 1
ATOM 2415 N N . GLU A 1 338 ? -18.341 -7.705 -26.263 1.00 46.56 338 GLU A N 1
ATOM 2416 C CA . GLU A 1 338 ? -17.840 -8.129 -27.579 1.00 46.56 338 GLU A CA 1
ATOM 2417 C C . GLU A 1 338 ? -16.300 -8.014 -27.662 1.00 46.56 338 GLU A C 1
ATOM 2419 O O . GLU A 1 338 ? -15.694 -7.130 -27.054 1.00 46.56 338 GLU A O 1
ATOM 2424 N N . GLU A 1 339 ? -15.629 -8.897 -28.420 1.00 52.50 339 GLU A N 1
ATOM 2425 C CA . GLU A 1 339 ? -14.151 -8.956 -28.504 1.00 52.50 339 GLU A CA 1
ATOM 2426 C C . GLU A 1 339 ? -13.490 -7.623 -28.919 1.00 52.50 339 GLU A C 1
ATOM 2428 O O . GLU A 1 339 ? -12.356 -7.347 -28.515 1.00 52.50 339 GLU A O 1
ATOM 2433 N N . GLU A 1 340 ? -14.171 -6.791 -29.714 1.00 45.62 340 GLU A N 1
ATOM 2434 C CA . GLU A 1 340 ? -13.679 -5.459 -30.092 1.00 45.62 340 GLU A CA 1
ATOM 2435 C C . GLU A 1 340 ? -13.863 -4.402 -28.991 1.00 45.62 340 GLU A C 1
ATOM 2437 O O . GLU A 1 340 ? -13.003 -3.529 -28.853 1.00 45.62 340 GLU A O 1
ATOM 2442 N N . GLU A 1 341 ? -14.921 -4.482 -28.177 1.00 46.56 341 GLU A N 1
ATOM 2443 C CA . GLU A 1 341 ? -15.115 -3.601 -27.015 1.00 46.56 341 GLU A CA 1
ATOM 2444 C C . GLU A 1 341 ? -14.167 -3.967 -25.871 1.00 46.56 341 GLU A C 1
ATOM 2446 O O . GLU A 1 341 ? -13.560 -3.079 -25.271 1.00 46.56 341 GLU A O 1
ATOM 2451 N N . LYS A 1 342 ? -13.917 -5.266 -25.643 1.00 47.19 342 LYS A N 1
ATOM 2452 C CA . LYS A 1 342 ? -12.901 -5.734 -24.684 1.00 47.19 342 LYS A CA 1
ATOM 2453 C C . LYS A 1 342 ? -11.505 -5.186 -25.004 1.00 47.19 342 LYS A C 1
ATOM 2455 O O . LYS A 1 342 ? -10.765 -4.839 -24.091 1.00 47.19 342 LYS A O 1
ATOM 2460 N N . LYS A 1 343 ? -11.141 -5.047 -26.286 1.00 45.09 343 LYS A N 1
ATOM 2461 C CA . LYS A 1 343 ? -9.845 -4.472 -26.711 1.00 45.09 343 LYS A CA 1
ATOM 2462 C C . LYS A 1 343 ? -9.762 -2.948 -26.574 1.00 45.09 343 LYS A C 1
ATOM 2464 O O . LYS A 1 343 ? -8.657 -2.423 -26.470 1.00 45.09 343 LYS A O 1
ATOM 2469 N N . LYS A 1 344 ? -10.894 -2.237 -26.586 1.00 44.78 3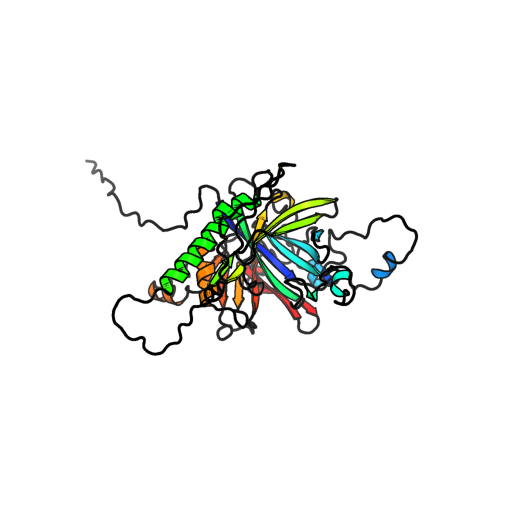44 LYS A N 1
ATOM 2470 C CA . LYS A 1 344 ? -10.941 -0.774 -26.421 1.00 44.78 344 LYS A CA 1
ATOM 2471 C C . LYS A 1 344 ? -11.035 -0.353 -24.946 1.00 44.78 344 LYS A C 1
ATOM 2473 O O . LYS A 1 344 ? -10.419 0.644 -24.588 1.00 44.78 344 LYS A O 1
ATOM 2478 N N . ASN A 1 345 ? -11.705 -1.142 -24.096 1.00 49.75 345 ASN A N 1
ATOM 2479 C CA . ASN A 1 345 ? -12.030 -0.771 -22.708 1.00 49.75 345 ASN A CA 1
ATOM 2480 C C . ASN A 1 345 ? -11.093 -1.349 -21.622 1.00 49.75 345 ASN A C 1
ATOM 2482 O O . ASN A 1 345 ? -11.168 -0.904 -20.481 1.00 49.75 345 ASN A O 1
ATOM 2486 N N . ASN A 1 346 ? -10.194 -2.294 -21.944 1.00 58.44 346 ASN A N 1
ATOM 2487 C CA . ASN A 1 346 ? -9.289 -2.931 -20.960 1.00 58.44 346 ASN A CA 1
ATOM 2488 C C . ASN A 1 346 ? -7.805 -2.556 -21.099 1.00 58.44 346 ASN A C 1
ATOM 2490 O O . ASN A 1 346 ? -6.939 -3.173 -20.469 1.00 58.44 346 ASN A O 1
ATOM 2494 N N . ASN A 1 347 ? -7.464 -1.554 -21.912 1.00 74.44 347 ASN A N 1
ATOM 2495 C CA . ASN A 1 347 ? -6.055 -1.190 -22.082 1.00 74.44 347 ASN A CA 1
ATOM 2496 C C . ASN A 1 347 ? -5.413 -0.605 -20.812 1.00 74.44 347 ASN A C 1
ATOM 2498 O O . ASN A 1 347 ? -4.186 -0.585 -20.726 1.00 74.44 347 ASN A O 1
ATOM 2502 N N . ASN A 1 348 ? -6.219 -0.204 -19.832 1.00 88.06 348 ASN A N 1
ATOM 2503 C CA . ASN A 1 348 ? -5.811 0.421 -18.581 1.00 88.06 348 ASN A CA 1
ATOM 2504 C C . ASN A 1 348 ? -6.188 -0.399 -17.330 1.00 88.06 348 ASN A C 1
ATOM 2506 O O . ASN A 1 348 ? -6.230 0.179 -16.246 1.00 88.06 348 ASN A O 1
ATOM 2510 N N . LYS A 1 349 ? -6.496 -1.700 -17.465 1.00 93.69 349 LYS A N 1
ATOM 2511 C CA . LYS A 1 349 ? -6.904 -2.569 -16.347 1.00 93.69 349 LYS A CA 1
ATOM 2512 C C . LYS A 1 349 ? -6.074 -3.848 -16.258 1.00 93.69 349 LYS A C 1
ATOM 2514 O O . LYS A 1 349 ? -5.873 -4.554 -17.252 1.00 93.69 349 LYS A O 1
ATOM 2519 N N . TRP A 1 350 ? -5.663 -4.183 -15.041 1.00 95.00 350 TRP A N 1
ATOM 2520 C CA . TRP A 1 350 ? -4.874 -5.368 -14.713 1.00 95.00 350 TRP A CA 1
ATOM 2521 C C . TRP A 1 350 ? -5.470 -6.103 -13.512 1.00 95.00 350 TRP A C 1
ATOM 2523 O O . TRP A 1 350 ? -6.076 -5.489 -12.635 1.00 95.00 350 TRP A O 1
ATOM 2533 N N . ALA A 1 351 ? -5.305 -7.423 -13.481 1.00 94.88 351 ALA A N 1
ATOM 2534 C CA . ALA A 1 351 ? -5.698 -8.246 -12.348 1.00 94.88 351 ALA A CA 1
ATOM 2535 C C . ALA A 1 351 ? -4.745 -8.007 -11.169 1.00 94.88 351 ALA A C 1
ATOM 2537 O O . ALA A 1 351 ? -3.521 -8.000 -11.331 1.00 94.88 351 ALA A O 1
ATOM 2538 N N . LEU A 1 352 ? -5.317 -7.836 -9.981 1.00 95.38 352 LEU A N 1
ATOM 2539 C CA . LEU A 1 352 ? -4.601 -7.602 -8.736 1.00 95.38 352 LEU A CA 1
ATOM 2540 C C . LEU A 1 352 ? -4.814 -8.793 -7.800 1.00 95.38 352 LEU A C 1
ATOM 2542 O O . LEU A 1 352 ? -5.793 -8.855 -7.055 1.00 95.38 352 LEU A O 1
ATOM 2546 N N . SER A 1 353 ? -3.901 -9.759 -7.867 1.00 95.31 353 SER A N 1
ATOM 2547 C CA . SER A 1 353 ? -3.994 -10.986 -7.074 1.00 95.31 353 SER A CA 1
ATOM 2548 C C . SER A 1 353 ? -3.612 -10.769 -5.614 1.00 95.31 353 SER A C 1
ATOM 2550 O O . SER A 1 353 ? -2.713 -9.988 -5.298 1.00 95.31 353 SER A O 1
ATOM 2552 N N . ALA A 1 354 ? -4.260 -11.519 -4.726 1.00 94.44 354 ALA A N 1
ATOM 2553 C CA . ALA A 1 354 ? -3.957 -11.558 -3.300 1.00 94.44 354 ALA A CA 1
ATOM 2554 C C . ALA A 1 354 ? -3.194 -12.846 -2.913 1.00 94.44 354 ALA A C 1
ATOM 2556 O O . ALA A 1 354 ? -3.295 -13.852 -3.627 1.00 94.44 354 ALA A O 1
ATOM 2557 N N . PRO A 1 355 ? -2.462 -12.852 -1.781 1.00 92.44 355 PRO A N 1
ATOM 2558 C CA . PRO A 1 355 ? -1.781 -14.035 -1.240 1.00 92.44 355 PRO A CA 1
ATOM 2559 C C . PRO A 1 355 ? -2.649 -15.302 -1.186 1.00 92.44 355 PRO A C 1
ATOM 2561 O O . PRO A 1 355 ? -2.299 -16.329 -1.776 1.00 92.44 355 PRO A O 1
ATOM 2564 N N . GLU A 1 356 ? -3.843 -15.202 -0.598 1.00 91.44 356 GLU A N 1
ATOM 2565 C CA . GLU A 1 356 ? -4.813 -16.308 -0.498 1.00 91.44 356 GLU A CA 1
ATOM 2566 C C . GLU A 1 356 ? -5.580 -16.574 -1.808 1.00 91.44 356 GLU A C 1
ATOM 2568 O O . GLU A 1 356 ? -6.572 -17.307 -1.836 1.00 91.44 356 GLU A O 1
ATOM 2573 N N . GLY A 1 357 ? -5.133 -15.971 -2.914 1.00 88.12 357 GLY A N 1
ATOM 2574 C CA . GLY A 1 357 ? -5.769 -16.079 -4.218 1.00 88.12 357 GLY A CA 1
ATOM 2575 C C . GLY A 1 357 ? -7.238 -15.684 -4.142 1.00 88.12 357 GLY A C 1
ATOM 2576 O O . GLY A 1 357 ? -7.589 -14.667 -3.545 1.00 88.12 357 GLY A O 1
ATOM 2577 N N . THR A 1 358 ? -8.099 -16.518 -4.724 1.00 91.88 358 THR A N 1
ATOM 2578 C CA . THR A 1 358 ? -9.535 -16.244 -4.807 1.00 91.88 358 THR A CA 1
ATOM 2579 C C . THR A 1 358 ? -10.363 -16.911 -3.706 1.00 91.88 358 THR A C 1
ATOM 2581 O O . THR A 1 358 ? -11.561 -17.122 -3.884 1.00 91.88 358 THR A O 1
ATOM 2584 N N . HIS A 1 359 ? -9.747 -17.313 -2.587 1.00 92.38 359 HIS A N 1
ATOM 2585 C CA . HIS A 1 359 ? -10.462 -18.008 -1.509 1.00 92.38 359 HIS A CA 1
ATOM 2586 C C . HIS A 1 359 ? -11.534 -17.143 -0.832 1.00 92.38 359 HIS A C 1
ATOM 2588 O O . HIS A 1 359 ? -12.576 -17.668 -0.446 1.00 92.38 359 HIS A O 1
ATOM 2594 N N . PHE A 1 360 ? -11.287 -15.838 -0.686 1.00 93.69 360 PHE A N 1
ATOM 2595 C CA . PHE A 1 360 ? -12.182 -14.926 0.041 1.00 93.69 360 PHE A CA 1
ATOM 2596 C C . PHE A 1 360 ? -12.903 -13.923 -0.858 1.00 93.69 360 PHE A C 1
ATOM 2598 O O . PHE A 1 360 ? -13.968 -13.432 -0.498 1.00 93.69 360 PHE A O 1
ATOM 2605 N N . HIS A 1 361 ? -12.326 -13.609 -2.012 1.00 95.81 361 HIS A N 1
ATOM 2606 C CA . HIS A 1 361 ? -12.873 -12.690 -3.001 1.00 95.81 361 HIS A CA 1
ATOM 2607 C C . HIS A 1 361 ? -12.239 -12.988 -4.364 1.00 95.81 361 HIS A C 1
ATOM 2609 O O . HIS A 1 361 ? -11.173 -13.592 -4.423 1.00 95.81 361 HIS A O 1
ATOM 2615 N N . ARG A 1 362 ? -12.858 -12.566 -5.470 1.00 95.31 362 ARG A N 1
ATOM 2616 C CA . ARG A 1 362 ? -12.215 -12.611 -6.801 1.00 95.31 362 ARG A CA 1
ATOM 2617 C C . ARG A 1 362 ? -10.988 -11.688 -6.855 1.00 95.31 362 ARG A C 1
ATOM 2619 O O . ARG A 1 362 ? -10.851 -10.819 -5.995 1.00 95.31 362 ARG A O 1
ATOM 2626 N N . ASP A 1 363 ? -10.119 -11.840 -7.855 1.00 95.56 363 ASP A N 1
ATOM 2627 C CA . ASP A 1 363 ? -8.985 -10.920 -8.032 1.00 95.56 363 ASP A CA 1
ATOM 2628 C C . ASP A 1 363 ? -9.459 -9.454 -8.037 1.00 95.56 363 ASP A C 1
ATOM 2630 O O . ASP A 1 363 ? -10.550 -9.122 -8.518 1.00 95.56 363 ASP A O 1
ATOM 2634 N N . GLY A 1 364 ? -8.652 -8.575 -7.446 1.00 96.69 364 GLY A N 1
ATOM 2635 C CA . GLY A 1 364 ? -8.894 -7.141 -7.499 1.00 96.69 364 GLY A CA 1
ATOM 2636 C C . GLY A 1 364 ? -8.557 -6.566 -8.874 1.00 96.69 364 GLY A C 1
ATOM 2637 O O . GLY A 1 364 ? -8.068 -7.265 -9.766 1.00 96.69 364 GLY A O 1
ATOM 2638 N N . VAL A 1 365 ? -8.770 -5.263 -9.034 1.00 96.81 365 VAL A N 1
ATOM 2639 C CA . VAL A 1 365 ? -8.456 -4.545 -10.274 1.00 96.81 365 VAL A CA 1
ATOM 2640 C C . VAL A 1 365 ? -7.491 -3.400 -9.996 1.00 96.81 365 VAL A C 1
ATOM 2642 O O . VAL A 1 365 ? -7.798 -2.490 -9.229 1.00 96.81 365 VAL A O 1
ATOM 2645 N N . LEU A 1 366 ? -6.339 -3.420 -10.657 1.00 97.31 366 LEU A N 1
ATOM 2646 C CA . LEU A 1 366 ? -5.519 -2.229 -10.842 1.00 97.31 366 LEU A CA 1
ATOM 2647 C C . LEU A 1 366 ? -6.033 -1.487 -12.073 1.00 97.31 366 LEU A C 1
ATOM 2649 O O . LEU A 1 366 ? -6.120 -2.076 -13.151 1.00 97.31 366 LEU A O 1
ATOM 2653 N N . GLU A 1 367 ? -6.347 -0.206 -11.929 1.00 94.75 367 GLU A N 1
ATOM 2654 C CA . GLU A 1 367 ? -6.829 0.631 -13.024 1.00 94.75 367 GLU A CA 1
ATOM 2655 C C . GLU A 1 367 ? -6.024 1.923 -13.123 1.00 94.75 367 GLU A C 1
ATOM 2657 O O . GLU A 1 367 ? -5.822 2.626 -12.134 1.00 94.75 367 GLU A O 1
ATOM 2662 N N . LEU A 1 368 ? -5.585 2.255 -14.335 1.00 92.75 368 LEU A N 1
ATOM 2663 C CA . LEU A 1 368 ? -4.989 3.551 -14.632 1.00 92.75 368 LEU A CA 1
ATOM 2664 C C . LEU A 1 368 ? -6.084 4.495 -15.137 1.00 92.75 368 LEU A C 1
ATOM 2666 O O . LEU A 1 368 ? -6.653 4.282 -16.211 1.00 92.75 368 LEU A O 1
ATOM 2670 N N . VAL A 1 369 ? -6.393 5.523 -14.356 1.00 88.94 369 VAL A N 1
ATOM 2671 C CA . VAL A 1 369 ? -7.521 6.427 -14.595 1.00 88.94 369 VAL A CA 1
ATOM 2672 C C . VAL A 1 369 ? -7.033 7.718 -15.247 1.00 88.94 369 VAL A C 1
ATOM 2674 O O . VAL A 1 369 ? -6.034 8.306 -14.833 1.00 88.94 369 VAL A O 1
ATOM 2677 N N . ASP A 1 370 ? -7.755 8.179 -16.268 1.00 77.88 370 ASP A N 1
ATOM 2678 C CA . ASP A 1 370 ? -7.598 9.539 -16.780 1.00 77.88 370 ASP A CA 1
ATOM 2679 C C . ASP A 1 370 ? -8.397 10.502 -15.891 1.00 77.88 370 ASP A C 1
ATOM 2681 O O . ASP A 1 370 ? -9.610 10.342 -15.726 1.00 77.88 370 ASP A O 1
ATOM 2685 N N . ALA A 1 371 ? -7.726 11.521 -15.348 1.00 63.34 371 ALA A N 1
ATOM 2686 C CA . ALA A 1 371 ? -8.338 12.557 -14.518 1.00 63.34 371 ALA A CA 1
ATOM 2687 C C . ALA A 1 371 ? -9.526 13.256 -15.211 1.00 63.34 371 ALA A C 1
ATOM 2689 O O . ALA A 1 371 ? -10.414 13.773 -14.538 1.00 63.34 371 ALA A O 1
ATOM 2690 N N . ALA A 1 372 ? -9.567 13.268 -16.549 1.00 58.03 372 ALA A N 1
ATOM 2691 C CA . ALA A 1 372 ? -10.654 13.873 -17.319 1.00 58.03 372 ALA A CA 1
ATOM 2692 C C . ALA A 1 372 ? -11.930 13.008 -17.415 1.00 58.03 372 ALA A C 1
ATOM 2694 O O . ALA A 1 372 ? -12.975 13.526 -17.811 1.00 58.03 372 ALA A O 1
ATOM 2695 N N . GLY A 1 373 ? -11.858 11.709 -17.095 1.00 48.62 373 GLY A N 1
ATOM 2696 C CA . GLY A 1 373 ? -12.924 10.732 -17.359 1.00 48.62 373 GLY A CA 1
ATOM 2697 C C . GLY A 1 373 ? -13.655 10.177 -16.133 1.00 48.62 373 GLY A C 1
ATOM 2698 O O . GLY A 1 373 ? -14.537 9.339 -16.304 1.00 48.62 373 GLY A O 1
ATOM 2699 N N . HIS A 1 374 ? -13.301 10.590 -14.912 1.00 50.81 374 HIS A N 1
ATOM 2700 C CA . HIS A 1 374 ? -13.869 10.022 -13.685 1.00 50.81 374 HIS A CA 1
ATOM 2701 C C . HIS A 1 374 ? -15.022 10.872 -13.122 1.00 50.81 374 HIS A C 1
ATOM 2703 O O . HIS A 1 374 ? -14.918 12.093 -13.033 1.00 50.81 374 HIS A O 1
ATOM 2709 N N . GLU A 1 375 ? -16.130 10.231 -12.722 1.00 46.12 375 GLU A N 1
ATOM 2710 C CA . GLU A 1 375 ? -17.311 10.921 -12.160 1.00 46.12 375 GLU A CA 1
ATOM 2711 C C . GLU A 1 375 ? -17.047 11.536 -10.771 1.00 46.12 375 GLU A C 1
ATOM 2713 O O . GLU A 1 375 ? -17.714 12.492 -10.371 1.00 46.12 375 GLU A O 1
ATOM 2718 N N . ALA A 1 376 ? -16.060 11.012 -10.037 1.00 53.41 376 ALA A N 1
ATOM 2719 C CA . ALA A 1 376 ? -15.561 11.596 -8.797 1.00 53.41 376 ALA A CA 1
ATOM 2720 C C . ALA A 1 376 ? -14.349 12.494 -9.088 1.00 53.41 376 ALA A C 1
ATOM 2722 O O . ALA A 1 376 ? -13.510 12.153 -9.915 1.00 53.41 376 ALA A O 1
ATOM 2723 N N . ALA A 1 377 ? -14.232 13.629 -8.394 1.00 55.78 377 ALA A N 1
ATOM 2724 C CA . ALA A 1 377 ? -13.087 14.530 -8.512 1.00 55.78 377 ALA A CA 1
ATOM 2725 C C . ALA A 1 377 ? -11.808 13.864 -7.965 1.00 55.78 377 ALA A C 1
ATOM 2727 O O . ALA A 1 377 ? -11.493 14.014 -6.787 1.00 55.78 377 ALA A O 1
ATOM 2728 N N . VAL A 1 378 ? -11.104 13.101 -8.804 1.00 69.44 378 VAL A N 1
ATOM 2729 C CA . VAL A 1 378 ? -9.801 12.499 -8.491 1.00 69.44 378 VAL A CA 1
ATOM 2730 C C . VAL A 1 378 ? -8.706 13.433 -9.005 1.00 69.44 378 VAL A C 1
ATOM 2732 O O . VAL A 1 378 ? -8.727 13.836 -10.171 1.00 69.44 378 VAL A O 1
ATOM 2735 N N . ALA A 1 379 ? -7.772 13.834 -8.142 1.00 80.69 379 ALA A N 1
ATOM 2736 C CA . ALA A 1 379 ? -6.687 14.727 -8.522 1.00 80.69 379 ALA A CA 1
ATOM 2737 C C . ALA A 1 379 ? -5.541 13.957 -9.197 1.00 80.69 379 ALA A C 1
ATOM 2739 O O . ALA A 1 379 ? -5.347 12.757 -9.001 1.00 80.69 379 ALA A O 1
ATOM 2740 N N . ALA A 1 380 ? -4.747 14.665 -10.002 1.00 84.44 380 ALA A N 1
ATOM 2741 C CA . ALA A 1 380 ? -3.529 14.098 -10.570 1.00 84.44 380 ALA A CA 1
ATOM 2742 C C . ALA A 1 380 ? -2.590 13.623 -9.449 1.00 84.44 380 ALA A C 1
ATOM 2744 O O . ALA A 1 380 ? -2.269 14.394 -8.545 1.00 84.44 380 ALA A O 1
ATOM 2745 N N . GLY A 1 381 ? -2.124 12.378 -9.538 1.00 86.44 381 GLY A N 1
ATOM 2746 C CA . GLY A 1 381 ? -1.270 11.754 -8.530 1.00 86.44 381 GLY A CA 1
ATOM 2747 C C . GLY A 1 381 ? -2.010 10.945 -7.464 1.00 86.44 381 GLY A C 1
ATOM 2748 O O . GLY A 1 381 ? -1.347 10.230 -6.713 1.00 86.44 381 GLY A O 1
ATOM 2749 N N . ASP A 1 382 ? -3.343 11.020 -7.410 1.00 89.88 382 ASP A N 1
ATOM 2750 C CA . ASP A 1 382 ? -4.128 10.296 -6.413 1.00 89.88 382 ASP A CA 1
ATOM 2751 C C . ASP A 1 382 ? -4.123 8.785 -6.658 1.00 89.88 382 ASP A C 1
ATOM 2753 O O . ASP A 1 382 ? -4.155 8.297 -7.795 1.00 89.88 382 ASP A O 1
ATOM 2757 N N . VAL A 1 383 ? -4.164 8.056 -5.543 1.00 94.19 383 VAL A N 1
ATOM 2758 C CA . VAL A 1 383 ? -4.437 6.624 -5.495 1.00 94.19 383 VAL A CA 1
ATOM 2759 C C . VAL A 1 383 ? -5.730 6.414 -4.713 1.00 94.19 383 VAL A C 1
ATOM 2761 O O . VAL A 1 383 ? -5.836 6.814 -3.553 1.00 94.19 383 VAL A O 1
ATOM 2764 N N . VAL A 1 384 ? -6.721 5.785 -5.341 1.00 95.06 384 VAL A N 1
ATOM 2765 C CA . VAL A 1 384 ? -8.020 5.477 -4.726 1.00 95.06 384 VAL A CA 1
ATOM 2766 C C . VAL A 1 384 ? -8.138 3.973 -4.532 1.00 95.06 384 VAL A C 1
ATOM 2768 O O . VAL A 1 384 ? -7.784 3.194 -5.416 1.00 95.06 384 VAL A O 1
ATOM 2771 N N . VAL A 1 385 ? -8.627 3.558 -3.364 1.00 97.75 385 VAL A N 1
ATOM 2772 C CA . VAL A 1 385 ? -8.715 2.145 -2.983 1.00 97.75 385 VAL A CA 1
ATOM 2773 C C . VAL A 1 385 ? -10.144 1.785 -2.601 1.00 97.75 385 VAL A C 1
ATOM 2775 O O . VAL A 1 385 ? -10.768 2.459 -1.781 1.00 97.75 385 VAL A O 1
ATOM 2778 N N . ALA A 1 386 ? -10.636 0.683 -3.161 1.00 98.38 386 ALA A N 1
ATOM 2779 C CA . ALA A 1 386 ? -11.870 0.035 -2.733 1.00 98.38 386 ALA A CA 1
ATOM 2780 C C . ALA A 1 386 ? -11.556 -1.298 -2.049 1.00 98.38 386 ALA A C 1
ATOM 2782 O O . ALA A 1 386 ? -10.558 -1.953 -2.358 1.00 98.38 386 ALA A O 1
ATOM 2783 N N . LEU A 1 387 ? -12.420 -1.722 -1.131 1.00 98.81 387 LEU A N 1
ATOM 2784 C CA . LEU A 1 387 ? -12.259 -2.948 -0.353 1.00 98.81 387 LEU A CA 1
ATOM 2785 C C . LEU A 1 387 ? -13.391 -3.924 -0.658 1.00 98.81 387 LEU A C 1
ATOM 2787 O O . LEU A 1 387 ? -14.539 -3.520 -0.826 1.00 98.81 387 LEU A O 1
ATOM 2791 N N . TYR A 1 388 ? -13.081 -5.215 -0.683 1.00 98.69 388 TYR A N 1
ATOM 2792 C CA . TYR A 1 388 ? -14.113 -6.245 -0.700 1.00 98.69 388 TYR A CA 1
ATOM 2793 C C . TYR A 1 388 ? -14.758 -6.370 0.677 1.00 98.69 388 TYR A C 1
ATOM 2795 O O . TYR A 1 388 ? -14.040 -6.376 1.675 1.00 98.69 388 TYR A O 1
ATOM 2803 N N . THR A 1 389 ? -16.083 -6.524 0.727 1.00 98.56 389 THR A N 1
ATOM 2804 C CA . THR A 1 389 ? -16.852 -6.780 1.949 1.00 98.56 389 THR A CA 1
ATOM 2805 C C . THR A 1 389 ? -17.618 -8.098 1.872 1.00 98.56 389 THR A C 1
ATOM 2807 O O . THR A 1 389 ? -18.290 -8.382 0.878 1.00 98.56 389 THR A O 1
ATOM 2810 N N . ASP A 1 390 ? -17.549 -8.888 2.944 1.00 97.94 390 ASP A N 1
ATOM 2811 C CA . ASP A 1 390 ? -18.366 -10.088 3.146 1.00 97.94 390 ASP A CA 1
ATOM 2812 C C . ASP A 1 390 ? -19.756 -9.785 3.735 1.00 97.94 390 ASP A C 1
ATOM 2814 O O . ASP A 1 390 ? -20.534 -10.704 3.997 1.00 97.94 390 ASP A O 1
ATOM 2818 N N . LYS A 1 391 ? -20.094 -8.496 3.896 1.00 98.06 391 LYS A N 1
ATOM 2819 C CA . LYS A 1 391 ? -21.390 -8.004 4.376 1.00 98.06 391 LYS A CA 1
ATOM 2820 C C . LYS A 1 391 ? -22.234 -7.460 3.225 1.00 98.06 391 LYS A C 1
ATOM 2822 O O . LYS A 1 391 ? -22.019 -6.321 2.796 1.00 98.06 391 LYS A O 1
ATOM 2827 N N . PRO A 1 392 ? -23.233 -8.215 2.731 1.00 97.50 392 PRO A N 1
ATOM 2828 C CA . PRO A 1 392 ? -24.047 -7.794 1.594 1.00 97.50 392 PRO A CA 1
ATOM 2829 C C . PRO A 1 392 ? -24.765 -6.458 1.815 1.00 97.50 392 PRO A C 1
ATOM 2831 O O . PRO A 1 392 ? -24.931 -5.683 0.879 1.00 97.50 392 PRO A O 1
ATOM 2834 N N . GLU A 1 393 ? -25.162 -6.151 3.052 1.00 98.00 393 GLU A N 1
ATOM 2835 C CA . GLU A 1 393 ? -25.823 -4.896 3.417 1.00 98.00 393 GLU A CA 1
ATOM 2836 C C . GLU A 1 393 ? -24.916 -3.657 3.314 1.00 98.00 393 GLU A C 1
ATOM 2838 O O . GLU A 1 393 ? -25.417 -2.529 3.246 1.00 98.00 393 GLU A O 1
ATOM 2843 N N . LEU A 1 394 ? -23.594 -3.860 3.291 1.00 98.06 394 LEU A N 1
ATOM 2844 C CA . LEU A 1 394 ? -22.592 -2.806 3.150 1.00 98.06 394 LEU A CA 1
ATOM 2845 C C . LEU A 1 394 ? -22.043 -2.682 1.723 1.00 98.06 394 LEU A C 1
ATOM 2847 O O . LEU A 1 394 ? -21.342 -1.713 1.432 1.00 98.06 394 LEU A O 1
ATOM 2851 N N . ALA A 1 395 ? -22.371 -3.604 0.816 1.00 98.00 395 ALA A N 1
ATOM 2852 C CA . ALA A 1 395 ? -21.956 -3.505 -0.578 1.00 98.00 395 ALA A CA 1
ATOM 2853 C C . ALA A 1 395 ? -22.498 -2.213 -1.226 1.00 98.00 395 ALA A C 1
ATOM 2855 O O . ALA A 1 395 ? -23.668 -1.851 -1.076 1.00 98.00 395 ALA A O 1
ATOM 2856 N N . GLY A 1 396 ? -21.628 -1.491 -1.935 1.00 96.25 396 GLY A N 1
ATOM 2857 C CA . GLY A 1 396 ? -21.911 -0.184 -2.531 1.00 96.25 396 GLY A CA 1
ATOM 2858 C C . GLY A 1 396 ? -21.928 0.981 -1.534 1.00 96.25 396 GLY A C 1
ATOM 2859 O O . GLY A 1 396 ? -22.279 2.099 -1.912 1.00 96.25 396 GLY A O 1
ATOM 2860 N N . LYS A 1 397 ? -21.592 0.754 -0.257 1.00 97.75 397 LYS A N 1
ATOM 2861 C CA . LYS A 1 397 ? -21.424 1.827 0.733 1.00 97.75 397 LYS A CA 1
ATOM 2862 C C . LYS A 1 397 ? -19.994 2.353 0.723 1.00 97.75 397 LYS A C 1
ATOM 2864 O O . LYS A 1 397 ? -19.057 1.648 0.365 1.00 97.75 397 LYS A O 1
ATOM 2869 N N . ARG A 1 398 ? -19.844 3.590 1.189 1.00 96.81 398 ARG A N 1
ATOM 2870 C CA . ARG A 1 398 ? -18.558 4.236 1.442 1.00 96.81 398 ARG A CA 1
ATOM 2871 C C . ARG A 1 398 ? -18.342 4.349 2.946 1.00 96.81 398 ARG A C 1
ATOM 2873 O O . ARG A 1 398 ? -19.247 4.778 3.661 1.00 96.81 398 ARG A O 1
ATOM 2880 N N . VAL A 1 399 ? -17.157 3.972 3.412 1.00 97.12 399 VAL A N 1
ATOM 2881 C CA . VAL A 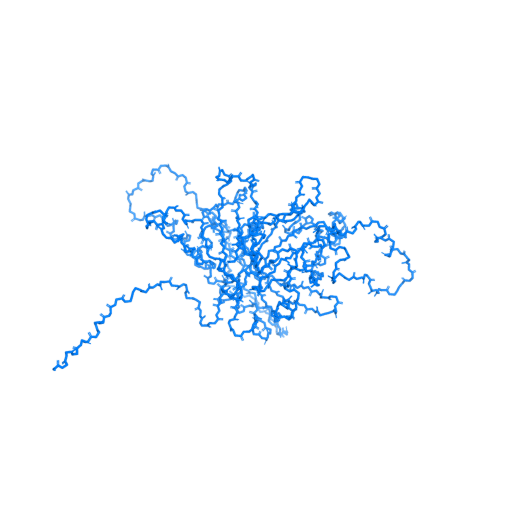1 399 ? -16.772 3.999 4.829 1.00 97.12 399 VAL A CA 1
ATOM 2882 C C . VAL A 1 399 ? -15.483 4.782 5.021 1.00 97.12 399 VAL A C 1
ATOM 2884 O O . VAL A 1 399 ? -14.648 4.842 4.122 1.00 97.12 399 VAL A O 1
ATOM 2887 N N . GLY A 1 400 ? -15.327 5.408 6.183 1.00 95.94 400 GLY A N 1
ATOM 2888 C CA . GLY A 1 400 ? -14.204 6.291 6.471 1.00 95.94 400 GLY A CA 1
ATOM 2889 C C . GLY A 1 400 ? -14.656 7.586 7.128 1.00 95.94 400 GLY A C 1
ATOM 2890 O O . GLY A 1 400 ? -15.742 7.654 7.708 1.00 95.94 400 GLY A O 1
ATOM 2891 N N . GLY A 1 401 ? -13.822 8.614 7.047 1.00 94.94 401 GLY A N 1
ATOM 2892 C CA . GLY A 1 401 ? -14.087 9.862 7.738 1.00 94.94 401 GLY A CA 1
ATOM 2893 C C . GLY A 1 401 ? -13.061 10.947 7.467 1.00 94.94 401 GLY A C 1
ATOM 2894 O O . GLY A 1 401 ? -12.029 10.744 6.822 1.00 94.94 401 GLY A O 1
ATOM 2895 N N . LYS A 1 402 ? -13.386 12.142 7.963 1.00 93.69 402 LYS A N 1
ATOM 2896 C CA . LYS A 1 402 ? -12.517 13.314 7.864 1.00 93.69 402 LYS A CA 1
ATOM 2897 C C . LYS A 1 402 ? -11.277 13.140 8.730 1.00 93.69 402 LYS A C 1
ATOM 2899 O O . LYS A 1 402 ? -11.372 12.673 9.864 1.00 93.69 402 LYS A O 1
ATOM 2904 N N . VAL A 1 403 ? -10.145 13.561 8.180 1.00 91.12 403 VAL A N 1
ATOM 2905 C CA . VAL A 1 403 ? -8.841 13.528 8.842 1.00 91.12 403 VAL A CA 1
ATOM 2906 C C . VAL A 1 403 ? -8.482 14.912 9.362 1.00 91.12 403 VAL A C 1
ATOM 2908 O O . VAL A 1 403 ? -8.340 15.083 10.565 1.00 91.12 403 VAL A O 1
ATOM 2911 N N . ASP A 1 404 ? -8.393 15.897 8.469 1.00 81.75 404 ASP A N 1
ATOM 2912 C CA . ASP A 1 404 ? -8.178 17.303 8.819 1.00 81.75 404 ASP A CA 1
ATOM 2913 C C . ASP A 1 404 ? -8.653 18.214 7.677 1.00 81.75 404 ASP A C 1
ATOM 2915 O O . ASP A 1 404 ? -8.475 17.889 6.500 1.00 81.75 404 ASP A O 1
ATOM 2919 N N . GLY A 1 405 ? -9.266 19.351 8.014 1.00 83.38 405 GLY A N 1
ATOM 2920 C CA . GLY A 1 405 ? -9.846 20.294 7.055 1.00 83.38 405 GLY A CA 1
ATOM 2921 C C . GLY A 1 405 ? -10.780 19.618 6.041 1.00 83.38 405 GLY A C 1
ATOM 2922 O O . GLY A 1 405 ? -11.798 19.018 6.406 1.00 83.38 405 GLY A O 1
ATOM 2923 N N . ASP A 1 406 ? -10.416 19.715 4.761 1.00 81.44 406 ASP A N 1
ATOM 2924 C CA . ASP A 1 406 ? -11.136 19.100 3.636 1.00 81.44 406 ASP A CA 1
ATOM 2925 C C . ASP A 1 406 ? -10.630 17.690 3.282 1.00 81.44 406 ASP A C 1
ATOM 2927 O O . ASP A 1 406 ? -11.127 17.067 2.344 1.00 81.44 406 ASP A O 1
ATOM 2931 N N . ARG A 1 407 ? -9.649 17.160 4.022 1.00 85.56 407 ARG A N 1
ATOM 2932 C CA . ARG A 1 407 ? -9.070 15.836 3.772 1.00 85.56 407 ARG A CA 1
ATOM 2933 C C . ARG A 1 407 ? -9.828 14.749 4.506 1.00 85.56 407 ARG A C 1
ATOM 2935 O O . ARG A 1 407 ? -10.263 14.912 5.649 1.00 85.56 407 ARG A O 1
ATOM 2942 N N . ALA A 1 408 ? -9.946 13.604 3.854 1.00 91.19 408 ALA A N 1
ATOM 2943 C CA . ALA A 1 408 ? -10.664 12.463 4.376 1.00 91.19 408 ALA A CA 1
ATOM 2944 C C . ALA A 1 408 ? -10.122 11.172 3.772 1.00 91.19 408 ALA A C 1
ATOM 2946 O O . ALA A 1 408 ? -9.692 11.151 2.622 1.00 91.19 408 ALA A O 1
ATOM 2947 N N . ILE A 1 409 ? -10.206 10.099 4.547 1.00 93.56 409 ILE A N 1
ATOM 2948 C CA . ILE A 1 409 ? -9.932 8.749 4.069 1.00 93.56 409 ILE A CA 1
ATOM 2949 C C . ILE A 1 409 ? -11.278 8.090 3.829 1.00 93.56 409 ILE A C 1
ATOM 2951 O O . ILE A 1 409 ? -12.106 8.042 4.739 1.00 93.56 409 ILE A O 1
ATOM 2955 N N . TRP A 1 410 ? -11.478 7.580 2.620 1.00 95.06 410 TRP A N 1
ATOM 2956 C CA . TRP A 1 410 ? -12.686 6.870 2.228 1.00 95.06 410 TRP A CA 1
ATOM 2957 C C . TRP A 1 410 ? -12.330 5.588 1.490 1.00 95.06 410 TRP A C 1
ATOM 2959 O O . TRP A 1 410 ? -11.443 5.590 0.640 1.00 95.06 410 TRP A O 1
ATOM 2969 N N . PHE A 1 411 ? -13.072 4.527 1.785 1.00 97.50 411 PHE A N 1
ATOM 2970 C CA . PHE A 1 411 ? -13.031 3.260 1.072 1.00 97.50 411 PHE A CA 1
ATOM 2971 C C . PHE A 1 411 ? -14.435 2.934 0.580 1.00 97.50 411 PHE A C 1
ATOM 2973 O O . PHE A 1 411 ? -15.386 2.917 1.369 1.00 97.50 411 PHE A O 1
ATOM 2980 N N . ASP A 1 412 ? -14.566 2.666 -0.713 1.00 97.69 412 ASP A N 1
ATOM 2981 C CA . ASP A 1 412 ? -15.784 2.072 -1.253 1.00 97.69 412 ASP A CA 1
ATOM 2982 C C . ASP A 1 412 ? -15.781 0.568 -0.979 1.00 97.69 412 ASP A C 1
ATOM 2984 O O . ASP A 1 412 ? -14.748 -0.094 -1.089 1.00 97.69 412 ASP A O 1
ATOM 2988 N N . LEU A 1 413 ? -16.937 0.032 -0.593 1.00 98.44 413 LEU A N 1
ATOM 2989 C CA . LEU A 1 413 ? -17.110 -1.379 -0.279 1.00 98.44 413 LEU A CA 1
ATOM 2990 C C . LEU A 1 413 ? -17.758 -2.109 -1.454 1.00 98.44 413 LEU A C 1
ATOM 2992 O O . LEU A 1 413 ? -18.868 -1.786 -1.877 1.00 98.44 413 LEU A O 1
ATOM 2996 N N . VAL A 1 414 ? -17.077 -3.129 -1.960 1.00 98.31 414 VAL A N 1
ATOM 2997 C CA . VAL A 1 414 ? -17.512 -3.974 -3.075 1.00 98.31 414 VAL A CA 1
ATOM 2998 C C . VAL A 1 414 ? -17.917 -5.335 -2.521 1.00 98.31 414 VAL A C 1
ATOM 3000 O O . VAL A 1 414 ? -17.154 -5.948 -1.785 1.00 98.31 414 VAL A O 1
ATOM 3003 N N . GLY A 1 415 ? -19.108 -5.828 -2.855 1.00 97.62 415 GLY A N 1
ATOM 3004 C CA . GLY A 1 415 ? -19.514 -7.179 -2.449 1.00 97.62 415 GLY A CA 1
ATOM 3005 C C . GLY A 1 415 ? -18.616 -8.249 -3.080 1.00 97.62 415 GLY A C 1
ATOM 3006 O O . GLY A 1 415 ? -18.268 -8.134 -4.264 1.00 97.62 415 GLY A O 1
ATOM 3007 N N . VAL A 1 416 ? -18.241 -9.255 -2.282 1.00 94.38 416 VAL A N 1
ATOM 3008 C CA . VAL A 1 416 ? -17.467 -10.430 -2.732 1.00 94.38 416 VAL A CA 1
ATOM 3009 C C . VAL A 1 416 ? -18.151 -11.211 -3.848 1.00 94.38 416 VAL A C 1
ATOM 3011 O O . VAL A 1 416 ? -19.390 -11.379 -3.793 1.00 94.38 416 VAL A O 1
#

Organism: NCBI:txid1682393

Sequence (416 aa):
MSSSLQPGSGGGSKKKGGRSGEGRRVTLDHIVVLVPYHFLSGLPGLSASGNGGGADGTAAQAAAGQEAAPEWFRELFTFSPGGRHADGLTENVLVLFKSGVYLEFIAFTPEAAGATAAAGGGGKGRQGHKWGGFAEGSVVDWAVTVFHDGGGGGESGTGAAKNDYDEVVRPITQRVLLGHRRHHQPDDEGQQPGGGGGGGGQVVVYGDLIPGGRTRPDGVKLEWATVPAVRLDPSSSSSSSPSPSEKEATPVDRRGGAAAAEAEGEQVHPGQAPFWCVDETPRELRVPYAHAGTEHANTGAVGVASVQVTPAPGVSAGDLGRLYDEVFARGDGEDGAEEEEKKKNNNNKWALSAPEGTHFHRDGVLELVDAAGHEAAVAAGDVVVALYTDKPELAGKRVGGKVDGDRAIWFDLVGV

Foldseek 3Di:
DDDDDDDDDDDDDDDPDPDDDPFKDKFWAEWEAEAAPLLCAPAPFEDPPDDDDDPDPVPVVVVVPRDHNDPQSNQQFQKDHWFAKPLNQKTWIWQAFQLNYIYTHMYGDPCLVPDDPPPPPPRNRLCPDLCSPPDHQAGQATAIEIFGPPDFAFDQDACRQVVRCVRAQVVLQVVQVVVLCVVPDPPPDDDDDDDDDDDSDKAKGKWDWDKIWGQTNVRDIFIWTKIFIFIDDPVPPDDDDPDDDDDDDDDDDDDDDDDDDGPDGHTDRHHLAHMYTHGRDTRCVNRVNVPDNNQRPNFQFRFWQEKEWAAAVPGDLVNSLSSCVSSFAFDDPDPPDDPVVCVVPRSFKGWRATNNGPPPHHTHIYGYDYCVPDPDNDDHGHIAIATEHCDPVQAQHKGWAARDDPRIHIYHYHYD